Protein AF-A0A7S0B2W1-F1 (afdb_monomer_lite)

Structure (mmCIF, N/CA/C/O backbone):
data_AF-A0A7S0B2W1-F1
#
_entry.id   AF-A0A7S0B2W1-F1
#
loop_
_atom_site.group_PDB
_atom_site.id
_atom_site.type_symbol
_atom_site.label_atom_id
_atom_site.label_alt_id
_atom_site.label_comp_id
_atom_site.label_asym_id
_atom_site.label_entity_id
_atom_site.label_seq_id
_atom_site.pdbx_PDB_ins_code
_atom_site.Cartn_x
_atom_site.Cartn_y
_atom_site.Cartn_z
_atom_site.occupancy
_atom_site.B_iso_or_equiv
_atom_site.auth_seq_id
_atom_site.auth_comp_id
_atom_site.auth_asym_id
_atom_site.auth_atom_id
_atom_site.pdbx_PDB_model_num
ATOM 1 N N . PHE A 1 1 ? 29.233 -32.238 44.458 1.00 33.94 1 PHE A N 1
ATOM 2 C CA . PHE A 1 1 ? 28.437 -33.161 43.628 1.00 33.94 1 PHE A CA 1
ATOM 3 C C . PHE A 1 1 ? 27.207 -33.588 44.409 1.00 33.94 1 PHE A C 1
ATOM 5 O O . PHE A 1 1 ? 27.342 -34.240 45.431 1.00 33.94 1 PHE A O 1
ATOM 12 N N . GLY A 1 2 ? 26.029 -33.151 43.974 1.00 28.05 2 GLY A N 1
ATOM 13 C CA . GLY A 1 2 ? 24.747 -33.525 44.566 1.00 28.05 2 GLY A CA 1
ATOM 14 C C . GLY A 1 2 ? 23.644 -33.131 43.595 1.00 28.05 2 GLY A C 1
ATOM 15 O O . GLY A 1 2 ? 23.211 -31.982 43.576 1.00 28.05 2 GLY A O 1
ATOM 16 N N . THR A 1 3 ? 23.265 -34.050 42.714 1.00 29.05 3 THR A N 1
ATOM 17 C CA . THR A 1 3 ? 22.204 -33.855 41.723 1.00 29.05 3 THR A CA 1
ATOM 18 C C . THR A 1 3 ? 20.850 -33.885 42.427 1.00 29.05 3 THR A C 1
ATOM 20 O O . THR A 1 3 ? 20.411 -34.938 42.884 1.00 29.05 3 THR A O 1
ATOM 23 N N . LYS A 1 4 ? 20.181 -32.733 42.534 1.00 31.78 4 LYS A N 1
ATOM 24 C CA . LYS A 1 4 ? 18.758 -32.674 42.889 1.00 31.78 4 LYS A CA 1
ATOM 25 C C . LYS A 1 4 ? 17.947 -32.865 41.607 1.00 31.78 4 LYS A C 1
ATOM 27 O O . LYS A 1 4 ? 18.033 -32.035 40.707 1.00 31.78 4 LYS A O 1
ATOM 32 N N . SER A 1 5 ? 17.188 -33.954 41.519 1.00 28.28 5 SER A N 1
ATOM 33 C CA . SER A 1 5 ? 16.269 -34.202 40.404 1.00 28.28 5 SER A CA 1
ATOM 34 C C . SER A 1 5 ? 15.020 -33.327 40.523 1.00 28.28 5 SER A C 1
ATOM 36 O O . SER A 1 5 ? 14.340 -33.343 41.549 1.00 28.28 5 SER A O 1
ATOM 38 N N . CYS A 1 6 ? 14.695 -32.593 39.459 1.00 31.50 6 CYS A N 1
ATOM 39 C CA . CYS A 1 6 ? 13.386 -31.970 39.272 1.00 31.50 6 CYS A CA 1
ATOM 40 C C . CYS A 1 6 ? 12.473 -32.961 38.541 1.00 31.50 6 CYS A C 1
ATOM 42 O O . CYS A 1 6 ? 12.792 -33.388 37.433 1.00 31.50 6 CYS A O 1
ATOM 44 N N . HIS A 1 7 ? 11.335 -33.316 39.137 1.00 28.45 7 HIS A N 1
ATOM 45 C CA . HIS A 1 7 ? 10.301 -34.100 38.463 1.00 28.45 7 HIS A CA 1
ATOM 46 C C . HIS A 1 7 ? 9.260 -33.163 37.843 1.00 28.45 7 HIS A C 1
ATOM 48 O O . HIS A 1 7 ? 8.652 -32.352 38.539 1.00 28.45 7 HIS A O 1
ATOM 54 N N . PHE A 1 8 ? 9.050 -33.288 36.532 1.00 32.78 8 PHE A N 1
ATOM 55 C CA . PHE A 1 8 ? 7.949 -32.643 35.821 1.00 32.78 8 PHE A CA 1
ATOM 56 C C . PHE A 1 8 ? 6.752 -33.592 35.800 1.00 32.78 8 PHE A C 1
ATOM 58 O O . PHE A 1 8 ? 6.807 -34.643 35.164 1.00 32.78 8 PHE A O 1
ATOM 65 N N . THR A 1 9 ? 5.664 -33.225 36.473 1.00 28.41 9 THR A N 1
ATOM 66 C CA . THR A 1 9 ? 4.415 -33.995 36.424 1.00 28.41 9 THR A CA 1
ATOM 67 C C . THR A 1 9 ? 3.416 -33.265 35.538 1.00 28.41 9 THR A C 1
ATOM 69 O O . THR A 1 9 ? 3.052 -32.120 35.805 1.00 28.41 9 THR A O 1
ATOM 72 N N . ARG A 1 10 ? 2.969 -33.926 34.467 1.00 28.66 10 ARG A N 1
ATOM 73 C CA . ARG A 1 10 ? 1.928 -33.422 33.567 1.00 28.66 10 ARG A CA 1
ATOM 74 C C . ARG A 1 10 ? 0.574 -33.556 34.272 1.00 28.66 10 ARG A C 1
ATOM 76 O O . ARG A 1 10 ? 0.061 -34.662 34.406 1.00 28.66 10 ARG A O 1
ATOM 83 N N . CYS A 1 11 ? -0.001 -32.453 34.742 1.00 25.11 11 CYS A N 1
ATOM 84 C CA . CYS A 1 11 ? -1.352 -32.466 35.304 1.00 25.11 11 CYS A CA 1
ATOM 85 C C . CYS A 1 11 ? -2.386 -32.387 34.172 1.00 25.11 11 CYS A C 1
ATOM 87 O O . CYS A 1 11 ? -2.517 -31.352 33.525 1.00 25.11 11 CYS A O 1
ATOM 89 N N . HIS A 1 12 ? -3.138 -33.468 33.944 1.00 26.36 12 HIS A N 1
ATOM 90 C CA . HIS A 1 12 ? -4.381 -33.421 33.171 1.00 26.36 12 HIS A CA 1
ATOM 91 C C . HIS A 1 12 ? -5.533 -33.080 34.120 1.00 26.36 12 HIS A C 1
ATOM 93 O O . HIS A 1 12 ? -5.932 -33.909 34.935 1.00 26.36 12 HIS A O 1
ATOM 99 N N . ALA A 1 13 ? -6.079 -31.869 34.015 1.00 30.69 13 ALA A N 1
ATOM 100 C CA . ALA A 1 13 ? -7.371 -31.545 34.607 1.00 30.69 13 ALA A CA 1
ATOM 101 C C . ALA A 1 13 ? -8.452 -31.689 33.526 1.00 30.69 13 ALA A C 1
ATOM 103 O O . ALA A 1 13 ? -8.463 -30.956 32.539 1.00 30.69 13 ALA A O 1
ATOM 104 N N . LEU A 1 14 ? -9.349 -32.661 33.703 1.00 28.48 14 LEU A N 1
ATOM 105 C CA . LEU A 1 14 ? -10.558 -32.814 32.896 1.00 28.48 14 LEU A CA 1
ATOM 106 C C . LEU A 1 14 ? -11.555 -31.718 33.284 1.00 28.48 14 LEU A C 1
ATOM 108 O O . LEU A 1 14 ? -12.187 -31.801 34.336 1.00 28.48 14 LEU A O 1
ATOM 112 N N . CYS A 1 15 ? -11.727 -30.712 32.428 1.00 24.97 15 CYS A N 1
ATOM 113 C CA . CYS A 1 15 ? -12.821 -29.758 32.566 1.00 24.97 15 CYS A CA 1
ATOM 114 C C . CYS A 1 15 ? -14.045 -30.281 31.796 1.00 24.97 15 CYS A C 1
ATOM 116 O O . CYS A 1 15 ? -14.092 -30.264 30.566 1.00 24.97 15 CYS A O 1
ATOM 118 N N . LYS A 1 16 ? -15.043 -30.796 32.524 1.00 30.59 16 LYS A N 1
ATOM 119 C CA . LYS A 1 16 ? -16.366 -31.116 31.971 1.00 30.59 16 LYS A CA 1
ATOM 120 C C . LYS A 1 16 ? -17.134 -29.810 31.725 1.00 30.59 16 LYS A C 1
ATOM 122 O O . LYS A 1 16 ? -17.674 -29.252 32.673 1.00 30.59 16 LYS A O 1
ATOM 127 N N . ARG A 1 17 ? -17.218 -29.418 30.447 1.00 31.38 17 ARG A N 1
ATOM 128 C CA . ARG A 1 17 ? -18.344 -28.798 29.700 1.00 31.38 17 ARG A CA 1
ATOM 129 C C . ARG A 1 17 ? -17.832 -27.736 28.716 1.00 31.38 17 ARG A C 1
ATOM 131 O O . ARG A 1 17 ? -17.560 -26.611 29.102 1.00 31.38 17 ARG A O 1
ATOM 138 N N . GLY A 1 18 ? -17.769 -28.142 27.445 1.00 36.31 18 GLY A N 1
ATOM 139 C CA . GLY A 1 18 ? -18.026 -27.310 26.264 1.00 36.31 18 GLY A CA 1
ATOM 140 C C . GLY A 1 18 ? -17.159 -26.072 26.035 1.00 36.31 18 GLY A C 1
ATOM 141 O O . GLY A 1 18 ? -17.656 -24.972 26.208 1.00 36.31 18 GLY A O 1
ATOM 142 N N . LEU A 1 19 ? -15.919 -26.258 25.580 1.00 30.09 19 LEU A N 1
ATOM 143 C CA . LEU A 1 19 ? -15.317 -25.627 24.391 1.00 30.09 19 LEU A CA 1
ATOM 144 C C . LEU A 1 19 ? -13.881 -26.170 24.268 1.00 30.09 19 LEU A C 1
ATOM 146 O O . LEU A 1 19 ? -13.179 -26.307 25.269 1.00 30.09 19 LEU A O 1
ATOM 150 N N . GLN A 1 20 ? -13.471 -26.555 23.061 1.00 34.03 20 GLN A N 1
ATOM 151 C CA . GLN A 1 20 ? -12.111 -27.013 22.781 1.00 34.03 20 GLN A CA 1
ATOM 152 C C . GLN A 1 20 ? -11.143 -25.838 22.909 1.00 34.03 20 GLN A C 1
ATOM 154 O O . GLN A 1 20 ? -11.149 -24.981 22.044 1.00 34.03 20 GLN A O 1
ATOM 159 N N . ASP A 1 21 ? -10.330 -25.827 23.966 1.00 31.67 21 ASP A N 1
ATOM 160 C CA . ASP A 1 21 ? -8.982 -25.247 23.975 1.00 31.67 21 ASP A CA 1
ATOM 161 C C . ASP A 1 21 ? -8.209 -25.787 25.188 1.00 31.67 21 ASP A C 1
ATOM 163 O O . ASP A 1 21 ? -8.521 -25.521 26.351 1.00 31.67 21 ASP A O 1
ATOM 167 N N . SER A 1 22 ? -7.201 -26.617 24.921 1.00 27.95 22 SER A N 1
ATOM 168 C CA . SER A 1 22 ? -6.357 -27.225 25.953 1.00 27.95 22 SER A CA 1
ATOM 169 C C . SER A 1 22 ? -5.234 -26.258 26.343 1.00 27.95 22 SER A C 1
ATOM 171 O O . SER A 1 22 ? -4.193 -26.231 25.693 1.00 27.95 22 SER A O 1
ATOM 173 N N . ILE A 1 23 ? -5.401 -25.482 27.417 1.00 35.69 23 ILE A N 1
ATOM 174 C CA . ILE A 1 23 ? -4.299 -24.711 28.019 1.00 35.69 23 ILE A CA 1
ATOM 175 C C . ILE A 1 23 ? -3.503 -25.637 28.949 1.00 35.69 23 ILE A C 1
ATOM 177 O O . ILE A 1 23 ? -4.009 -26.084 29.980 1.00 35.69 23 ILE A O 1
ATOM 181 N N . ALA A 1 24 ? -2.245 -25.928 28.607 1.00 30.77 24 ALA A N 1
ATOM 182 C CA . ALA A 1 24 ? -1.331 -26.644 29.494 1.00 30.77 24 ALA A CA 1
ATOM 183 C C . ALA A 1 24 ? -0.710 -25.673 30.514 1.00 30.77 24 ALA A C 1
ATOM 185 O O . ALA A 1 24 ? 0.078 -24.801 30.153 1.00 30.77 24 ALA A O 1
ATOM 186 N N . TRP A 1 25 ? -1.035 -25.844 31.796 1.00 31.61 25 TRP A N 1
ATOM 187 C CA . TRP A 1 25 ? -0.371 -25.145 32.899 1.00 31.61 25 TRP A CA 1
ATOM 188 C C . TRP A 1 25 ? 0.776 -26.001 33.442 1.00 31.61 25 TRP A C 1
ATOM 190 O O . TRP A 1 25 ? 0.572 -27.158 33.809 1.00 31.61 25 TRP A O 1
ATOM 200 N N . TRP A 1 26 ? 1.977 -25.430 33.539 1.00 32.59 26 TRP A N 1
ATOM 201 C CA . TRP A 1 26 ? 3.114 -26.068 34.204 1.00 32.59 26 TRP A CA 1
ATOM 202 C C . TRP A 1 26 ? 3.242 -25.517 35.625 1.00 32.59 26 TRP A C 1
ATOM 204 O O . TRP A 1 26 ? 3.466 -24.324 35.814 1.00 32.59 26 TRP A O 1
ATOM 214 N N . ALA A 1 27 ? 3.112 -26.381 36.632 1.00 32.75 27 ALA A N 1
ATOM 215 C CA . ALA A 1 27 ? 3.444 -26.047 38.012 1.00 32.75 27 ALA A CA 1
ATOM 216 C C . ALA A 1 27 ? 4.825 -26.626 38.342 1.00 32.75 27 ALA A C 1
ATOM 218 O O . ALA A 1 27 ? 5.010 -27.842 38.335 1.00 32.75 27 ALA A O 1
ATOM 219 N N . VAL A 1 28 ? 5.798 -25.767 38.648 1.00 33.75 28 VAL A N 1
ATOM 220 C CA . VAL A 1 28 ? 7.100 -26.206 39.165 1.00 33.75 28 VAL A CA 1
ATOM 221 C C . VAL A 1 28 ? 6.979 -26.337 40.682 1.00 33.75 28 VAL A C 1
ATOM 223 O O . VAL A 1 28 ? 6.884 -25.336 41.390 1.00 33.75 28 VAL A O 1
ATOM 226 N N . ARG A 1 29 ? 6.963 -27.571 41.197 1.00 32.50 29 ARG A N 1
ATOM 227 C CA . ARG A 1 29 ? 7.152 -27.837 42.630 1.00 32.50 29 ARG A CA 1
ATOM 228 C C . ARG A 1 29 ? 8.627 -28.126 42.880 1.00 32.50 29 ARG A C 1
ATOM 230 O O . ARG A 1 29 ? 9.124 -29.183 42.505 1.00 32.50 29 ARG A O 1
ATOM 237 N N . CYS A 1 30 ? 9.317 -27.211 43.551 1.00 28.77 30 CYS A N 1
ATOM 238 C CA . CYS A 1 30 ? 10.601 -27.528 44.167 1.00 28.77 30 CYS A CA 1
ATOM 239 C C . CYS A 1 30 ? 10.342 -28.432 45.381 1.00 28.77 30 CYS A C 1
ATOM 241 O O . CYS A 1 30 ? 9.528 -28.099 46.243 1.00 28.77 30 CYS A O 1
ATOM 243 N N . ALA A 1 31 ? 11.002 -29.588 45.449 1.00 27.56 31 ALA A N 1
ATOM 244 C CA . ALA A 1 31 ? 10.891 -30.476 46.599 1.00 27.56 31 ALA A CA 1
ATOM 245 C C . ALA A 1 31 ? 11.450 -29.784 47.858 1.00 27.56 31 ALA A C 1
ATOM 247 O O . ALA A 1 31 ? 12.629 -29.426 47.889 1.00 27.56 31 ALA A O 1
ATOM 248 N N . GLY A 1 32 ? 10.607 -29.615 48.886 1.00 34.41 32 GLY A N 1
ATOM 249 C CA . GLY A 1 32 ? 11.056 -29.320 50.251 1.00 34.41 32 GLY A CA 1
ATOM 250 C C . GLY A 1 32 ? 10.566 -28.040 50.939 1.00 34.41 32 GLY A C 1
ATOM 251 O O . GLY A 1 32 ? 11.229 -27.638 51.887 1.00 34.41 32 GLY A O 1
ATOM 252 N N . GLN A 1 33 ? 9.460 -27.392 50.541 1.00 30.56 33 GLN A N 1
ATOM 253 C CA . GLN A 1 33 ? 8.897 -26.284 51.340 1.00 30.56 33 GLN A CA 1
ATOM 254 C C . GLN A 1 33 ? 7.363 -26.286 51.415 1.00 30.56 33 GLN A C 1
ATOM 256 O O . GLN A 1 33 ? 6.658 -26.453 50.421 1.00 30.56 33 GLN A O 1
ATOM 261 N N . SER A 1 34 ? 6.869 -26.077 52.633 1.00 32.12 34 SER A N 1
ATOM 262 C CA . SER A 1 34 ? 5.471 -25.938 53.028 1.00 32.12 34 SER A CA 1
ATOM 263 C C . SER A 1 34 ? 5.106 -24.456 53.191 1.00 32.12 34 SER A C 1
ATOM 265 O O . SER A 1 34 ? 5.350 -23.907 54.258 1.00 32.12 34 SER A O 1
ATOM 267 N N . ALA A 1 35 ? 4.556 -23.809 52.153 1.00 30.70 35 ALA A N 1
ATOM 268 C CA . ALA A 1 35 ? 3.589 -22.692 52.235 1.00 30.70 35 ALA A CA 1
ATOM 269 C C . ALA A 1 35 ? 3.288 -22.088 50.838 1.00 30.70 35 ALA A C 1
ATOM 271 O O . ALA A 1 35 ? 4.149 -22.141 49.957 1.00 30.70 35 ALA A O 1
ATOM 272 N N . PRO A 1 36 ? 2.084 -21.519 50.610 1.00 39.88 36 PRO A N 1
ATOM 273 C CA . PRO A 1 36 ? 1.634 -21.034 49.306 1.00 39.88 36 PRO A CA 1
ATOM 274 C C . PRO A 1 36 ? 1.880 -19.526 49.091 1.00 39.88 36 PRO A C 1
ATOM 276 O O . PRO A 1 36 ? 2.056 -18.768 50.036 1.00 39.88 36 PRO A O 1
ATOM 279 N N . HIS A 1 37 ? 1.781 -19.107 47.823 1.00 35.75 37 HIS A N 1
ATOM 280 C CA . HIS A 1 37 ? 1.803 -17.733 47.287 1.00 35.75 37 HIS A CA 1
ATOM 281 C C . HIS A 1 37 ? 3.165 -17.072 47.020 1.00 35.75 37 HIS A C 1
ATOM 283 O O . HIS A 1 37 ? 3.580 -16.140 47.698 1.00 35.75 37 HIS A O 1
ATOM 289 N N . ALA A 1 38 ? 3.751 -17.409 45.869 1.00 30.69 38 ALA A N 1
ATOM 290 C CA . ALA A 1 38 ? 4.478 -16.429 45.063 1.00 30.69 38 ALA A CA 1
ATOM 291 C C . ALA A 1 38 ? 3.594 -16.044 43.862 1.00 30.69 38 ALA A C 1
ATOM 293 O O . ALA A 1 38 ? 3.432 -16.826 42.926 1.00 30.69 38 ALA A O 1
ATOM 294 N N . ARG A 1 39 ? 2.968 -14.858 43.895 1.00 33.38 39 ARG A N 1
ATOM 295 C CA . ARG A 1 39 ? 2.344 -14.252 42.704 1.00 33.38 39 ARG A CA 1
ATOM 296 C C . ARG A 1 39 ? 3.446 -13.553 41.907 1.00 33.38 39 ARG A C 1
ATOM 298 O O . ARG A 1 39 ? 3.866 -12.461 42.272 1.00 33.38 39 ARG A O 1
ATOM 305 N N . GLY A 1 40 ? 3.930 -14.195 40.849 1.00 30.41 40 GLY A N 1
ATOM 306 C CA . GLY A 1 40 ? 4.761 -13.548 39.833 1.00 30.41 40 GLY A CA 1
ATOM 307 C C . GLY A 1 40 ? 3.877 -12.873 38.785 1.00 30.41 40 GLY A C 1
ATOM 308 O O . GLY A 1 40 ? 2.916 -13.474 38.311 1.00 30.41 40 GLY A O 1
ATOM 309 N N . MET A 1 41 ? 4.182 -11.623 38.440 1.00 27.39 41 MET A N 1
ATOM 310 C CA . MET A 1 41 ? 3.489 -10.869 37.396 1.00 27.39 41 MET A CA 1
ATOM 311 C C . MET A 1 41 ? 4.158 -11.173 36.048 1.00 27.39 41 MET A C 1
ATOM 313 O O . MET A 1 41 ? 5.344 -10.891 35.880 1.00 27.39 41 MET A O 1
ATOM 317 N N . LEU A 1 42 ? 3.423 -11.751 35.092 1.00 30.22 42 LEU A N 1
ATOM 318 C CA . LEU A 1 42 ? 3.894 -11.862 33.710 1.00 30.22 42 LEU A CA 1
ATOM 319 C C . LEU A 1 42 ? 3.802 -10.483 33.044 1.00 30.22 42 LEU A C 1
ATOM 321 O O . LEU A 1 42 ? 2.712 -9.933 32.907 1.00 30.22 42 LEU A O 1
ATOM 325 N N . ARG A 1 43 ? 4.935 -9.939 32.594 1.00 30.61 43 ARG A N 1
ATOM 326 C CA . ARG A 1 43 ? 4.965 -8.898 31.559 1.00 30.61 43 ARG A CA 1
ATOM 327 C C . ARG A 1 43 ? 5.613 -9.486 30.315 1.00 30.61 43 ARG A C 1
ATOM 329 O O . ARG A 1 43 ? 6.758 -9.924 30.368 1.00 30.61 43 ARG A O 1
ATOM 336 N N . CYS A 1 44 ? 4.873 -9.491 29.212 1.00 28.75 44 CYS A N 1
ATOM 337 C CA . CYS A 1 44 ? 5.407 -9.820 27.899 1.00 28.75 44 CYS A CA 1
ATOM 338 C C . CYS A 1 44 ? 6.091 -8.573 27.338 1.00 28.75 44 CYS A C 1
ATOM 340 O O . CYS A 1 44 ? 5.420 -7.622 26.951 1.00 28.75 44 CYS A O 1
ATOM 342 N N . ALA A 1 45 ? 7.418 -8.581 27.303 1.00 30.06 45 ALA A N 1
ATOM 343 C CA . ALA A 1 45 ? 8.199 -7.665 26.485 1.00 30.06 45 ALA A CA 1
ATOM 344 C C . ALA A 1 45 ? 8.992 -8.518 25.483 1.00 30.06 45 ALA A C 1
ATOM 346 O O . ALA A 1 45 ? 9.579 -9.532 25.860 1.00 30.06 45 ALA A O 1
ATOM 347 N N . GLU A 1 46 ? 8.959 -8.145 24.202 1.00 37.69 46 GLU A N 1
ATOM 348 C CA . GLU A 1 46 ? 9.805 -8.727 23.142 1.00 37.69 46 GLU A CA 1
ATOM 349 C C . GLU A 1 46 ? 9.635 -10.238 22.867 1.00 37.69 46 GLU A C 1
ATOM 351 O O . GLU A 1 46 ? 10.592 -10.922 22.507 1.00 37.69 46 GLU A O 1
ATOM 356 N N . GLY A 1 47 ? 8.434 -10.802 23.040 1.00 37.25 47 GLY A N 1
ATOM 357 C CA . GLY A 1 47 ? 8.203 -12.227 22.747 1.00 37.25 47 GLY A CA 1
ATOM 358 C C . GLY A 1 47 ? 8.971 -13.189 23.666 1.00 37.25 47 GLY A C 1
ATOM 359 O O . GLY A 1 47 ? 9.158 -14.354 23.320 1.00 37.25 47 GLY A O 1
ATOM 360 N N . ARG A 1 48 ? 9.420 -12.719 24.838 1.00 35.53 48 ARG A N 1
ATOM 361 C CA . ARG A 1 48 ? 10.134 -13.516 25.842 1.00 35.53 48 ARG A CA 1
ATOM 362 C C . ARG A 1 48 ? 9.343 -13.543 27.146 1.00 35.53 48 ARG A C 1
ATOM 364 O O . ARG A 1 48 ? 9.059 -12.501 27.731 1.00 35.53 48 ARG A O 1
ATOM 371 N N . ALA A 1 49 ? 9.010 -14.738 27.626 1.00 36.53 49 ALA A N 1
ATOM 372 C CA . ALA A 1 49 ? 8.522 -14.922 28.988 1.00 36.53 49 ALA A CA 1
ATOM 373 C C . ALA A 1 49 ? 9.732 -15.042 29.927 1.00 36.53 49 ALA A C 1
ATOM 375 O O . ALA A 1 49 ? 10.481 -16.014 29.853 1.00 36.53 49 ALA A O 1
ATOM 376 N N . VAL A 1 50 ? 9.946 -14.054 30.799 1.00 37.31 50 VAL A N 1
ATOM 377 C CA . VAL A 1 50 ? 11.023 -14.095 31.801 1.00 37.31 50 VAL A CA 1
ATOM 378 C C . VAL A 1 50 ? 10.429 -14.484 33.151 1.00 37.31 50 VAL A C 1
ATOM 380 O O . VAL A 1 50 ? 9.694 -13.714 33.767 1.00 37.31 50 VAL A O 1
ATOM 383 N N . PHE A 1 51 ? 10.757 -15.685 33.626 1.00 38.03 51 PHE A N 1
ATOM 384 C CA . PHE A 1 51 ? 10.444 -16.117 34.987 1.00 38.03 51 PHE A CA 1
ATOM 385 C C . PHE A 1 51 ? 11.548 -15.636 35.935 1.00 38.03 51 PHE A C 1
ATOM 387 O O . PHE A 1 51 ? 12.637 -16.203 35.980 1.00 38.03 51 PHE A O 1
ATOM 394 N N . LEU A 1 52 ? 11.276 -14.589 36.716 1.00 36.41 52 LEU A N 1
ATOM 395 C CA . LEU A 1 52 ? 12.165 -14.168 37.800 1.00 36.41 52 LEU A CA 1
ATOM 396 C C . LEU A 1 52 ? 11.808 -14.934 39.078 1.00 36.41 52 LEU A C 1
ATOM 398 O O . LEU A 1 52 ? 11.001 -14.484 39.889 1.00 36.41 52 LEU A O 1
ATOM 402 N N . CYS A 1 53 ? 12.421 -16.104 39.265 1.00 37.41 53 CYS A N 1
ATOM 403 C CA . CYS A 1 53 ? 12.463 -16.750 40.574 1.00 37.41 53 CYS A CA 1
ATOM 404 C C . CYS A 1 53 ? 13.677 -16.212 41.342 1.00 37.41 53 CYS A C 1
ATOM 406 O O . CYS A 1 53 ? 14.818 -16.430 40.944 1.00 37.41 53 CYS A O 1
ATOM 408 N N . ARG A 1 54 ? 13.439 -15.494 42.444 1.00 38.56 54 ARG A N 1
ATOM 409 C CA . ARG A 1 54 ? 14.446 -14.697 43.175 1.00 38.56 54 ARG A CA 1
ATOM 410 C C . ARG A 1 54 ? 15.575 -15.512 43.843 1.00 38.56 54 ARG A C 1
ATOM 412 O O . ARG A 1 54 ? 16.423 -14.918 44.496 1.00 38.56 54 ARG A O 1
ATOM 419 N N . GLN A 1 55 ? 15.582 -16.843 43.724 1.00 43.31 55 GLN A N 1
ATOM 420 C CA . GLN A 1 55 ? 16.507 -17.743 44.438 1.00 43.31 55 GLN A CA 1
ATOM 421 C C . GLN A 1 55 ? 17.092 -18.883 43.584 1.00 43.31 55 GLN A C 1
ATOM 423 O O . GLN A 1 55 ? 17.742 -19.778 44.118 1.00 43.31 55 GLN A O 1
ATOM 428 N N . CYS A 1 56 ? 16.910 -18.874 42.264 1.00 35.03 56 CYS A N 1
ATOM 429 C CA . CYS A 1 56 ? 17.560 -19.838 41.375 1.00 35.03 56 CYS A CA 1
ATOM 430 C C . CYS A 1 56 ? 18.262 -19.087 40.245 1.00 35.03 56 CYS A C 1
ATOM 432 O O . CYS A 1 56 ? 17.715 -18.121 39.717 1.00 35.03 56 CYS A O 1
ATOM 434 N N . ILE A 1 57 ? 19.479 -19.523 39.907 1.00 35.66 57 ILE A N 1
ATOM 435 C CA . ILE A 1 57 ? 20.256 -19.044 38.755 1.00 35.66 57 ILE A CA 1
ATOM 436 C C . ILE A 1 57 ? 19.306 -18.930 37.549 1.00 35.66 57 ILE A C 1
ATOM 438 O O . ILE A 1 57 ? 18.574 -19.892 37.296 1.00 35.66 57 ILE A O 1
ATOM 442 N N . PRO A 1 58 ? 19.260 -17.787 36.838 1.00 37.59 58 PRO A N 1
ATOM 443 C CA . PRO A 1 58 ? 18.314 -17.586 35.751 1.00 37.59 58 PRO A CA 1
ATOM 444 C C . PRO A 1 58 ? 18.646 -18.548 34.610 1.00 37.59 58 PRO A C 1
ATOM 446 O O . PRO A 1 58 ? 19.536 -18.304 33.800 1.00 37.59 58 PRO A O 1
ATOM 449 N N . LEU A 1 59 ? 17.933 -19.671 34.560 1.00 34.78 59 LEU A N 1
ATOM 450 C CA . LEU A 1 59 ? 17.946 -20.562 33.414 1.00 34.78 59 LEU A CA 1
ATOM 451 C C . LEU A 1 59 ? 17.023 -19.940 32.361 1.00 34.78 59 LEU A C 1
ATOM 453 O O . LEU A 1 59 ? 15.802 -19.913 32.527 1.00 34.78 59 LEU A O 1
ATOM 457 N N . LEU A 1 60 ? 17.613 -19.389 31.301 1.00 36.56 60 LEU A N 1
ATOM 458 C CA . LEU A 1 60 ? 16.881 -18.819 30.176 1.00 36.56 60 LEU A CA 1
ATOM 459 C C . LEU A 1 60 ? 16.259 -19.962 29.355 1.00 36.56 60 LEU A C 1
ATOM 461 O O . LEU A 1 60 ? 16.877 -20.502 28.442 1.00 36.56 60 LEU A O 1
ATOM 465 N N . LEU A 1 61 ? 15.039 -20.365 29.703 1.00 36.16 61 LEU A N 1
ATOM 466 C CA . LEU A 1 61 ? 14.247 -21.300 28.905 1.00 36.16 61 LEU A CA 1
ATOM 467 C C . LEU A 1 61 ? 13.586 -20.531 27.756 1.00 36.16 61 LEU A C 1
ATOM 469 O O . LEU A 1 61 ? 12.544 -19.902 27.924 1.00 36.16 61 LEU A O 1
ATOM 473 N N . VAL A 1 62 ? 14.214 -20.567 26.580 1.00 35.56 62 VAL A N 1
ATOM 474 C CA . VAL A 1 62 ? 13.585 -20.137 25.326 1.00 35.56 62 VAL A CA 1
ATOM 475 C C . VAL A 1 62 ? 12.657 -21.261 24.879 1.00 35.56 62 VAL A C 1
ATOM 477 O O . VAL A 1 62 ? 13.120 -22.309 24.439 1.00 35.56 62 VAL A O 1
ATOM 480 N N . VAL A 1 63 ? 11.348 -21.057 25.009 1.00 38.66 63 VAL A N 1
ATOM 481 C CA . VAL A 1 63 ? 10.345 -21.927 24.386 1.00 38.66 63 VAL A CA 1
ATOM 482 C C . VAL A 1 63 ? 9.906 -21.249 23.085 1.00 38.66 63 VAL A C 1
ATOM 484 O O . VAL A 1 63 ? 9.218 -20.230 23.150 1.00 38.66 63 VAL A O 1
ATOM 487 N N . PRO A 1 64 ? 10.296 -21.749 21.899 1.00 37.66 64 PRO A N 1
ATOM 488 C CA . PRO A 1 64 ? 9.719 -21.289 20.649 1.00 37.66 64 PRO A CA 1
ATOM 489 C C . PRO A 1 64 ? 8.346 -21.949 20.507 1.00 37.66 64 PRO A C 1
ATOM 491 O O . PRO A 1 64 ? 8.234 -23.139 20.228 1.00 37.66 64 PRO A O 1
ATOM 494 N N . GLY A 1 65 ? 7.291 -21.184 20.773 1.00 38.84 65 GLY A N 1
ATOM 495 C CA . GLY A 1 65 ? 5.921 -21.677 20.692 1.00 38.84 65 GLY A CA 1
ATOM 496 C C . GLY A 1 65 ? 4.910 -20.574 20.966 1.00 38.84 65 GLY A C 1
ATOM 497 O O . GLY A 1 65 ? 4.635 -20.267 22.118 1.00 38.84 65 GLY A O 1
ATOM 498 N N . ALA A 1 66 ? 4.402 -19.979 19.884 1.00 40.31 66 ALA A N 1
ATOM 499 C CA . ALA A 1 66 ? 3.117 -19.290 19.767 1.00 40.31 66 ALA A CA 1
ATOM 500 C C . ALA A 1 66 ? 2.567 -18.610 21.040 1.00 40.31 66 ALA A C 1
ATOM 502 O O . ALA A 1 66 ? 1.543 -19.017 21.590 1.00 40.31 66 ALA A O 1
ATOM 503 N N . CYS A 1 67 ? 3.159 -17.485 21.449 1.00 36.88 67 CYS A N 1
ATOM 504 C CA . CYS A 1 67 ? 2.340 -16.452 22.079 1.00 36.88 67 CYS A CA 1
ATOM 505 C C . CYS A 1 67 ? 1.390 -15.944 20.992 1.00 36.88 67 CYS A C 1
ATOM 507 O O . CYS A 1 67 ? 1.787 -15.145 20.145 1.00 36.88 67 CYS A O 1
ATOM 509 N N . ASN A 1 68 ? 0.172 -16.485 20.960 1.00 43.25 68 ASN A N 1
ATOM 510 C CA . ASN A 1 68 ? -0.863 -16.075 20.026 1.00 43.25 68 ASN A CA 1
ATOM 511 C C . ASN A 1 68 ? -1.138 -14.584 20.285 1.00 43.25 68 ASN A C 1
ATOM 513 O O . ASN A 1 68 ? -1.761 -14.226 21.282 1.00 43.25 68 ASN A O 1
ATOM 517 N N . PHE A 1 69 ? -0.614 -13.706 19.427 1.00 50.34 69 PHE A N 1
ATOM 518 C CA . PHE A 1 69 ? -0.726 -12.243 19.531 1.00 50.34 69 PHE A CA 1
ATOM 519 C C . PHE A 1 69 ? -2.147 -11.755 19.188 1.00 50.34 69 PHE A C 1
ATOM 521 O O . PHE A 1 69 ? -2.349 -10.675 18.647 1.00 50.34 69 PHE A O 1
ATOM 528 N N . GLN A 1 70 ? -3.166 -12.569 19.460 1.00 58.00 70 GLN A N 1
ATOM 529 C CA . GLN A 1 70 ? -4.549 -12.263 19.137 1.00 58.00 70 GLN A CA 1
ATOM 530 C C . GLN A 1 70 ? -5.217 -11.617 20.345 1.00 58.00 70 GLN A C 1
ATOM 532 O O . GLN A 1 70 ? -6.010 -12.233 21.052 1.00 58.00 70 GLN A O 1
ATOM 537 N N . GLY A 1 71 ? -4.868 -10.351 20.582 1.00 69.81 71 GLY A N 1
ATOM 538 C CA . GLY A 1 71 ? -5.687 -9.488 21.426 1.00 69.81 71 GLY A CA 1
ATOM 539 C C . GLY A 1 71 ? -7.106 -9.340 20.850 1.00 69.81 71 GLY A C 1
ATOM 540 O O . GLY A 1 71 ? -7.323 -9.616 19.662 1.00 69.81 71 GLY A O 1
ATOM 541 N N . PRO A 1 72 ? -8.084 -8.915 21.669 1.00 88.38 72 PRO A N 1
ATOM 542 C CA . PRO A 1 72 ? -9.429 -8.635 21.180 1.00 88.38 72 PRO A CA 1
ATOM 543 C C . PRO A 1 72 ? -9.395 -7.554 20.092 1.00 88.38 72 PRO A C 1
ATOM 545 O O . PRO A 1 72 ? -8.528 -6.678 20.099 1.00 88.38 72 PRO A O 1
ATOM 548 N N . TRP A 1 73 ? -10.361 -7.609 19.173 1.00 95.44 73 TRP A N 1
ATOM 549 C CA . TRP A 1 73 ? -10.573 -6.547 18.192 1.00 95.44 73 TRP A CA 1
ATOM 550 C C . TRP A 1 73 ? -10.849 -5.221 18.903 1.00 95.44 73 TRP A C 1
ATOM 552 O O . TRP A 1 73 ? -11.748 -5.122 19.739 1.00 95.44 73 TRP A O 1
ATOM 562 N N . GLN A 1 74 ? -10.068 -4.206 18.559 1.00 96.50 74 GLN A N 1
ATOM 563 C CA . GLN A 1 74 ? -10.250 -2.828 18.990 1.00 96.50 74 GLN A CA 1
ATOM 564 C C . GLN A 1 74 ? -11.032 -2.062 17.925 1.00 96.50 74 GLN A C 1
ATOM 566 O O . GLN A 1 74 ? -10.999 -2.417 16.749 1.00 96.50 74 GLN A O 1
ATOM 571 N N . ARG A 1 75 ? -11.740 -1.010 18.335 1.00 95.25 75 ARG A N 1
ATOM 572 C CA . ARG A 1 75 ? -12.532 -0.135 17.457 1.00 95.25 75 ARG A CA 1
ATOM 573 C C . ARG A 1 75 ? -11.952 1.274 17.440 1.00 95.25 75 ARG A C 1
ATOM 575 O O . ARG A 1 75 ? -11.139 1.618 18.294 1.00 95.25 75 ARG A O 1
ATOM 582 N N . GLY A 1 76 ? -12.432 2.098 16.513 1.00 92.69 76 GLY A N 1
ATOM 583 C CA . GLY A 1 76 ? -12.110 3.526 16.464 1.00 92.69 76 GLY A CA 1
ATOM 584 C C . GLY A 1 76 ? -10.849 3.859 15.669 1.00 92.6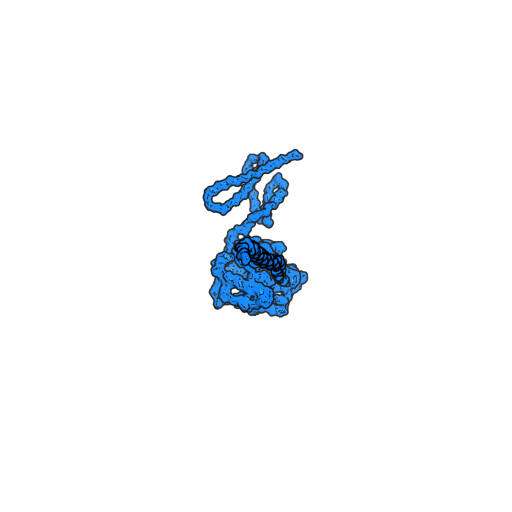9 76 GLY A C 1
ATOM 585 O O . GLY A 1 76 ? -10.333 4.966 15.803 1.00 92.69 76 GLY A O 1
ATOM 586 N N . LEU A 1 77 ? -10.350 2.919 14.860 1.00 97.75 77 LEU A N 1
ATOM 587 C CA . LEU A 1 77 ? -9.323 3.207 13.867 1.00 97.75 77 LEU A CA 1
ATOM 588 C C . LEU A 1 77 ? -10.001 3.787 12.629 1.00 97.75 77 LEU A C 1
ATOM 590 O O . LEU A 1 77 ? -10.653 3.057 11.887 1.00 97.75 77 LEU A O 1
ATOM 594 N N . ARG A 1 78 ? -9.841 5.087 12.392 1.00 97.56 78 ARG A N 1
ATOM 595 C CA . ARG A 1 78 ? -10.263 5.679 11.121 1.00 97.56 78 ARG A CA 1
ATOM 596 C C . ARG A 1 78 ? -9.285 5.281 10.029 1.00 97.56 78 ARG A C 1
ATOM 598 O O . ARG A 1 78 ? -8.089 5.130 10.292 1.00 97.56 78 ARG A O 1
ATOM 605 N N . ALA A 1 79 ? -9.780 5.133 8.811 1.00 96.94 79 ALA A N 1
ATOM 606 C CA . ALA A 1 79 ? -8.912 4.918 7.670 1.00 96.94 79 ALA A CA 1
ATOM 607 C C . ALA A 1 79 ? -9.270 5.818 6.500 1.00 96.94 79 ALA A C 1
ATOM 609 O O . ALA A 1 79 ? -10.412 6.221 6.364 1.00 96.94 79 ALA A O 1
ATOM 610 N N . THR A 1 80 ? -8.285 6.132 5.673 1.00 95.81 80 THR A N 1
ATOM 611 C CA . THR A 1 80 ? -8.453 6.758 4.353 1.00 95.81 80 THR A CA 1
ATOM 612 C C . THR A 1 80 ? -7.607 5.992 3.345 1.00 95.81 80 THR A C 1
ATOM 614 O O . THR A 1 80 ? -6.980 4.991 3.699 1.00 95.81 80 THR A O 1
ATOM 617 N N . HIS A 1 81 ? -7.583 6.446 2.097 1.00 95.12 81 HIS A N 1
ATOM 618 C CA . HIS A 1 81 ? -6.713 5.907 1.064 1.00 95.12 81 HIS A CA 1
ATOM 619 C C . HIS A 1 81 ? -5.889 7.005 0.384 1.00 95.12 81 HIS A C 1
ATOM 621 O O . HIS A 1 81 ? -6.337 8.146 0.220 1.00 95.12 81 HIS A O 1
ATOM 627 N N . PHE A 1 82 ? -4.702 6.633 -0.092 1.00 94.62 82 PHE A N 1
ATOM 628 C CA . PHE A 1 82 ? -3.842 7.503 -0.881 1.00 94.62 82 PHE A CA 1
ATOM 629 C C . PHE A 1 82 ? -3.032 6.728 -1.919 1.00 94.62 82 PHE A C 1
ATOM 631 O O . PHE A 1 82 ? -2.671 5.568 -1.738 1.00 94.62 82 PHE A O 1
ATOM 638 N N . TRP A 1 83 ? -2.634 7.438 -2.969 1.00 95.62 83 TRP A N 1
ATOM 639 C CA . TRP A 1 83 ? -1.474 7.093 -3.779 1.00 95.62 83 TRP A CA 1
ATOM 640 C C . TRP A 1 83 ? -0.936 8.366 -4.416 1.00 95.62 83 TRP A C 1
ATOM 642 O O . TRP A 1 83 ? -1.548 8.925 -5.317 1.00 95.62 83 TRP A O 1
ATOM 652 N N . ASN A 1 84 ? 0.174 8.884 -3.894 1.00 93.88 84 ASN A N 1
ATOM 653 C CA . ASN A 1 84 ? 0.743 10.160 -4.336 1.00 93.88 84 ASN A CA 1
ATOM 654 C C . ASN A 1 84 ? 2.163 10.014 -4.904 1.00 93.88 84 ASN A C 1
ATOM 656 O O . ASN A 1 84 ? 2.836 11.019 -5.117 1.00 93.88 84 ASN A O 1
ATOM 660 N N . CYS A 1 85 ? 2.626 8.772 -5.092 1.00 95.31 85 CYS A N 1
ATOM 661 C CA . CYS A 1 85 ? 3.960 8.369 -5.555 1.00 95.31 85 CYS A CA 1
ATOM 662 C C . CYS A 1 85 ? 5.158 8.925 -4.765 1.00 95.31 85 CYS A C 1
ATOM 664 O O . CYS A 1 85 ? 6.298 8.627 -5.115 1.00 95.31 85 CYS A O 1
ATOM 666 N N . ASP A 1 86 ? 4.942 9.699 -3.701 1.00 93.50 86 ASP A N 1
ATOM 667 C CA . ASP A 1 86 ? 6.018 10.204 -2.854 1.00 93.50 86 ASP A CA 1
ATOM 668 C C . ASP A 1 86 ? 6.507 9.113 -1.903 1.00 93.50 86 ASP A C 1
ATOM 670 O O . ASP A 1 86 ? 5.715 8.290 -1.443 1.00 93.50 86 ASP A O 1
ATOM 674 N N . GLY A 1 87 ? 7.804 9.106 -1.605 1.00 92.69 87 GLY A N 1
ATOM 675 C CA . GLY A 1 87 ? 8.442 8.044 -0.836 1.00 92.69 87 GLY A CA 1
ATOM 676 C C . GLY A 1 87 ? 7.817 7.793 0.539 1.00 92.69 87 GLY A C 1
ATOM 677 O O . GLY A 1 87 ? 7.289 8.680 1.214 1.00 92.69 87 GLY A O 1
ATOM 678 N N . ALA A 1 88 ? 7.892 6.538 0.973 1.00 94.00 88 ALA A N 1
ATOM 679 C CA . ALA A 1 88 ? 7.496 6.112 2.307 1.00 94.00 88 ALA A CA 1
ATOM 680 C C . ALA A 1 88 ? 8.483 6.663 3.351 1.00 94.00 88 ALA A C 1
ATOM 682 O O . ALA A 1 88 ? 9.681 6.402 3.272 1.00 94.00 88 ALA A O 1
ATOM 683 N N . GLN A 1 89 ? 8.005 7.405 4.357 1.00 93.31 89 GLN A N 1
ATOM 684 C CA . GLN A 1 89 ? 8.882 8.024 5.365 1.00 93.31 89 GLN A CA 1
ATOM 685 C C . GLN A 1 89 ? 9.790 7.016 6.080 1.00 93.31 89 GLN A C 1
ATOM 687 O O . GLN A 1 89 ? 10.939 7.351 6.356 1.00 93.31 89 GLN A O 1
ATOM 692 N N . CYS A 1 90 ? 9.319 5.787 6.313 1.00 95.19 90 CYS A N 1
ATOM 693 C CA . CYS A 1 90 ? 10.132 4.736 6.925 1.00 95.19 90 CYS A CA 1
ATOM 694 C C . CYS A 1 90 ? 11.386 4.386 6.096 1.00 95.19 90 CYS A C 1
ATOM 696 O O . CYS A 1 90 ? 12.350 3.856 6.636 1.00 95.19 90 CYS A O 1
ATOM 698 N N . ASP A 1 91 ? 11.409 4.689 4.797 1.00 94.31 91 ASP A N 1
ATOM 699 C CA . ASP A 1 91 ? 12.554 4.411 3.921 1.00 94.31 91 ASP A CA 1
ATOM 700 C C . ASP A 1 91 ? 13.560 5.560 3.847 1.00 94.31 91 ASP A C 1
ATOM 702 O O . ASP A 1 91 ? 14.663 5.392 3.329 1.00 94.31 91 ASP A O 1
ATOM 706 N N . LYS A 1 92 ? 13.212 6.737 4.380 1.00 91.75 92 LYS A N 1
ATOM 707 C CA . LYS A 1 92 ? 14.032 7.945 4.244 1.00 91.75 92 LYS A CA 1
ATOM 708 C C . LYS A 1 92 ? 15.434 7.765 4.828 1.00 91.75 92 LYS A C 1
ATOM 710 O O . LYS A 1 92 ? 16.404 8.190 4.211 1.00 91.75 92 LYS A O 1
ATOM 715 N N . ALA A 1 93 ? 15.525 7.089 5.972 1.00 89.88 93 ALA A N 1
ATOM 716 C CA . ALA A 1 93 ? 16.778 6.781 6.659 1.00 89.88 93 ALA A CA 1
ATOM 717 C C . ALA A 1 93 ? 17.700 5.847 5.854 1.00 89.88 93 ALA A C 1
ATOM 719 O O . ALA A 1 93 ? 18.918 5.885 6.012 1.00 89.88 93 ALA A O 1
ATOM 720 N N . LEU A 1 94 ? 17.124 4.997 4.994 1.00 90.00 94 LEU A N 1
ATOM 721 C CA . LEU A 1 94 ? 17.877 4.029 4.194 1.00 90.00 94 LEU A CA 1
ATOM 722 C C . LEU A 1 94 ? 18.623 4.703 3.038 1.00 90.00 94 LEU A C 1
ATOM 724 O O . LEU A 1 94 ? 19.641 4.188 2.583 1.00 90.00 94 LEU A O 1
ATOM 728 N N . MET A 1 95 ? 18.127 5.845 2.560 1.00 89.44 95 MET A N 1
ATOM 729 C CA . MET A 1 95 ? 18.694 6.566 1.426 1.00 89.44 95 MET A CA 1
ATOM 730 C C . MET A 1 95 ? 19.791 7.528 1.890 1.00 89.44 95 MET A C 1
ATOM 732 O O . MET A 1 95 ? 19.524 8.685 2.217 1.00 89.44 95 MET A O 1
ATOM 736 N N . GLN A 1 96 ? 21.032 7.040 1.911 1.00 87.50 96 GLN A N 1
ATOM 737 C CA . GLN A 1 96 ? 22.216 7.817 2.279 1.00 87.50 96 GLN A CA 1
ATOM 738 C C . GLN A 1 96 ? 23.273 7.744 1.158 1.00 87.50 96 GLN A C 1
ATOM 740 O O . GLN A 1 96 ? 23.795 6.655 0.907 1.00 87.50 96 GLN A O 1
ATOM 745 N N . PRO A 1 97 ? 23.609 8.866 0.482 1.00 88.94 97 PRO A N 1
ATOM 746 C CA . PRO A 1 97 ? 23.042 10.209 0.656 1.00 88.94 97 PRO A CA 1
ATOM 747 C C . PRO A 1 97 ? 21.592 10.310 0.156 1.00 88.94 97 PRO A C 1
ATOM 749 O O . PRO A 1 97 ? 21.185 9.604 -0.767 1.00 88.94 97 PRO A O 1
ATOM 752 N N . TYR A 1 98 ? 20.816 11.224 0.745 1.00 90.94 98 TYR A N 1
ATOM 753 C CA . TYR A 1 98 ? 19.426 11.447 0.345 1.00 90.94 98 TYR A CA 1
ATOM 754 C C . TYR A 1 98 ? 19.328 11.976 -1.094 1.00 90.94 98 TYR A C 1
ATOM 756 O O . TYR A 1 98 ? 19.918 13.002 -1.433 1.00 90.94 98 TYR A O 1
ATOM 764 N N . ALA A 1 99 ? 18.523 11.310 -1.922 1.00 93.06 99 ALA A N 1
ATOM 765 C CA . ALA A 1 99 ? 18.277 11.672 -3.314 1.00 93.06 99 ALA A CA 1
ATOM 766 C C . ALA A 1 99 ? 16.771 11.816 -3.575 1.00 93.06 99 ALA A C 1
ATOM 768 O O . ALA A 1 99 ? 16.091 10.854 -3.933 1.00 93.06 99 ALA A O 1
ATOM 769 N N . ALA A 1 100 ? 16.249 13.042 -3.452 1.00 92.56 100 ALA A N 1
ATOM 770 C CA . ALA A 1 100 ? 14.819 13.334 -3.620 1.00 92.56 100 ALA A CA 1
ATOM 771 C C . ALA A 1 100 ? 14.235 12.771 -4.930 1.00 92.56 100 ALA A C 1
ATOM 773 O O . ALA A 1 100 ? 13.144 12.206 -4.933 1.00 92.56 100 ALA A O 1
ATOM 774 N N . VAL A 1 101 ? 14.992 12.847 -6.028 1.00 95.38 101 VAL A N 1
ATOM 775 C CA . VAL A 1 101 ? 14.583 12.334 -7.346 1.00 95.38 101 VAL A CA 1
ATOM 776 C C . VAL A 1 101 ? 14.248 10.833 -7.323 1.00 95.38 101 VAL A C 1
ATOM 778 O O . VAL A 1 101 ? 13.374 10.397 -8.059 1.00 95.38 101 VAL A O 1
ATOM 781 N N . ARG A 1 102 ? 14.872 10.032 -6.447 1.00 94.69 102 ARG A N 1
ATOM 782 C CA . ARG A 1 102 ? 14.648 8.574 -6.336 1.00 94.69 102 ARG A CA 1
ATOM 783 C C . ARG A 1 102 ? 13.756 8.179 -5.157 1.00 94.69 102 ARG A C 1
ATOM 785 O O . ARG A 1 102 ? 13.472 6.999 -4.966 1.00 94.69 102 ARG A O 1
ATOM 792 N N . PHE A 1 103 ? 13.336 9.148 -4.346 1.00 95.00 103 PHE A N 1
ATOM 793 C CA . PHE A 1 103 ? 12.514 8.920 -3.161 1.00 95.00 103 PHE A CA 1
ATOM 794 C C . PHE A 1 103 ? 11.027 8.835 -3.529 1.00 95.00 103 PHE A C 1
ATOM 796 O O . PHE A 1 103 ? 10.249 9.747 -3.251 1.00 95.00 103 PHE A O 1
ATOM 803 N N . ILE A 1 104 ? 10.650 7.752 -4.201 1.00 95.75 104 ILE A N 1
ATOM 804 C CA . ILE A 1 104 ? 9.280 7.475 -4.648 1.00 95.75 104 ILE A CA 1
ATOM 805 C C . ILE A 1 104 ? 8.690 6.278 -3.894 1.00 95.75 104 ILE A C 1
ATOM 807 O O . ILE A 1 104 ? 9.427 5.477 -3.316 1.00 95.75 104 ILE A O 1
ATOM 811 N N . TYR A 1 105 ? 7.364 6.160 -3.864 1.00 95.88 105 TYR A N 1
ATOM 812 C CA . TYR A 1 105 ? 6.695 5.006 -3.257 1.00 95.88 105 TYR A CA 1
ATOM 813 C C . TYR A 1 105 ? 6.942 3.752 -4.108 1.00 95.88 105 TYR A C 1
ATOM 815 O O . TYR A 1 105 ? 6.775 3.793 -5.328 1.00 95.88 105 TYR A O 1
ATOM 823 N N . ALA A 1 106 ? 7.361 2.648 -3.487 1.00 96.94 106 ALA A N 1
ATOM 824 C CA . ALA A 1 106 ? 7.691 1.429 -4.219 1.00 96.94 106 ALA A CA 1
ATOM 825 C C . ALA A 1 106 ? 6.416 0.739 -4.749 1.00 96.94 106 ALA A C 1
ATOM 827 O O . ALA A 1 106 ? 5.463 0.581 -3.983 1.00 96.94 106 ALA A O 1
ATOM 828 N N . PRO A 1 107 ? 6.381 0.268 -6.009 1.00 97.31 107 PRO A N 1
ATOM 829 C CA . PRO A 1 107 ? 5.243 -0.478 -6.552 1.00 97.31 107 PRO A CA 1
ATOM 830 C C . PRO A 1 107 ? 4.868 -1.707 -5.727 1.00 97.31 107 PRO A C 1
ATOM 832 O O . PRO A 1 107 ? 3.693 -1.994 -5.541 1.00 97.31 107 PRO A O 1
ATOM 835 N N . GLN A 1 108 ? 5.857 -2.390 -5.150 1.00 97.00 108 GLN A N 1
ATOM 836 C CA . GLN A 1 108 ? 5.667 -3.565 -4.301 1.00 97.00 108 GLN A CA 1
ATOM 837 C C . GLN A 1 108 ? 4.869 -3.267 -3.019 1.00 97.00 108 GLN A C 1
ATOM 839 O O . GLN A 1 108 ? 4.403 -4.213 -2.384 1.00 97.00 108 GLN A O 1
ATOM 844 N N . TYR A 1 109 ? 4.712 -1.989 -2.647 1.00 98.06 109 TYR A N 1
ATOM 845 C CA . TYR A 1 109 ? 3.890 -1.535 -1.519 1.00 98.06 109 TYR A CA 1
ATOM 846 C C . TYR A 1 109 ? 2.403 -1.408 -1.870 1.00 98.06 109 TYR A C 1
ATOM 848 O O . TYR A 1 109 ? 1.591 -1.174 -0.978 1.00 98.06 109 TYR A O 1
ATOM 856 N N . ALA A 1 110 ? 2.033 -1.535 -3.146 1.00 98.31 110 ALA A N 1
ATOM 857 C CA . ALA A 1 110 ? 0.635 -1.658 -3.531 1.00 98.31 110 ALA A CA 1
ATOM 858 C C . ALA A 1 110 ? -0.011 -2.885 -2.854 1.00 98.31 110 ALA A C 1
ATOM 860 O O . ALA A 1 110 ? 0.712 -3.825 -2.496 1.00 98.31 110 ALA A O 1
ATOM 861 N N . PRO A 1 111 ? -1.350 -2.889 -2.701 1.00 98.69 111 PRO A N 1
ATOM 862 C CA . PRO A 1 111 ? -2.082 -4.040 -2.196 1.00 98.69 111 PRO A CA 1
ATOM 863 C C . PRO A 1 111 ? -1.657 -5.330 -2.897 1.00 98.69 111 PRO A C 1
ATOM 865 O O . PRO A 1 111 ? -1.456 -5.344 -4.112 1.00 98.69 111 PRO A O 1
ATOM 868 N N . ALA A 1 112 ? -1.486 -6.390 -2.118 1.00 98.38 112 ALA A N 1
ATOM 869 C CA . ALA A 1 112 ? -1.036 -7.688 -2.596 1.00 98.38 112 ALA A CA 1
ATOM 870 C C . ALA A 1 112 ? -1.955 -8.792 -2.073 1.00 98.38 112 ALA A C 1
ATOM 872 O O . ALA A 1 112 ? -2.388 -8.735 -0.920 1.00 98.38 112 ALA A O 1
ATOM 873 N N . ASP A 1 113 ? -2.222 -9.785 -2.916 1.00 98.25 113 ASP A N 1
ATOM 874 C CA . ASP A 1 113 ? -2.914 -11.006 -2.524 1.00 98.25 113 ASP A CA 1
ATOM 875 C C . ASP A 1 113 ? -1.919 -11.918 -1.782 1.00 98.25 113 ASP A C 1
ATOM 877 O O . ASP A 1 113 ? -0.872 -12.249 -2.343 1.00 98.25 113 ASP A O 1
ATOM 881 N N . PRO A 1 114 ? -2.177 -12.311 -0.522 1.00 98.12 114 PRO A N 1
ATOM 882 C CA . PRO A 1 114 ? -1.319 -13.239 0.209 1.00 98.12 114 PRO A CA 1
ATOM 883 C C . PRO A 1 114 ? -1.084 -14.575 -0.514 1.00 98.12 114 PRO A C 1
ATOM 885 O O . PRO A 1 114 ? -0.012 -15.164 -0.352 1.00 98.12 114 PRO A O 1
ATOM 888 N N . GLU A 1 115 ? -2.042 -15.063 -1.309 1.00 97.56 115 GLU A N 1
ATOM 889 C CA . GLU A 1 115 ? -1.930 -16.337 -2.036 1.00 97.56 115 GLU A CA 1
ATOM 890 C C . GLU A 1 115 ? -0.785 -16.328 -3.061 1.00 97.56 115 GLU A C 1
ATOM 892 O O . GLU A 1 115 ? -0.094 -17.337 -3.227 1.00 97.56 115 GLU A O 1
ATOM 897 N N . ASP A 1 116 ? -0.468 -15.165 -3.638 1.00 94.62 116 ASP A N 1
ATOM 898 C CA . ASP A 1 116 ? 0.680 -14.992 -4.539 1.00 94.62 116 ASP A CA 1
ATOM 899 C C . ASP A 1 116 ? 2.038 -15.150 -3.823 1.00 94.62 116 ASP A C 1
ATOM 901 O O . ASP A 1 116 ? 3.082 -15.294 -4.464 1.00 94.62 116 ASP A O 1
ATOM 905 N N . PHE A 1 117 ? 2.049 -15.138 -2.484 1.00 93.69 117 PHE A N 1
ATOM 906 C CA . PHE A 1 117 ? 3.260 -15.144 -1.653 1.00 93.69 117 PHE A CA 1
ATOM 907 C C . PHE A 1 117 ? 3.312 -16.312 -0.663 1.00 93.69 117 PHE A C 1
ATOM 909 O O . PHE A 1 117 ? 4.069 -16.271 0.310 1.00 93.69 117 PHE A O 1
ATOM 916 N N . GLY A 1 118 ? 2.560 -17.382 -0.927 1.00 93.56 118 GLY A N 1
ATOM 917 C CA . GLY A 1 118 ? 2.536 -18.587 -0.092 1.00 93.56 118 GLY A CA 1
ATOM 918 C C . GLY A 1 118 ? 1.399 -18.634 0.929 1.00 93.56 118 GLY A C 1
ATOM 919 O O . GLY A 1 118 ? 1.430 -19.494 1.810 1.00 93.56 118 GLY A O 1
ATOM 920 N N . GLY A 1 119 ? 0.414 -17.749 0.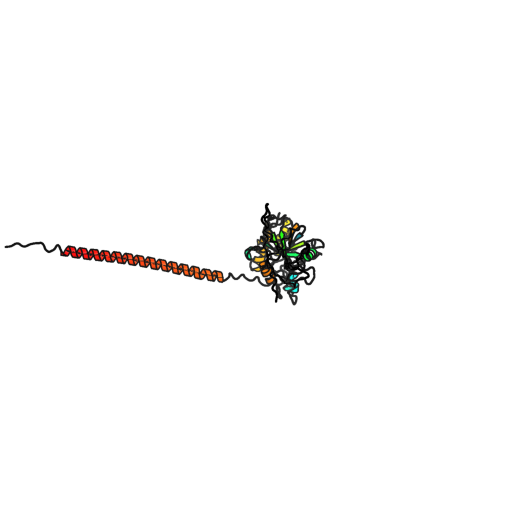793 1.00 96.81 119 GLY A N 1
ATOM 921 C CA . GLY A 1 119 ? -0.843 -17.782 1.526 1.00 96.81 119 GLY A CA 1
ATOM 922 C C . GLY A 1 119 ? -0.894 -16.860 2.749 1.00 96.81 119 GLY A C 1
ATOM 923 O O . GLY A 1 119 ? 0.125 -16.325 3.210 1.00 96.81 119 GLY A O 1
ATOM 924 N N . PRO A 1 120 ? -2.100 -16.666 3.303 1.00 98.00 120 PRO A N 1
ATOM 925 C CA . PRO A 1 120 ? -2.328 -15.777 4.432 1.00 98.00 120 PRO A CA 1
ATOM 926 C C . PRO A 1 120 ? -1.833 -16.364 5.754 1.00 98.00 120 PRO A C 1
ATOM 928 O O . PRO A 1 120 ? -1.917 -17.565 6.008 1.00 98.00 120 PRO A O 1
ATOM 931 N N . THR A 1 121 ? -1.362 -15.497 6.655 1.00 97.75 121 THR A N 1
ATOM 932 C CA . THR A 1 121 ? -0.887 -15.918 7.989 1.00 97.75 121 THR A CA 1
ATOM 933 C C . THR A 1 121 ? -2.019 -15.984 9.017 1.00 97.75 121 THR A C 1
ATOM 935 O O . THR A 1 121 ? -2.002 -16.813 9.928 1.00 97.75 121 THR A O 1
ATOM 938 N N . TYR A 1 122 ? -3.012 -15.110 8.881 1.00 96.88 122 TYR A N 1
ATOM 939 C CA . TYR A 1 122 ? -4.146 -14.932 9.789 1.00 96.88 122 TYR A CA 1
ATOM 940 C C . TYR A 1 122 ? -5.505 -15.166 9.109 1.00 96.88 122 TYR A C 1
ATOM 942 O O . TYR A 1 122 ? -6.538 -14.942 9.743 1.00 96.88 122 TYR A O 1
ATOM 950 N N . GLY A 1 123 ? -5.512 -15.621 7.851 1.00 97.25 123 GLY A N 1
ATOM 951 C CA . GLY A 1 123 ? -6.713 -15.727 7.012 1.00 97.25 123 GLY A CA 1
ATOM 952 C C . GLY A 1 123 ? -7.130 -14.401 6.362 1.00 97.25 123 GLY A C 1
ATOM 953 O O . GLY A 1 123 ? -8.280 -14.247 5.956 1.00 97.25 123 GLY A O 1
ATOM 954 N N . GLU A 1 124 ? -6.226 -13.424 6.320 1.00 98.25 124 GLU A N 1
ATOM 955 C CA . GLU A 1 124 ? -6.388 -12.178 5.579 1.00 98.25 124 GLU A CA 1
ATOM 956 C C . GLU A 1 124 ? -6.473 -12.397 4.071 1.00 98.25 124 GLU A C 1
ATOM 958 O O . GLU A 1 124 ? -5.927 -13.352 3.543 1.00 98.25 124 GLU A O 1
ATOM 963 N N . GLN A 1 125 ? -7.152 -11.484 3.386 1.00 98.50 125 GLN A N 1
ATOM 964 C CA . GLN A 1 125 ? -7.308 -11.501 1.931 1.00 98.50 125 GLN A CA 1
ATOM 965 C C . GLN A 1 125 ? -6.382 -10.493 1.246 1.00 98.50 125 GLN A C 1
ATOM 967 O O . GLN A 1 125 ? -6.218 -10.524 0.034 1.00 98.50 125 GLN A O 1
ATOM 972 N N . LEU A 1 126 ? -5.792 -9.566 2.012 1.00 98.25 126 LEU A N 1
ATOM 973 C CA . LEU A 1 126 ? -4.921 -8.520 1.485 1.00 98.25 126 LEU A CA 1
ATOM 974 C C . LEU A 1 126 ? -3.746 -8.253 2.416 1.00 98.25 126 LEU A C 1
ATOM 976 O O . LEU A 1 126 ? -3.896 -8.184 3.641 1.00 98.25 126 LEU A O 1
ATOM 980 N N . TRP A 1 127 ? -2.601 -7.968 1.812 1.00 98.75 127 TRP A N 1
ATOM 981 C CA . TRP A 1 127 ? -1.493 -7.274 2.448 1.00 98.75 127 TRP A CA 1
ATOM 982 C C . TRP A 1 127 ? -1.385 -5.855 1.906 1.00 98.75 127 TRP A C 1
ATOM 984 O O . TRP A 1 127 ? -1.416 -5.619 0.702 1.00 98.75 127 TRP A O 1
ATOM 994 N N . LEU A 1 128 ? -1.280 -4.899 2.822 1.00 98.69 128 LEU A N 1
ATOM 995 C CA . LEU A 1 128 ? -1.355 -3.470 2.564 1.00 98.69 128 LEU A CA 1
ATOM 996 C C . LEU A 1 128 ? -0.199 -2.757 3.266 1.00 98.69 128 LEU A C 1
ATOM 998 O O . LEU A 1 128 ? 0.317 -3.209 4.295 1.00 98.69 128 LEU A O 1
ATOM 1002 N N . THR A 1 129 ? 0.165 -1.584 2.761 1.00 98.75 129 THR A N 1
ATOM 1003 C CA . THR A 1 129 ? 0.972 -0.615 3.504 1.00 98.75 129 THR A CA 1
ATOM 1004 C C . THR A 1 129 ? 0.142 0.622 3.832 1.00 98.75 129 THR A C 1
ATOM 1006 O O . THR A 1 129 ? -0.876 0.905 3.199 1.00 98.75 129 THR A O 1
ATOM 1009 N N . GLY A 1 130 ? 0.567 1.387 4.836 1.00 97.56 130 GLY A N 1
ATOM 1010 C CA . GLY A 1 130 ? -0.124 2.624 5.183 1.00 97.56 130 GLY A CA 1
ATOM 1011 C C . GLY A 1 130 ? 0.715 3.640 5.943 1.00 97.56 130 GLY A C 1
ATOM 1012 O O . GLY A 1 130 ? 1.857 3.381 6.348 1.00 97.56 130 GLY A O 1
ATOM 1013 N N . ARG A 1 131 ? 0.133 4.826 6.124 1.00 96.25 131 ARG A N 1
ATOM 1014 C CA . ARG A 1 131 ? 0.684 5.921 6.921 1.00 96.25 131 ARG A CA 1
ATOM 1015 C C . ARG A 1 131 ? -0.111 6.072 8.213 1.00 96.25 131 ARG A C 1
ATOM 1017 O O . ARG A 1 131 ? -1.302 6.356 8.169 1.00 96.25 131 ARG A O 1
ATOM 1024 N N . ALA A 1 132 ? 0.537 5.869 9.353 1.00 96.88 132 ALA A N 1
ATOM 1025 C CA . ALA A 1 132 ? -0.124 5.882 10.658 1.00 96.88 132 ALA A CA 1
ATOM 1026 C C . ALA A 1 132 ? -0.061 7.271 11.305 1.00 96.88 132 ALA A C 1
ATOM 1028 O O . ALA A 1 132 ? 0.979 7.929 11.216 1.00 96.88 132 ALA A O 1
ATOM 1029 N N . SER A 1 133 ? -1.129 7.700 11.986 1.00 95.94 133 SER A N 1
ATOM 1030 C CA . SER A 1 133 ? -1.078 8.874 12.870 1.00 95.94 133 SER A CA 1
ATOM 1031 C C . SER A 1 133 ? -0.076 8.674 14.011 1.00 95.94 133 SER A C 1
ATOM 1033 O O . SER A 1 133 ? 0.335 7.549 14.315 1.00 95.94 133 SER A O 1
ATOM 1035 N N . ASP A 1 134 ? 0.304 9.757 14.687 1.00 94.69 134 ASP A N 1
ATOM 1036 C CA . ASP A 1 134 ? 1.227 9.689 15.829 1.00 94.69 134 ASP A CA 1
ATOM 1037 C C . ASP A 1 134 ? 0.654 8.844 16.976 1.00 94.69 134 ASP A C 1
ATOM 1039 O O . ASP A 1 134 ? 1.377 8.067 17.598 1.00 94.69 134 ASP A O 1
ATOM 1043 N N . ALA A 1 135 ? -0.659 8.942 17.218 1.00 95.44 135 ALA A N 1
ATOM 1044 C CA . ALA A 1 135 ? -1.347 8.147 18.233 1.00 95.44 135 ALA A CA 1
ATOM 1045 C C . ALA A 1 135 ? -1.333 6.648 17.891 1.00 95.44 135 ALA A C 1
ATOM 1047 O O . ALA A 1 135 ? -1.081 5.817 18.765 1.00 95.44 135 ALA A O 1
ATOM 1048 N N . LEU A 1 136 ? -1.545 6.293 16.617 1.00 96.94 136 LEU A N 1
ATOM 1049 C CA . LEU A 1 136 ? -1.453 4.903 16.175 1.00 96.94 136 LEU A CA 1
ATOM 1050 C C . LEU A 1 136 ? -0.010 4.389 16.217 1.00 96.94 136 LEU A C 1
ATOM 1052 O O . LEU A 1 136 ? 0.228 3.259 16.628 1.00 96.94 136 LEU A O 1
ATOM 1056 N N . SER A 1 137 ? 0.960 5.223 15.851 1.00 96.12 137 SER A N 1
ATOM 1057 C CA . SER A 1 137 ? 2.386 4.884 15.915 1.00 96.12 137 SER A CA 1
ATOM 1058 C C . SER A 1 137 ? 2.839 4.624 17.355 1.00 96.12 137 SER A C 1
ATOM 1060 O O . SER A 1 137 ? 3.498 3.621 17.617 1.00 96.12 137 SER A O 1
ATOM 1062 N N . ALA A 1 138 ? 2.389 5.443 18.311 1.00 94.75 138 ALA A N 1
ATOM 1063 C CA . ALA A 1 138 ? 2.637 5.218 19.733 1.00 94.75 138 ALA A CA 1
ATOM 1064 C C . ALA A 1 138 ? 2.049 3.884 20.234 1.00 94.75 138 ALA A C 1
ATOM 1066 O O . ALA A 1 138 ? 2.667 3.222 21.066 1.00 94.75 138 ALA A O 1
ATOM 1067 N N . LEU A 1 139 ? 0.887 3.470 19.709 1.00 94.62 139 LEU A N 1
ATOM 1068 C CA . LEU A 1 139 ? 0.283 2.164 20.001 1.00 94.62 139 LEU A CA 1
ATOM 1069 C C . LEU A 1 139 ? 1.098 1.014 19.394 1.00 94.62 139 LEU A C 1
ATOM 1071 O O . LEU A 1 139 ? 1.314 0.007 20.063 1.00 94.62 139 LEU A O 1
ATOM 1075 N N . LEU A 1 140 ? 1.573 1.169 18.154 1.00 95.19 140 LEU A N 1
ATOM 1076 C CA . LEU A 1 140 ? 2.418 0.180 17.474 1.00 95.19 140 LEU A CA 1
ATOM 1077 C C . LEU A 1 140 ? 3.777 -0.011 18.167 1.00 95.19 140 LEU A C 1
ATOM 1079 O O . LEU A 1 140 ? 4.354 -1.098 18.098 1.00 95.19 140 LEU A O 1
ATOM 1083 N N . GLY A 1 141 ? 4.264 1.014 18.866 1.00 94.62 141 GLY A N 1
ATOM 1084 C CA . GLY A 1 141 ? 5.494 0.962 19.646 1.00 94.62 141 GLY A CA 1
ATOM 1085 C C . GLY A 1 141 ? 6.742 1.231 18.797 1.00 94.62 141 GLY A C 1
ATOM 1086 O O . GLY A 1 141 ? 6.681 2.000 17.841 1.00 94.62 141 GLY A O 1
ATOM 1087 N N . PRO A 1 142 ? 7.911 0.671 19.152 1.00 94.25 142 PRO A N 1
ATOM 1088 C CA . PRO A 1 142 ? 9.153 0.943 18.434 1.00 94.25 142 PRO A CA 1
ATOM 1089 C C . PRO A 1 142 ? 9.142 0.374 17.009 1.00 94.25 142 PRO A C 1
ATOM 1091 O O . PRO A 1 142 ? 8.387 -0.544 16.682 1.00 94.25 142 PRO A O 1
ATOM 1094 N N . ASP A 1 143 ? 10.020 0.910 16.163 1.00 95.19 143 ASP A N 1
ATOM 1095 C CA . ASP A 1 143 ? 10.254 0.370 14.823 1.00 95.19 143 ASP A CA 1
ATOM 1096 C C . ASP A 1 143 ? 10.640 -1.117 14.885 1.00 95.19 143 ASP A C 1
ATOM 1098 O O . ASP A 1 143 ? 11.358 -1.567 15.787 1.00 95.19 143 ASP A O 1
ATOM 1102 N N . SER A 1 144 ? 10.158 -1.884 13.911 1.00 92.69 144 SER A N 1
ATOM 1103 C CA . SER A 1 144 ? 10.612 -3.249 13.673 1.00 92.69 144 SER A CA 1
ATOM 1104 C C . SER A 1 144 ? 12.082 -3.252 13.238 1.00 92.69 144 SER A C 1
ATOM 1106 O O . SER A 1 144 ? 12.664 -2.240 12.844 1.00 92.69 144 SER A O 1
ATOM 1108 N N . ARG A 1 145 ? 12.717 -4.425 13.302 1.00 87.69 145 ARG A N 1
ATOM 1109 C CA . ARG A 1 145 ? 14.091 -4.602 12.808 1.00 87.69 145 ARG A CA 1
ATOM 1110 C C . ARG A 1 145 ? 14.175 -4.519 11.283 1.00 87.69 145 ARG A C 1
ATOM 1112 O O . ARG A 1 145 ? 15.251 -4.222 10.768 1.00 87.69 145 ARG A O 1
ATOM 1119 N N . CYS A 1 146 ? 13.079 -4.805 10.581 1.00 88.31 146 CYS A N 1
ATOM 1120 C CA . CYS A 1 146 ? 12.991 -4.736 9.126 1.00 88.31 146 CYS A CA 1
ATOM 1121 C C . CYS A 1 146 ? 12.272 -3.465 8.663 1.00 88.31 146 CYS A C 1
ATOM 1123 O O . CYS A 1 146 ? 11.640 -2.757 9.443 1.00 88.31 146 CYS A O 1
ATOM 1125 N N . CYS A 1 147 ? 12.290 -3.254 7.345 1.00 92.38 147 CYS A N 1
ATOM 1126 C CA . CYS A 1 147 ? 11.232 -2.505 6.667 1.00 92.38 147 CYS A CA 1
ATOM 1127 C C . CYS A 1 147 ? 11.188 -0.990 6.963 1.00 92.38 147 CYS A C 1
ATOM 1129 O O . CYS A 1 147 ? 10.183 -0.324 6.691 1.00 92.38 147 CYS A O 1
ATOM 1131 N N . GLY A 1 148 ? 12.306 -0.427 7.429 1.00 89.44 148 GLY A N 1
ATOM 1132 C CA . GLY A 1 148 ? 12.530 1.013 7.564 1.00 89.44 148 GLY A CA 1
ATOM 1133 C C . GLY A 1 148 ? 12.579 1.511 9.010 1.00 89.44 148 GLY A C 1
ATOM 1134 O O . GLY A 1 148 ? 12.392 0.746 9.949 1.00 89.44 148 GLY A O 1
ATOM 1135 N N . ARG A 1 149 ? 12.869 2.802 9.188 1.00 90.31 149 ARG A N 1
ATOM 1136 C CA . ARG A 1 149 ? 12.952 3.482 10.491 1.00 90.31 149 ARG A CA 1
ATOM 1137 C C . ARG A 1 149 ? 12.359 4.879 10.411 1.00 90.31 149 ARG A C 1
ATOM 1139 O O . ARG A 1 149 ? 12.488 5.544 9.382 1.00 90.31 149 ARG A O 1
ATOM 1146 N N . ASP A 1 150 ? 11.767 5.342 11.504 1.00 81.81 150 ASP A N 1
ATOM 1147 C CA . ASP A 1 150 ? 11.291 6.717 11.626 1.00 81.81 150 ASP A CA 1
ATOM 1148 C C . ASP A 1 150 ? 12.296 7.573 12.405 1.00 81.81 150 ASP A C 1
ATOM 1150 O O . ASP A 1 150 ? 12.255 7.662 13.630 1.00 81.81 150 ASP A O 1
ATOM 1154 N N . GLU A 1 151 ? 13.205 8.247 11.697 1.00 72.38 151 GLU A N 1
ATOM 1155 C CA . GLU A 1 151 ? 14.174 9.158 12.332 1.00 72.38 151 GLU A CA 1
ATOM 1156 C C . GLU A 1 151 ? 13.520 10.392 12.972 1.00 72.38 151 GLU A C 1
ATOM 1158 O O . GLU A 1 151 ? 14.153 11.075 13.776 1.00 72.38 151 GLU A O 1
ATOM 1163 N N . ARG A 1 152 ? 12.278 10.724 12.587 1.00 63.06 152 ARG A N 1
ATOM 1164 C CA . ARG A 1 152 ? 11.617 11.987 12.950 1.00 63.06 152 ARG A CA 1
ATOM 1165 C C . ARG A 1 152 ? 10.362 11.829 13.808 1.00 63.06 152 ARG A C 1
ATOM 1167 O O . ARG A 1 152 ? 9.788 12.854 14.172 1.00 63.06 152 ARG A O 1
ATOM 1174 N N . GLY A 1 153 ? 9.964 10.614 14.191 1.00 60.59 153 GLY A N 1
ATOM 1175 C CA . GLY A 1 153 ? 9.120 10.440 15.376 1.00 60.59 153 GLY A CA 1
ATOM 1176 C C . GLY A 1 153 ? 8.121 9.284 15.395 1.00 60.59 153 GLY A C 1
ATOM 1177 O O . GLY A 1 153 ? 7.706 8.737 14.386 1.00 60.59 153 GLY A O 1
ATOM 1178 N N . SER A 1 154 ? 7.679 8.990 16.620 1.00 73.56 154 SER A N 1
ATOM 1179 C CA . SER A 1 154 ? 6.608 8.076 17.060 1.00 73.56 154 SER A CA 1
ATOM 1180 C C . SER A 1 154 ? 6.812 6.561 16.911 1.00 73.56 154 SER A C 1
ATOM 1182 O O . SER A 1 154 ? 6.191 5.823 17.671 1.00 73.56 154 SER A O 1
ATOM 1184 N N . GLY A 1 155 ? 7.733 6.094 16.062 1.00 91.12 155 GLY A N 1
ATOM 1185 C CA . GLY A 1 155 ? 8.066 4.667 15.938 1.00 91.12 155 GLY A CA 1
ATOM 1186 C C . GLY A 1 155 ? 7.063 3.871 15.095 1.00 91.12 155 GLY A C 1
ATOM 1187 O O . GLY A 1 155 ? 6.227 4.437 14.393 1.00 91.12 155 GLY A O 1
ATOM 1188 N N . GLY A 1 156 ? 7.151 2.547 15.124 1.00 95.69 156 GLY A N 1
ATOM 1189 C CA . GLY A 1 156 ? 6.199 1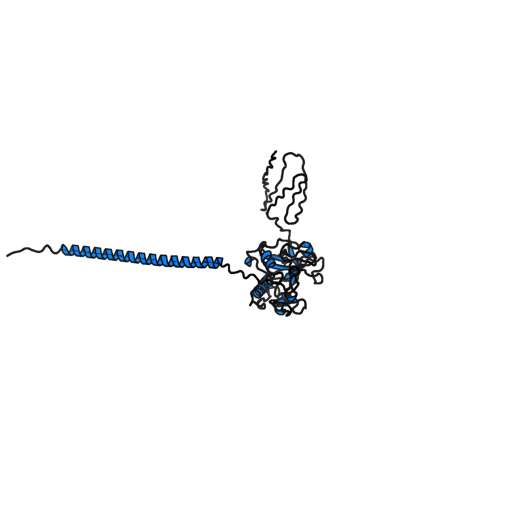.638 14.496 1.00 95.69 156 GLY A CA 1
ATOM 1190 C C . GLY A 1 156 ? 6.469 1.320 13.024 1.00 95.69 156 GLY A C 1
ATOM 1191 O O . GLY A 1 156 ? 5.671 0.609 12.419 1.00 95.69 156 GLY A O 1
ATOM 1192 N N . CYS A 1 157 ? 7.544 1.824 12.408 1.00 96.56 157 CYS A N 1
ATOM 1193 C CA . CYS A 1 157 ? 7.911 1.419 11.047 1.00 96.56 157 CYS A CA 1
ATOM 1194 C C . CYS A 1 157 ? 8.084 -0.099 10.967 1.00 96.56 157 CYS A C 1
ATOM 1196 O O . CYS A 1 157 ? 8.718 -0.701 11.830 1.00 96.56 157 CYS A O 1
ATOM 1198 N N . GLY A 1 158 ? 7.483 -0.725 9.953 1.00 96.75 158 GLY A N 1
ATOM 1199 C CA . GLY A 1 158 ? 7.519 -2.180 9.805 1.00 96.75 158 GLY A CA 1
ATOM 1200 C C . GLY A 1 158 ? 6.692 -2.951 10.841 1.00 96.75 158 GLY A C 1
ATOM 1201 O O . GLY A 1 158 ? 6.816 -4.166 10.899 1.00 96.75 158 GLY A O 1
ATOM 1202 N N . GLN A 1 159 ? 5.873 -2.287 11.665 1.00 97.81 159 GLN A N 1
ATOM 1203 C CA . GLN A 1 159 ? 4.878 -2.955 12.512 1.00 97.81 159 GLN A CA 1
ATOM 1204 C C . GLN A 1 159 ? 3.576 -3.180 11.736 1.00 97.81 159 GLN A C 1
ATOM 1206 O O . GLN A 1 159 ? 3.237 -2.387 10.848 1.00 97.81 159 GLN A O 1
ATOM 1211 N N . CYS A 1 160 ? 2.832 -4.230 12.101 1.00 98.19 160 CYS A N 1
ATOM 1212 C CA . CYS A 1 160 ? 1.612 -4.634 11.407 1.00 98.19 160 CYS A CA 1
ATOM 1213 C C . CYS A 1 160 ? 0.356 -4.633 12.283 1.00 98.19 160 CYS A C 1
ATOM 1215 O O . CYS A 1 160 ? 0.373 -4.939 13.478 1.00 98.19 160 CYS A O 1
ATOM 1217 N N . LEU A 1 161 ? -0.765 -4.342 11.630 1.00 98.25 161 LEU A N 1
ATOM 1218 C CA . LEU A 1 161 ? -2.117 -4.508 12.149 1.00 98.25 161 LEU A CA 1
ATOM 1219 C C . LEU A 1 161 ? -2.852 -5.540 11.303 1.00 98.25 161 LEU A C 1
ATOM 1221 O O . LEU A 1 161 ? -2.728 -5.509 10.086 1.00 98.25 161 LEU A O 1
ATOM 1225 N N . LEU A 1 162 ? -3.662 -6.388 11.929 1.00 98.56 162 LEU A N 1
ATOM 1226 C CA . LEU A 1 162 ? -4.749 -7.066 11.233 1.00 98.56 162 LEU A CA 1
ATOM 1227 C C . LEU A 1 162 ? -5.991 -6.194 11.384 1.00 98.56 162 LEU A C 1
ATOM 1229 O O . LEU A 1 162 ? -6.373 -5.869 12.512 1.00 98.56 162 LEU A O 1
ATOM 1233 N N . VAL A 1 163 ? -6.600 -5.810 10.269 1.00 98.62 163 VAL A N 1
ATOM 1234 C CA . VAL A 1 163 ? -7.773 -4.935 10.227 1.00 98.62 163 VAL A CA 1
ATOM 1235 C C . VAL A 1 163 ? -8.946 -5.629 9.550 1.00 98.62 163 VAL A C 1
ATOM 1237 O O . VAL A 1 163 ? -8.759 -6.506 8.709 1.00 98.62 163 VAL A O 1
ATOM 1240 N N . ARG A 1 164 ? -10.160 -5.206 9.890 1.00 97.81 164 ARG A N 1
ATOM 1241 C CA . ARG A 1 164 ? -11.381 -5.505 9.136 1.00 97.81 164 ARG A CA 1
ATOM 1242 C C . ARG A 1 164 ? -12.223 -4.249 9.000 1.00 97.81 164 ARG A C 1
ATOM 1244 O O . ARG A 1 164 ? -12.175 -3.380 9.872 1.00 97.81 164 ARG A O 1
ATOM 1251 N N . ASN A 1 165 ? -12.989 -4.170 7.918 1.00 98.25 165 ASN A N 1
ATOM 1252 C CA . ASN A 1 165 ? -13.875 -3.048 7.636 1.00 98.25 165 ASN A CA 1
ATOM 1253 C C . ASN A 1 165 ? -15.340 -3.510 7.724 1.00 98.25 165 ASN A C 1
ATOM 1255 O O . ASN A 1 165 ? -15.859 -4.031 6.738 1.00 98.25 165 ASN A O 1
ATOM 1259 N N . PRO A 1 166 ? -16.025 -3.328 8.870 1.00 97.88 166 PRO A N 1
ATOM 1260 C CA . PRO A 1 166 ? -17.402 -3.791 9.034 1.00 97.88 166 PRO A CA 1
ATOM 1261 C C . PRO A 1 166 ? -18.409 -3.147 8.076 1.00 97.88 166 PRO A C 1
ATOM 1263 O O . PRO A 1 166 ? -19.498 -3.689 7.916 1.00 97.88 166 PRO A O 1
ATOM 1266 N N . SER A 1 167 ? -18.088 -1.993 7.477 1.00 97.44 167 SER A N 1
ATOM 1267 C CA . SER A 1 167 ? -18.978 -1.316 6.530 1.00 97.44 167 SER A CA 1
ATOM 1268 C C . SER A 1 167 ? -18.697 -1.665 5.068 1.00 97.44 167 SER A C 1
ATOM 1270 O O . SER A 1 167 ? -19.448 -1.226 4.202 1.00 97.44 167 SER A O 1
ATOM 1272 N N . ALA A 1 168 ? -17.631 -2.408 4.759 1.00 98.12 168 ALA A N 1
ATOM 1273 C CA . ALA A 1 168 ? -17.329 -2.815 3.388 1.00 98.12 168 ALA A CA 1
ATOM 1274 C C . ALA A 1 168 ? -18.333 -3.856 2.862 1.00 98.12 168 ALA A C 1
ATOM 1276 O O . ALA A 1 168 ? -18.931 -4.602 3.637 1.00 98.12 168 ALA A O 1
ATOM 1277 N N . THR A 1 169 ? -18.481 -3.963 1.540 1.00 98.25 169 THR A N 1
ATOM 1278 C CA . THR A 1 169 ? -19.307 -5.015 0.922 1.00 98.25 169 THR A CA 1
ATOM 1279 C C . THR A 1 169 ? -18.734 -6.409 1.192 1.00 98.25 169 THR A C 1
ATOM 1281 O O . THR A 1 169 ? -19.492 -7.363 1.367 1.00 98.25 169 THR A O 1
ATOM 1284 N N . ARG A 1 170 ? -17.405 -6.519 1.320 1.00 98.19 170 ARG A N 1
ATOM 1285 C CA . ARG A 1 170 ? -16.688 -7.690 1.846 1.00 98.19 170 ARG A CA 1
ATOM 1286 C C . ARG A 1 170 ? -16.308 -7.490 3.317 1.00 98.19 170 ARG A C 1
ATOM 1288 O O . ARG A 1 170 ? -15.132 -7.437 3.674 1.00 98.19 170 ARG A O 1
ATOM 1295 N N . ALA A 1 171 ? -17.306 -7.337 4.189 1.00 97.62 171 ALA A N 1
ATOM 1296 C CA . ALA A 1 171 ? -17.089 -7.125 5.628 1.00 97.62 171 ALA A CA 1
ATOM 1297 C C . ALA A 1 171 ? -16.432 -8.326 6.346 1.00 97.62 171 ALA A C 1
ATOM 1299 O O . ALA A 1 171 ? -15.899 -8.180 7.448 1.00 97.62 171 ALA A O 1
ATOM 1300 N N . ASP A 1 172 ? -16.480 -9.510 5.735 1.00 97.06 172 ASP A N 1
ATOM 1301 C CA . ASP A 1 172 ? -15.820 -10.734 6.190 1.00 97.06 172 ASP A CA 1
ATOM 1302 C C . ASP A 1 172 ? -14.308 -10.737 5.919 1.00 97.06 172 ASP A C 1
ATOM 1304 O O . ASP A 1 172 ? -13.566 -11.470 6.577 1.00 97.06 172 ASP A O 1
ATOM 1308 N N . TRP A 1 173 ? -13.833 -9.898 4.995 1.00 98.38 173 TRP A N 1
ATOM 1309 C CA . TRP A 1 173 ? -12.416 -9.803 4.677 1.00 98.38 173 TRP A CA 1
ATOM 1310 C C . TRP A 1 173 ? -11.630 -9.137 5.801 1.00 98.38 173 TRP A C 1
ATOM 1312 O O . TRP A 1 173 ? -12.047 -8.148 6.414 1.00 98.38 173 TRP A O 1
ATOM 1322 N N . THR A 1 174 ? -10.426 -9.659 6.019 1.00 98.56 174 THR A N 1
ATOM 1323 C CA . THR A 1 174 ? -9.412 -9.010 6.846 1.00 98.56 174 THR A CA 1
ATOM 1324 C C . THR A 1 174 ? -8.191 -8.676 6.000 1.00 98.56 174 THR A C 1
ATOM 1326 O O . THR A 1 174 ? -7.968 -9.290 4.958 1.00 98.56 174 THR A O 1
ATOM 1329 N N . ALA A 1 175 ? -7.413 -7.690 6.432 1.00 98.75 175 ALA A N 1
ATOM 1330 C CA . ALA A 1 175 ? -6.191 -7.273 5.759 1.00 98.75 175 ALA A CA 1
ATOM 1331 C C . ALA A 1 175 ? -5.071 -7.055 6.775 1.00 98.75 175 ALA A C 1
ATOM 1333 O O . ALA A 1 175 ? -5.314 -6.540 7.869 1.00 98.75 175 ALA A O 1
ATOM 1334 N N . VAL A 1 176 ? -3.839 -7.408 6.417 1.00 98.81 176 VAL A N 1
ATOM 1335 C CA . VAL A 1 176 ? -2.659 -6.992 7.181 1.00 98.81 176 VAL A CA 1
ATOM 1336 C C . VAL A 1 176 ? -2.172 -5.655 6.638 1.00 98.81 176 VAL A C 1
ATOM 1338 O O . VAL A 1 176 ? -1.887 -5.541 5.453 1.00 98.81 176 VAL A O 1
ATOM 1341 N N . VAL A 1 177 ? -2.033 -4.648 7.501 1.00 98.75 177 VAL A N 1
ATOM 1342 C CA . VAL A 1 177 ? -1.502 -3.327 7.141 1.00 98.75 177 VAL A CA 1
ATOM 1343 C C . VAL A 1 177 ? -0.170 -3.099 7.841 1.00 98.75 177 VAL A C 1
ATOM 1345 O O . VAL A 1 177 ? -0.123 -3.035 9.069 1.00 98.75 177 VAL A O 1
ATOM 1348 N N . MET A 1 178 ? 0.905 -2.935 7.070 1.00 98.62 178 MET A N 1
ATOM 1349 C CA . MET A 1 178 ? 2.225 -2.557 7.580 1.00 98.62 178 MET A CA 1
ATOM 1350 C C . MET A 1 178 ? 2.406 -1.034 7.554 1.00 98.62 178 MET A C 1
ATOM 1352 O O . MET A 1 178 ? 2.227 -0.390 6.515 1.00 98.62 178 MET A O 1
ATOM 1356 N N . LYS A 1 179 ? 2.832 -0.431 8.671 1.00 97.81 179 LYS A N 1
ATOM 1357 C CA . LYS A 1 179 ? 3.182 0.998 8.686 1.00 97.81 179 LYS A CA 1
ATOM 1358 C C . LYS A 1 179 ? 4.455 1.241 7.867 1.00 97.81 179 LYS A C 1
ATOM 1360 O O . LYS A 1 179 ? 5.533 0.746 8.204 1.00 97.81 179 LYS A O 1
ATOM 1365 N N . LYS A 1 180 ? 4.340 2.091 6.842 1.00 96.75 180 LYS A N 1
ATOM 1366 C CA . LYS A 1 180 ? 5.453 2.572 6.002 1.00 96.75 180 LYS A CA 1
ATOM 1367 C C . LYS A 1 180 ? 5.618 4.089 5.978 1.00 96.75 180 LYS A C 1
ATOM 1369 O O . LYS A 1 180 ? 6.613 4.592 5.459 1.00 96.75 180 LYS A O 1
ATOM 1374 N N . GLY A 1 181 ? 4.714 4.843 6.590 1.00 94.25 181 GLY A N 1
ATOM 1375 C CA . GLY A 1 181 ? 4.931 6.271 6.788 1.00 94.25 181 GLY A CA 1
ATOM 1376 C C . GLY A 1 181 ? 4.128 6.849 7.937 1.00 94.25 181 GLY A C 1
ATOM 1377 O O . GLY A 1 181 ? 3.388 6.138 8.615 1.00 94.25 181 GLY A O 1
ATOM 1378 N N . ARG A 1 182 ? 4.289 8.149 8.147 1.00 93.38 182 ARG A N 1
ATOM 1379 C CA . ARG A 1 182 ? 3.518 8.926 9.110 1.00 93.38 182 ARG A CA 1
ATOM 1380 C C . ARG A 1 182 ? 2.372 9.622 8.393 1.00 93.38 182 ARG A C 1
ATOM 1382 O O . ARG A 1 182 ? 2.569 10.179 7.312 1.00 93.38 182 ARG A O 1
ATOM 1389 N N . CYS A 1 183 ? 1.189 9.594 8.988 1.00 92.44 183 CYS A N 1
ATOM 1390 C CA . CYS A 1 183 ? 0.152 10.548 8.652 1.00 92.44 183 CYS A CA 1
ATOM 1391 C C . CYS A 1 183 ? 0.358 11.776 9.534 1.00 92.44 183 CYS A C 1
ATOM 1393 O O . CYS A 1 183 ? 0.187 11.710 10.750 1.00 92.44 183 CYS A O 1
ATOM 1395 N N . PHE A 1 184 ? 0.808 12.863 8.918 1.00 89.38 184 PHE A N 1
ATOM 1396 C CA . PHE A 1 184 ? 1.134 14.095 9.624 1.00 89.38 184 PHE A CA 1
ATOM 1397 C C . PHE A 1 184 ? -0.105 14.696 10.313 1.00 89.38 184 PHE A C 1
ATOM 1399 O O . PHE A 1 184 ? -1.184 14.653 9.719 1.00 89.38 184 PHE A O 1
ATOM 1406 N N . PRO A 1 185 ? 0.027 15.243 11.537 1.00 90.06 185 PRO A N 1
ATOM 1407 C CA . PRO A 1 185 ? -1.102 15.746 12.325 1.00 90.06 185 PRO A CA 1
ATOM 1408 C C . PRO A 1 185 ? -1.801 16.959 11.697 1.00 90.06 185 PRO A C 1
ATOM 1410 O O . PRO A 1 185 ? -2.923 17.274 12.074 1.00 90.06 185 PRO A O 1
ATOM 1413 N N . GLU A 1 186 ? -1.164 17.634 10.738 1.00 87.31 186 GLU A N 1
ATOM 1414 C CA . GLU A 1 186 ? -1.775 18.706 9.950 1.00 87.31 186 GLU A CA 1
ATOM 1415 C C . GLU A 1 186 ? -2.799 18.175 8.930 1.00 87.31 186 GLU A C 1
ATOM 1417 O O . GLU A 1 186 ? -3.617 18.944 8.424 1.00 87.31 186 GLU A O 1
ATOM 1422 N N . ASN A 1 187 ? -2.776 16.870 8.623 1.00 85.56 187 ASN A N 1
ATOM 1423 C CA . ASN A 1 187 ? -3.781 16.240 7.773 1.00 85.56 187 ASN A CA 1
ATOM 1424 C C . ASN A 1 187 ? -5.045 15.917 8.590 1.00 85.56 187 ASN A C 1
ATOM 1426 O O . ASN A 1 187 ? -4.936 15.285 9.646 1.00 85.56 187 ASN A O 1
ATOM 1430 N N . PRO A 1 188 ? -6.248 16.259 8.088 1.00 85.06 188 PRO A N 1
ATOM 1431 C CA . PRO A 1 188 ? -7.499 15.958 8.776 1.00 85.06 188 PRO A CA 1
ATOM 1432 C C . PRO A 1 188 ? -7.658 14.468 9.098 1.00 85.06 188 PRO A C 1
ATOM 1434 O O . PRO A 1 188 ? -7.584 13.620 8.210 1.00 85.06 188 PRO A O 1
ATOM 1437 N N . GLY A 1 189 ? -7.927 14.156 10.365 1.00 86.88 189 GLY A N 1
ATOM 1438 C CA . GLY A 1 189 ? -8.100 12.794 10.871 1.00 86.88 189 GLY A CA 1
ATOM 1439 C C . GLY A 1 189 ? -6.858 12.229 11.557 1.00 86.88 189 GLY A C 1
ATOM 1440 O O . GLY A 1 189 ? -6.996 11.297 12.346 1.00 86.88 189 GLY A O 1
ATOM 1441 N N . CYS A 1 190 ? -5.678 12.807 11.324 1.00 91.44 190 CYS A N 1
ATOM 1442 C CA . CYS A 1 190 ? -4.405 12.314 11.850 1.00 91.44 190 CYS A CA 1
ATOM 1443 C C . CYS A 1 190 ? -3.913 13.057 13.098 1.00 91.44 190 CYS A C 1
ATOM 1445 O O . CYS A 1 190 ? -2.905 12.664 13.691 1.00 91.44 190 CYS A O 1
ATOM 1447 N N . GLU A 1 191 ? -4.623 14.101 13.522 1.00 92.94 191 GLU A N 1
ATOM 1448 C CA . GLU A 1 191 ? -4.348 14.832 14.750 1.00 92.94 191 GLU A CA 1
ATOM 1449 C C . GLU A 1 191 ? -4.580 13.976 16.005 1.00 92.94 191 GLU A C 1
ATOM 1451 O O . GLU A 1 191 ? -5.494 13.150 16.084 1.00 92.94 191 GLU A O 1
ATOM 1456 N N . ALA A 1 192 ? -3.766 14.188 17.040 1.00 89.50 192 ALA A N 1
ATOM 1457 C CA . ALA A 1 192 ? -3.973 13.525 18.322 1.00 89.50 192 ALA A CA 1
ATOM 1458 C C . ALA A 1 192 ? -5.328 13.933 18.948 1.00 89.50 192 ALA A C 1
ATOM 1460 O O . ALA A 1 192 ? -5.718 15.098 18.845 1.00 89.50 192 ALA A O 1
ATOM 1461 N N . PRO A 1 193 ? -6.044 13.016 19.633 1.00 93.06 193 PRO A N 1
ATOM 1462 C CA . PRO A 1 193 ? -5.683 11.629 19.955 1.00 93.06 193 PRO A CA 1
ATOM 1463 C C . PRO A 1 193 ? -6.211 10.588 18.943 1.00 93.06 193 PRO A C 1
ATOM 1465 O O . PRO A 1 193 ? -6.399 9.426 19.302 1.00 93.06 193 PRO A O 1
ATOM 1468 N N . LYS A 1 194 ? -6.516 10.977 17.699 1.00 95.38 194 LYS A N 1
ATOM 1469 C CA . LYS A 1 194 ? -7.201 10.103 16.738 1.00 95.38 194 LYS A CA 1
ATOM 1470 C C . LYS A 1 194 ? -6.281 8.993 16.224 1.00 95.38 194 LYS A C 1
ATOM 1472 O O . LYS A 1 194 ? -5.163 9.234 15.758 1.00 95.38 194 LYS A O 1
ATOM 1477 N N . LEU A 1 195 ? -6.775 7.758 16.278 1.00 97.12 195 LEU A N 1
ATOM 1478 C CA . LEU A 1 195 ? -6.150 6.619 15.612 1.00 97.12 195 LEU A CA 1
ATOM 1479 C C . LEU A 1 195 ? -6.541 6.654 14.137 1.00 97.12 195 LEU A C 1
ATOM 1481 O O . LEU A 1 195 ? -7.722 6.531 13.810 1.00 97.12 195 LEU A O 1
ATOM 1485 N N . HIS A 1 196 ? -5.551 6.821 13.263 1.00 97.69 196 HIS A N 1
ATOM 1486 C CA . HIS A 1 196 ? -5.778 6.915 11.825 1.00 97.69 196 HIS A CA 1
ATOM 1487 C C . HIS A 1 196 ? -4.726 6.145 11.041 1.00 97.69 196 HIS A C 1
ATOM 1489 O O . HIS A 1 196 ? -3.537 6.198 11.372 1.00 97.69 196 HIS A O 1
ATOM 1495 N N . ILE A 1 197 ? -5.163 5.462 9.985 1.00 97.69 197 ILE A N 1
ATOM 1496 C CA . ILE A 1 197 ? -4.296 4.822 8.998 1.00 97.69 197 ILE A CA 1
ATOM 1497 C C . ILE A 1 197 ? -4.711 5.243 7.586 1.00 97.69 197 ILE A C 1
ATOM 1499 O O . ILE A 1 197 ? -5.833 5.021 7.149 1.00 97.69 197 ILE A O 1
ATOM 1503 N N . ASP A 1 198 ? -3.796 5.851 6.847 1.00 96.25 198 ASP A N 1
ATOM 1504 C CA . ASP A 1 198 ? -4.006 6.174 5.438 1.00 96.25 198 ASP A CA 1
ATOM 1505 C C . ASP A 1 198 ? -3.432 5.031 4.590 1.00 96.25 198 ASP A C 1
ATOM 1507 O O . ASP A 1 198 ? -2.225 4.785 4.633 1.00 96.25 198 ASP A O 1
ATOM 1511 N N . ILE A 1 199 ? -4.282 4.265 3.907 1.00 97.75 199 ILE A N 1
ATOM 1512 C CA . ILE A 1 199 ? -3.923 3.029 3.195 1.00 97.75 199 ILE A CA 1
ATOM 1513 C C . ILE A 1 199 ? -3.395 3.356 1.800 1.00 97.75 199 ILE A C 1
ATOM 1515 O O . ILE A 1 199 ? -4.003 4.119 1.053 1.00 97.75 199 ILE A O 1
ATOM 1519 N N . ALA A 1 200 ? -2.269 2.754 1.426 1.00 97.81 200 ALA A N 1
ATOM 1520 C CA . ALA A 1 200 ? -1.718 2.916 0.090 1.00 97.81 200 ALA A CA 1
ATOM 1521 C C . ALA A 1 200 ? -2.524 2.080 -0.920 1.00 97.81 200 ALA A C 1
ATOM 1523 O O . ALA A 1 200 ? -2.501 0.852 -0.865 1.00 97.81 200 ALA A O 1
ATOM 1524 N N . ALA A 1 201 ? -3.222 2.740 -1.844 1.00 97.81 201 ALA A N 1
ATOM 1525 C CA . ALA A 1 201 ? -4.053 2.104 -2.865 1.00 97.81 201 ALA A CA 1
ATOM 1526 C C . ALA A 1 201 ? -3.888 2.826 -4.219 1.00 97.81 201 ALA A C 1
ATOM 1528 O O . ALA A 1 201 ? -4.396 3.939 -4.385 1.00 97.81 201 ALA A O 1
ATOM 1529 N N . PRO A 1 202 ? -3.164 2.242 -5.196 1.00 97.56 202 PRO A N 1
ATOM 1530 C CA . PRO A 1 202 ? -2.990 2.837 -6.521 1.00 97.56 202 PRO A CA 1
ATOM 1531 C C . PRO A 1 202 ? -4.329 3.175 -7.180 1.00 97.56 202 PRO A C 1
ATOM 1533 O O . PRO A 1 202 ? -5.276 2.405 -7.085 1.00 97.56 202 PRO A O 1
ATOM 1536 N N . GLY A 1 203 ? -4.414 4.335 -7.832 1.00 96.19 203 GLY A N 1
ATOM 1537 C CA . GLY A 1 203 ? -5.661 4.842 -8.417 1.00 96.19 203 GLY A CA 1
ATOM 1538 C C . GLY A 1 203 ? -6.545 5.626 -7.441 1.00 96.19 203 GLY A C 1
ATOM 1539 O O . GLY A 1 203 ? -7.395 6.392 -7.880 1.00 96.19 203 GLY A O 1
ATOM 1540 N N . TYR A 1 204 ? -6.318 5.528 -6.130 1.00 95.19 204 TYR A N 1
ATOM 1541 C CA . TYR A 1 204 ? -7.160 6.149 -5.101 1.00 95.19 204 TYR A CA 1
ATOM 1542 C C . TYR A 1 204 ? -6.562 7.433 -4.490 1.00 95.19 204 TYR A C 1
ATOM 1544 O O . TYR A 1 204 ? -6.924 7.861 -3.393 1.00 95.19 204 TYR A O 1
ATOM 1552 N N . GLY A 1 205 ? -5.636 8.097 -5.179 1.00 89.94 205 GLY A N 1
ATOM 1553 C CA . GLY A 1 205 ? -5.133 9.411 -4.780 1.00 89.94 205 GLY A CA 1
ATOM 1554 C C . GLY A 1 205 ? -6.208 10.496 -4.920 1.00 89.94 205 GLY A C 1
ATOM 1555 O O . GLY A 1 205 ? -6.777 10.672 -5.988 1.00 89.94 205 GLY A O 1
ATOM 1556 N N . ARG A 1 206 ? -6.469 11.284 -3.872 1.00 77.44 206 ARG A N 1
ATOM 1557 C CA . ARG A 1 206 ? -7.531 12.316 -3.885 1.00 77.44 206 ARG A CA 1
ATOM 1558 C C . ARG A 1 206 ? -7.195 13.634 -4.580 1.00 77.44 206 ARG A C 1
ATOM 1560 O O . ARG A 1 206 ? -8.093 14.419 -4.853 1.00 77.44 206 ARG A O 1
ATOM 1567 N N . PHE A 1 207 ? -5.921 13.910 -4.839 1.00 68.56 207 PHE A N 1
ATOM 1568 C CA . PHE A 1 207 ? -5.488 15.239 -5.267 1.00 68.56 207 PHE A CA 1
ATOM 1569 C C . PHE A 1 207 ? -4.677 15.168 -6.561 1.00 68.56 207 PHE A C 1
ATOM 1571 O O . PHE A 1 207 ? -3.442 15.196 -6.527 1.00 68.56 207 PHE A O 1
ATOM 1578 N N . ASN A 1 208 ? -5.374 15.088 -7.694 1.00 60.12 208 ASN A N 1
ATOM 1579 C CA . ASN A 1 208 ? -4.778 15.125 -9.033 1.00 60.12 208 ASN A CA 1
ATOM 1580 C C . ASN A 1 208 ? -3.881 16.367 -9.253 1.00 60.12 208 ASN A C 1
ATOM 1582 O O . ASN A 1 208 ? -2.835 16.236 -9.878 1.00 60.12 208 ASN A O 1
ATOM 1586 N N . ASP A 1 209 ? -4.202 17.517 -8.644 1.00 54.62 209 ASP A N 1
ATOM 1587 C CA . ASP A 1 209 ? -3.481 18.786 -8.851 1.00 54.62 209 ASP A CA 1
ATOM 1588 C C . ASP A 1 209 ? -2.695 19.297 -7.630 1.00 54.62 209 ASP A C 1
ATOM 1590 O O . ASP A 1 209 ? -2.121 20.387 -7.659 1.00 54.62 209 ASP A O 1
ATOM 1594 N N . SER A 1 210 ? -2.598 18.523 -6.540 1.00 68.94 210 SER A N 1
ATOM 1595 C CA . SER A 1 210 ? -1.786 18.970 -5.398 1.00 68.94 210 SER A CA 1
ATOM 1596 C C . SER A 1 210 ? -0.289 18.868 -5.685 1.00 68.94 210 SER A C 1
ATOM 1598 O O . SER A 1 210 ? 0.201 17.912 -6.293 1.00 68.94 210 SER A O 1
ATOM 1600 N N . ASN A 1 211 ? 0.477 19.799 -5.115 1.00 74.31 211 ASN A N 1
ATOM 1601 C CA . ASN A 1 211 ? 1.936 19.685 -5.026 1.00 74.31 211 ASN A CA 1
ATOM 1602 C C . ASN A 1 211 ? 2.386 18.460 -4.204 1.00 74.31 211 ASN A C 1
ATOM 1604 O O . ASN A 1 211 ? 3.558 18.080 -4.273 1.00 74.31 211 ASN A O 1
ATOM 1608 N N . ALA A 1 212 ? 1.474 17.844 -3.442 1.00 83.69 212 ALA A N 1
ATOM 1609 C CA . ALA A 1 212 ? 1.703 16.613 -2.694 1.00 83.69 212 ALA A CA 1
ATOM 1610 C C . ALA A 1 212 ? 1.646 15.353 -3.577 1.00 83.69 212 ALA A C 1
ATOM 1612 O O . ALA A 1 212 ? 2.204 14.329 -3.183 1.00 83.69 212 ALA A O 1
ATOM 1613 N N . ASN A 1 213 ? 1.014 15.414 -4.757 1.00 91.19 213 ASN A N 1
ATOM 1614 C CA . ASN A 1 213 ? 1.027 14.331 -5.734 1.00 91.19 213 ASN A CA 1
ATOM 1615 C C . ASN A 1 213 ? 2.270 14.431 -6.625 1.00 91.19 213 ASN A C 1
ATOM 1617 O O . ASN A 1 213 ? 2.421 15.361 -7.420 1.00 91.19 213 ASN A O 1
ATOM 1621 N N . LYS A 1 214 ? 3.174 13.468 -6.447 1.00 94.44 214 LYS A N 1
ATOM 1622 C CA . LYS A 1 214 ? 4.449 13.348 -7.156 1.00 94.44 214 LYS A CA 1
ATOM 1623 C C . LYS A 1 214 ? 4.377 12.385 -8.336 1.00 94.44 214 LYS A C 1
ATOM 1625 O O . LYS A 1 214 ? 5.378 12.221 -9.024 1.00 94.44 214 LYS A O 1
ATOM 1630 N N . CYS A 1 215 ? 3.232 11.756 -8.590 1.00 95.19 215 CYS A N 1
ATOM 1631 C CA . CYS A 1 215 ? 3.050 10.890 -9.749 1.00 95.19 215 CYS A CA 1
ATOM 1632 C C . CYS A 1 215 ? 3.235 11.694 -11.047 1.00 95.19 215 CYS A C 1
ATOM 1634 O O . CYS A 1 215 ? 2.793 12.836 -11.143 1.00 95.19 215 CYS A O 1
ATOM 1636 N N . GLY A 1 216 ? 3.944 11.144 -12.031 1.00 93.81 216 GLY A N 1
ATOM 1637 C CA . GLY A 1 216 ? 4.310 11.835 -13.273 1.00 93.81 216 GLY A CA 1
ATOM 1638 C C . GLY A 1 216 ? 5.200 13.081 -13.126 1.00 93.81 216 GLY A C 1
ATOM 1639 O O . GLY A 1 216 ? 5.405 13.777 -14.116 1.00 93.81 216 GLY A O 1
ATOM 1640 N N . ASP A 1 217 ? 5.715 13.397 -11.930 1.00 92.75 217 ASP A N 1
ATOM 1641 C CA . ASP A 1 217 ? 6.606 14.544 -11.717 1.00 92.75 217 ASP A CA 1
ATOM 1642 C C . ASP A 1 217 ? 7.928 14.338 -12.493 1.00 92.75 217 ASP A C 1
ATOM 1644 O O . ASP A 1 217 ? 8.628 13.354 -12.231 1.00 92.75 217 ASP A O 1
ATOM 1648 N N . PRO A 1 218 ? 8.307 15.240 -13.426 1.00 91.88 218 PRO A N 1
ATOM 1649 C CA . PRO A 1 218 ? 9.526 15.095 -14.228 1.00 91.88 218 PRO A CA 1
ATOM 1650 C C . PRO A 1 218 ? 10.814 15.185 -13.395 1.00 91.88 218 PRO A C 1
ATOM 1652 O O . PRO A 1 218 ? 11.881 14.797 -13.869 1.00 91.88 218 PRO A O 1
ATOM 1655 N N . TYR A 1 219 ? 10.736 15.667 -12.150 1.00 93.25 219 TYR A N 1
ATOM 1656 C CA . TYR A 1 219 ? 11.849 15.694 -11.199 1.00 93.25 219 TYR A CA 1
ATOM 1657 C C . TYR A 1 219 ? 11.940 14.422 -10.345 1.00 93.25 219 TYR A C 1
ATOM 1659 O O . TYR A 1 219 ? 12.729 14.373 -9.397 1.00 93.25 219 TYR A O 1
ATOM 1667 N N . ARG A 1 220 ? 11.137 13.394 -10.641 1.00 93.44 220 ARG A N 1
ATOM 1668 C CA . ARG A 1 220 ? 11.197 12.072 -10.010 1.00 93.44 220 ARG A CA 1
ATOM 1669 C C . ARG A 1 220 ? 11.558 11.010 -11.041 1.00 93.44 220 ARG A C 1
ATOM 1671 O O . ARG A 1 220 ? 11.109 11.039 -12.182 1.00 93.44 220 ARG A O 1
ATOM 1678 N N . VAL A 1 221 ? 12.361 10.037 -10.627 1.00 90.06 221 VAL A N 1
ATOM 1679 C CA . VAL A 1 221 ? 12.709 8.897 -11.470 1.00 90.06 221 VAL A CA 1
ATOM 1680 C C . VAL A 1 221 ? 11.562 7.899 -11.415 1.00 90.06 221 VAL A C 1
ATOM 1682 O O . VAL A 1 221 ? 11.349 7.284 -10.378 1.00 90.06 221 VAL A O 1
ATOM 1685 N N . ASN A 1 222 ? 10.870 7.743 -12.544 1.00 87.06 222 ASN A N 1
ATOM 1686 C CA . ASN A 1 222 ? 9.949 6.646 -12.837 1.00 87.06 222 ASN A CA 1
ATOM 1687 C C . ASN A 1 222 ? 8.907 6.372 -11.740 1.00 87.06 222 ASN A C 1
ATOM 1689 O O . ASN A 1 222 ? 8.960 5.370 -11.040 1.00 87.06 222 ASN A O 1
ATOM 1693 N N . THR A 1 223 ? 7.928 7.262 -11.603 1.00 94.38 223 THR A N 1
ATOM 1694 C CA . THR A 1 223 ? 6.797 7.101 -10.669 1.00 94.38 223 THR A CA 1
ATOM 1695 C C . THR A 1 223 ? 5.747 6.093 -11.148 1.00 94.38 223 THR A C 1
ATOM 1697 O O . THR A 1 223 ? 4.761 5.870 -10.448 1.00 94.38 223 THR A O 1
ATOM 1700 N N . TYR A 1 224 ? 5.980 5.468 -12.311 1.00 96.50 224 TYR A N 1
ATOM 1701 C CA . TYR A 1 224 ? 5.198 4.411 -12.971 1.00 96.50 224 TYR A CA 1
ATOM 1702 C C . TYR A 1 224 ? 3.786 4.788 -13.429 1.00 96.50 224 TYR A C 1
ATOM 1704 O O . TYR A 1 224 ? 3.283 4.172 -14.367 1.00 96.50 224 TYR A O 1
ATOM 1712 N N . VAL A 1 225 ? 3.182 5.802 -12.813 1.00 96.50 225 VAL A N 1
ATOM 1713 C CA . VAL A 1 225 ? 1.864 6.348 -13.145 1.00 96.50 225 VAL A CA 1
ATOM 1714 C C . VAL A 1 225 ? 1.894 7.875 -13.141 1.00 96.50 225 VAL A C 1
ATOM 1716 O O . VAL A 1 225 ? 2.699 8.508 -12.451 1.00 96.50 225 VAL A O 1
ATOM 1719 N N . THR A 1 226 ? 0.997 8.482 -13.906 1.00 95.25 226 THR A N 1
ATOM 1720 C CA . THR A 1 226 ? 0.741 9.926 -13.933 1.00 95.25 226 THR A CA 1
ATOM 1721 C C . THR A 1 226 ? -0.132 10.364 -12.754 1.00 95.25 226 THR A C 1
ATOM 1723 O O . THR A 1 226 ? -0.706 9.541 -12.037 1.00 95.25 226 THR A O 1
ATOM 1726 N N . LYS A 1 227 ? -0.281 11.682 -12.548 1.00 93.75 227 LYS A N 1
ATOM 1727 C CA . LYS A 1 227 ? -1.227 12.210 -11.549 1.00 93.75 227 LYS A CA 1
ATOM 1728 C C . LYS A 1 227 ? -2.666 11.777 -11.827 1.00 93.75 227 LYS A C 1
ATOM 1730 O O . LYS A 1 227 ? -3.354 11.366 -10.898 1.00 93.75 227 LYS A O 1
ATOM 1735 N N . ALA A 1 228 ? -3.096 11.824 -13.090 1.00 93.06 228 ALA A N 1
ATOM 1736 C CA . ALA A 1 228 ? -4.442 11.418 -13.487 1.00 93.06 228 ALA A CA 1
ATOM 1737 C C . ALA A 1 228 ? -4.687 9.932 -13.185 1.00 93.06 228 ALA A C 1
ATOM 1739 O O . ALA A 1 228 ? -5.665 9.593 -12.528 1.00 93.06 228 ALA A O 1
ATOM 1740 N N . GLU A 1 229 ? -3.748 9.065 -13.566 1.00 95.69 229 GLU A N 1
ATOM 1741 C CA . GLU A 1 229 ? -3.810 7.624 -13.293 1.00 95.69 229 GLU A CA 1
ATOM 1742 C C . GLU A 1 229 ? -3.809 7.327 -11.789 1.00 95.69 229 GLU A C 1
ATOM 1744 O O . GLU A 1 229 ? -4.605 6.523 -11.314 1.00 95.69 229 GLU A O 1
ATOM 1749 N N . SER A 1 230 ? -2.983 8.026 -11.002 1.00 95.19 230 SER A N 1
ATOM 1750 C CA . SER A 1 230 ? -2.948 7.851 -9.543 1.00 95.19 230 SER A CA 1
ATOM 1751 C C . SER A 1 230 ? -4.250 8.234 -8.834 1.00 95.19 230 SER A C 1
ATOM 1753 O O . SER A 1 230 ? -4.455 7.810 -7.700 1.00 95.19 230 SER A O 1
ATOM 1755 N N . SER A 1 231 ? -5.109 9.016 -9.494 1.00 93.56 231 SER A N 1
ATOM 1756 C CA . SER A 1 231 ? -6.356 9.572 -8.963 1.00 93.56 231 SER A CA 1
ATOM 1757 C C . SER A 1 231 ? -7.612 9.047 -9.659 1.00 93.56 231 SER A C 1
ATOM 1759 O O . SER A 1 231 ? -8.701 9.548 -9.384 1.00 93.56 231 SER A O 1
ATOM 1761 N N . LEU A 1 232 ? -7.474 8.045 -10.531 1.00 94.00 232 LEU A N 1
ATOM 1762 C CA . LEU A 1 232 ? -8.543 7.495 -11.368 1.00 94.00 232 LEU A CA 1
ATOM 1763 C C . LEU A 1 232 ? -9.834 7.179 -10.596 1.00 94.00 232 LEU A C 1
ATOM 1765 O O . LEU A 1 232 ? -10.932 7.442 -11.075 1.00 94.00 232 LEU A O 1
ATOM 1769 N N . CYS A 1 233 ? -9.684 6.661 -9.381 1.00 94.38 233 CYS A N 1
ATOM 1770 C CA . CYS A 1 233 ? -10.754 6.279 -8.472 1.00 94.38 233 CYS A CA 1
ATOM 1771 C C . CYS A 1 233 ? -10.751 7.100 -7.179 1.00 94.38 233 CYS A C 1
ATOM 1773 O O . CYS A 1 233 ? -11.468 6.773 -6.245 1.00 94.38 233 CYS A O 1
ATOM 1775 N N . GLY A 1 234 ? -9.987 8.193 -7.099 1.00 89.56 234 GLY A N 1
ATOM 1776 C CA . GLY A 1 234 ? -9.863 9.002 -5.881 1.00 89.56 234 GLY A CA 1
ATOM 1777 C C . GLY A 1 234 ? -11.163 9.667 -5.409 1.00 89.56 234 GLY A C 1
ATOM 1778 O O . GLY A 1 234 ? -11.262 10.014 -4.234 1.00 89.56 234 GLY A O 1
ATOM 1779 N N . LEU A 1 235 ? -12.145 9.822 -6.306 1.00 88.88 235 LEU A N 1
ATOM 1780 C CA . LEU A 1 235 ? -13.473 10.400 -6.050 1.00 88.88 235 LEU A CA 1
ATOM 1781 C C . LEU A 1 235 ? -14.607 9.388 -6.289 1.00 88.88 235 LEU A C 1
ATOM 1783 O O . LEU A 1 235 ? -15.719 9.781 -6.642 1.00 88.88 235 LEU A O 1
ATOM 1787 N N . TRP A 1 236 ? -14.335 8.089 -6.128 1.00 91.81 236 TRP A N 1
ATOM 1788 C CA . TRP A 1 236 ? -15.307 7.013 -6.369 1.00 91.81 236 TRP A CA 1
ATOM 1789 C C . TRP A 1 236 ? -16.646 7.246 -5.652 1.00 91.81 236 TRP A C 1
ATOM 1791 O O . TRP A 1 236 ? -17.695 6.960 -6.213 1.00 91.81 236 TRP A O 1
ATOM 1801 N N . SER A 1 237 ? -16.627 7.849 -4.463 1.00 90.69 237 SER A N 1
ATOM 1802 C CA . SER A 1 237 ? -17.812 8.171 -3.654 1.00 90.69 237 SER A CA 1
ATOM 1803 C C . SER A 1 237 ? -18.804 9.121 -4.335 1.00 90.69 237 SER A C 1
ATOM 1805 O O . SER A 1 237 ? -19.972 9.182 -3.959 1.00 90.69 237 SER A O 1
ATOM 1807 N N . THR A 1 238 ? -18.349 9.875 -5.339 1.00 90.38 238 THR A N 1
ATOM 1808 C CA . THR A 1 238 ? -19.186 10.809 -6.103 1.00 90.38 238 THR A CA 1
ATOM 1809 C C . THR A 1 238 ? -19.898 10.139 -7.280 1.00 90.38 238 THR A C 1
ATOM 1811 O O . THR A 1 238 ? -20.869 10.690 -7.797 1.00 90.38 238 THR A O 1
ATOM 1814 N N . SER A 1 239 ? -19.427 8.965 -7.713 1.00 88.56 239 SER A N 1
ATOM 1815 C CA . SER A 1 239 ? -19.862 8.292 -8.944 1.00 88.56 239 SER A CA 1
ATOM 1816 C C . SER A 1 239 ? -20.274 6.828 -8.755 1.00 88.56 239 SER A C 1
ATOM 1818 O O . SER A 1 239 ? -20.888 6.255 -9.654 1.00 88.56 239 SER A O 1
ATOM 1820 N N . ALA A 1 240 ? -19.983 6.226 -7.602 1.00 94.00 240 ALA A N 1
ATOM 1821 C CA . ALA A 1 240 ? -20.269 4.837 -7.274 1.00 94.00 240 ALA A CA 1
ATOM 1822 C C . ALA A 1 240 ? -20.703 4.685 -5.808 1.00 94.00 240 ALA A C 1
ATOM 1824 O O . ALA A 1 240 ? -20.353 5.484 -4.942 1.00 94.00 240 ALA A O 1
ATOM 1825 N N . HIS A 1 241 ? -21.467 3.626 -5.535 1.00 95.31 241 HIS A N 1
ATOM 1826 C CA . HIS A 1 241 ? -21.923 3.278 -4.186 1.00 95.31 241 HIS A CA 1
ATOM 1827 C C . HIS A 1 241 ? -20.782 2.751 -3.295 1.00 95.31 241 HIS A C 1
ATOM 1829 O O . HIS A 1 241 ? -20.794 2.929 -2.079 1.00 95.31 241 HIS A O 1
ATOM 1835 N N . ASP A 1 242 ? -19.799 2.091 -3.899 1.00 97.44 242 ASP A N 1
ATOM 1836 C CA . ASP A 1 242 ? -18.635 1.528 -3.227 1.00 97.44 242 ASP A CA 1
ATOM 1837 C C . ASP A 1 242 ? -17.454 1.412 -4.201 1.00 97.44 242 ASP A C 1
ATOM 1839 O O . ASP A 1 242 ? -17.583 1.648 -5.408 1.00 97.44 242 ASP A O 1
ATOM 1843 N N . THR A 1 243 ? -16.286 1.040 -3.677 1.00 97.56 243 THR A N 1
ATOM 1844 C CA . THR A 1 243 ? -15.051 0.939 -4.465 1.00 97.56 243 THR A CA 1
ATOM 1845 C C . THR A 1 243 ? -15.090 -0.130 -5.555 1.00 97.56 243 THR A C 1
ATOM 1847 O O . THR A 1 243 ? -14.243 -0.090 -6.442 1.00 97.56 243 THR A O 1
ATOM 1850 N N . THR A 1 244 ? -16.059 -1.055 -5.568 1.00 97.25 244 THR A N 1
ATOM 1851 C CA . THR A 1 244 ? -16.169 -2.033 -6.666 1.00 97.25 244 THR A CA 1
ATOM 1852 C C . THR A 1 244 ? -16.603 -1.380 -7.982 1.00 97.25 244 THR A C 1
ATOM 1854 O O . THR A 1 244 ? -16.386 -1.949 -9.047 1.00 97.25 244 THR A O 1
ATOM 1857 N N . GLY A 1 245 ? -17.153 -0.159 -7.928 1.00 94.81 245 GLY A N 1
ATOM 1858 C CA . GLY A 1 245 ? -17.448 0.653 -9.111 1.00 94.81 245 GLY A CA 1
ATOM 1859 C C . GLY A 1 245 ? -16.225 1.330 -9.745 1.00 94.81 245 GLY A C 1
ATOM 1860 O O . GLY A 1 245 ? -16.355 1.943 -10.804 1.00 94.81 245 GLY A O 1
ATOM 1861 N N . CYS A 1 246 ? -15.043 1.246 -9.125 1.00 94.94 246 CYS A N 1
ATOM 1862 C CA . CYS A 1 246 ? -13.796 1.743 -9.705 1.00 94.94 246 CYS A CA 1
ATOM 1863 C C . CYS A 1 246 ? -13.373 0.897 -10.914 1.00 94.94 246 CYS A C 1
ATOM 1865 O O . CYS A 1 246 ? -13.339 -0.330 -10.846 1.00 94.94 246 CYS A O 1
ATOM 1867 N N . ASN A 1 247 ? -12.977 1.556 -12.005 1.00 94.88 247 ASN A N 1
ATOM 1868 C CA . ASN A 1 247 ? -12.386 0.887 -13.160 1.00 94.88 247 ASN A CA 1
ATOM 1869 C C . ASN A 1 247 ? -10.857 1.031 -13.147 1.00 94.88 247 ASN A C 1
ATOM 1871 O O . ASN A 1 247 ? -10.331 2.053 -13.581 1.00 94.88 247 ASN A O 1
ATOM 1875 N N . CYS A 1 248 ? -10.143 -0.008 -12.710 1.00 97.31 248 CYS A N 1
ATOM 1876 C CA . CYS A 1 248 ? -8.677 -0.024 -12.683 1.00 97.31 248 CYS A CA 1
ATOM 1877 C C . CYS A 1 248 ? -8.019 -0.213 -14.065 1.00 97.31 248 CYS A C 1
ATOM 1879 O O . CYS A 1 248 ? -6.796 -0.107 -14.165 1.00 97.31 248 CYS A O 1
ATOM 1881 N N . ASP A 1 249 ? -8.776 -0.438 -15.150 1.00 97.06 249 ASP A N 1
ATOM 1882 C CA . ASP A 1 249 ? -8.213 -0.571 -16.505 1.00 97.06 249 ASP A CA 1
ATOM 1883 C C . ASP A 1 249 ? -7.552 0.708 -17.022 1.00 97.06 249 ASP A C 1
ATOM 1885 O O . ASP A 1 249 ? -6.732 0.644 -17.937 1.00 97.06 249 ASP A O 1
ATOM 1889 N N . GLY A 1 250 ? -7.866 1.858 -16.420 1.00 95.06 250 GLY A N 1
ATOM 1890 C CA . GLY A 1 250 ? -7.187 3.118 -16.715 1.00 95.06 250 GLY A CA 1
ATOM 1891 C C . GLY A 1 250 ? -5.755 3.196 -16.176 1.00 95.06 250 GLY A C 1
ATOM 1892 O O . GLY A 1 250 ? -5.046 4.136 -16.522 1.00 95.06 250 GLY A O 1
ATOM 1893 N N . LEU A 1 251 ? -5.312 2.242 -15.347 1.00 97.56 251 LEU A N 1
ATOM 1894 C CA . LEU A 1 251 ? -3.912 2.144 -14.944 1.00 97.56 251 LEU A CA 1
ATOM 1895 C C . LEU A 1 251 ? -3.081 1.434 -16.025 1.00 97.56 251 LEU A C 1
ATOM 1897 O O . LEU A 1 251 ? -3.517 0.427 -16.594 1.00 97.56 251 LEU A O 1
ATOM 1901 N N . PRO A 1 252 ? -1.856 1.915 -16.298 1.00 97.50 252 PRO A N 1
ATOM 1902 C CA . PRO A 1 252 ? -0.988 1.299 -17.287 1.00 97.50 252 PRO A CA 1
ATOM 1903 C C . PRO A 1 252 ? -0.540 -0.095 -16.823 1.00 97.50 252 PRO A C 1
ATOM 1905 O O . PRO A 1 252 ? -0.629 -0.447 -15.648 1.00 97.50 252 PRO A O 1
ATOM 1908 N N . SER A 1 253 ? -0.058 -0.917 -17.757 1.00 97.31 253 SER A N 1
ATOM 1909 C CA . SER A 1 253 ? 0.314 -2.320 -17.489 1.00 97.31 253 SER A CA 1
ATOM 1910 C C . SER A 1 253 ? 1.487 -2.831 -18.342 1.00 97.31 253 SER A C 1
ATOM 1912 O O . SER A 1 253 ? 1.723 -4.041 -18.432 1.00 97.31 253 SER A O 1
ATOM 1914 N N . SER A 1 254 ? 2.249 -1.930 -18.974 1.00 96.44 254 SER A N 1
ATOM 1915 C CA . SER A 1 254 ? 3.323 -2.323 -19.896 1.00 96.44 254 SER A CA 1
ATOM 1916 C C . SER A 1 254 ? 4.567 -2.829 -19.160 1.00 96.44 254 SER A C 1
ATOM 1918 O O . SER A 1 254 ? 5.209 -3.774 -19.623 1.00 96.44 254 SER A O 1
ATOM 1920 N N . THR A 1 255 ? 4.868 -2.286 -17.978 1.00 95.88 255 THR A N 1
ATOM 1921 C CA . THR A 1 255 ? 5.960 -2.771 -17.115 1.00 95.88 255 THR A CA 1
ATOM 1922 C C . THR A 1 255 ? 5.450 -3.666 -15.985 1.00 95.88 255 THR A C 1
ATOM 1924 O O . THR A 1 255 ? 4.256 -3.698 -15.680 1.00 95.88 255 THR A O 1
ATOM 1927 N N . LEU A 1 256 ? 6.356 -4.419 -15.353 1.00 95.44 256 LEU A N 1
ATOM 1928 C CA . LEU A 1 256 ? 6.011 -5.267 -14.209 1.00 95.44 256 LEU A CA 1
ATOM 1929 C C . LEU A 1 256 ? 5.490 -4.431 -13.035 1.00 95.44 256 LEU A C 1
ATOM 1931 O O . LEU A 1 256 ? 4.486 -4.778 -12.425 1.00 95.44 256 LEU A O 1
ATOM 1935 N N . GLU A 1 257 ? 6.118 -3.292 -12.770 1.00 96.75 257 GLU A N 1
ATOM 1936 C CA . GLU A 1 257 ? 5.701 -2.346 -11.739 1.00 96.75 257 GLU A CA 1
ATOM 1937 C C . GLU A 1 257 ? 4.290 -1.831 -11.990 1.00 96.75 257 GLU A C 1
ATOM 1939 O O . GLU A 1 257 ? 3.461 -1.844 -11.089 1.00 96.75 257 GLU A O 1
ATOM 1944 N N . GLN A 1 258 ? 3.990 -1.443 -13.227 1.00 97.69 258 GLN A N 1
ATOM 1945 C CA . GLN A 1 258 ? 2.660 -0.985 -13.610 1.00 97.69 258 GLN A CA 1
ATOM 1946 C C . GLN A 1 258 ? 1.598 -2.077 -13.440 1.00 97.69 258 GLN A C 1
ATOM 1948 O O . GLN A 1 258 ? 0.523 -1.803 -12.914 1.00 97.69 258 GLN A O 1
ATOM 1953 N N . ARG A 1 259 ? 1.917 -3.334 -13.781 1.00 97.94 259 ARG A N 1
ATOM 1954 C CA . ARG A 1 259 ? 1.027 -4.474 -13.505 1.00 97.94 259 ARG A CA 1
ATOM 1955 C C . ARG A 1 259 ? 0.791 -4.681 -12.012 1.00 97.94 259 ARG A C 1
ATOM 1957 O O . ARG A 1 259 ? -0.348 -4.915 -11.627 1.00 97.94 259 ARG A O 1
ATOM 1964 N N . ILE A 1 260 ? 1.824 -4.544 -11.177 1.00 97.81 260 ILE A N 1
ATOM 1965 C CA . ILE A 1 260 ? 1.679 -4.610 -9.713 1.00 97.81 260 ILE A CA 1
ATOM 1966 C C . ILE A 1 260 ? 0.744 -3.500 -9.216 1.00 97.81 260 ILE A C 1
ATOM 1968 O O . ILE A 1 260 ? -0.133 -3.761 -8.397 1.00 97.81 260 ILE A O 1
ATOM 1972 N N . LEU A 1 261 ? 0.893 -2.272 -9.724 1.00 98.44 261 LEU A N 1
ATOM 1973 C CA . LEU A 1 261 ? 0.024 -1.154 -9.346 1.00 98.44 261 LEU A CA 1
ATOM 1974 C C . LEU A 1 261 ? -1.426 -1.381 -9.776 1.00 98.44 261 LEU A C 1
ATOM 1976 O O . LEU A 1 261 ? -2.335 -1.171 -8.974 1.00 98.44 261 LEU A O 1
ATOM 1980 N N . LYS A 1 262 ? -1.636 -1.824 -11.019 1.00 98.56 262 LYS A N 1
ATOM 1981 C CA . LYS A 1 262 ? -2.966 -2.147 -11.539 1.00 98.56 262 LYS A CA 1
ATOM 1982 C C . LYS A 1 262 ? -3.629 -3.241 -10.703 1.00 98.56 262 LYS A C 1
ATOM 1984 O O . LYS A 1 262 ? -4.746 -3.050 -10.237 1.00 98.56 262 LYS A O 1
ATOM 1989 N N . HIS A 1 263 ? -2.909 -4.323 -10.427 1.00 98.44 263 HIS A N 1
ATOM 1990 C CA . HIS A 1 263 ? -3.421 -5.409 -9.602 1.00 98.44 263 HIS A CA 1
ATOM 1991 C C . HIS A 1 263 ? -3.748 -4.951 -8.171 1.00 98.44 263 HIS A C 1
ATOM 1993 O O . HIS A 1 263 ? -4.802 -5.273 -7.630 1.00 98.44 263 HIS A O 1
ATOM 1999 N N . GLY A 1 264 ? -2.903 -4.106 -7.575 1.00 98.56 264 GLY A N 1
ATOM 2000 C CA . GLY A 1 264 ? -3.184 -3.524 -6.264 1.00 98.56 264 GLY A CA 1
ATOM 2001 C C . GLY A 1 264 ? -4.433 -2.632 -6.240 1.00 98.56 264 GLY A C 1
ATOM 2002 O O . GLY A 1 264 ? -5.177 -2.645 -5.258 1.00 98.56 264 GLY A O 1
ATOM 2003 N N . CYS A 1 265 ? -4.704 -1.889 -7.319 1.00 98.69 265 CYS A N 1
ATOM 2004 C CA . CYS A 1 265 ? -5.963 -1.155 -7.483 1.00 98.69 265 CYS A CA 1
ATOM 2005 C C . CYS A 1 265 ? -7.162 -2.108 -7.493 1.00 98.69 265 CYS A C 1
ATOM 2007 O O . CYS A 1 265 ? -8.146 -1.861 -6.794 1.00 98.69 265 CYS A O 1
ATOM 2009 N N . GLU A 1 266 ? -7.081 -3.204 -8.250 1.00 98.69 266 GLU A N 1
ATOM 2010 C CA . GLU A 1 266 ? -8.156 -4.195 -8.370 1.00 98.69 266 GLU A CA 1
ATOM 2011 C C . GLU A 1 266 ? -8.460 -4.848 -7.017 1.00 98.69 266 GLU A C 1
ATOM 2013 O O . GLU A 1 266 ? -9.621 -4.906 -6.610 1.00 98.69 266 GLU A O 1
ATOM 2018 N N . LEU A 1 267 ? -7.423 -5.249 -6.274 1.00 98.69 267 LEU A N 1
ATOM 2019 C CA . LEU A 1 267 ? -7.559 -5.840 -4.942 1.00 98.69 267 LEU A CA 1
ATOM 2020 C C . LEU A 1 267 ? -8.235 -4.889 -3.948 1.00 98.69 267 LEU A C 1
ATOM 2022 O O . LEU A 1 267 ? -9.176 -5.280 -3.255 1.00 98.69 267 LEU A O 1
ATOM 2026 N N . PHE A 1 268 ? -7.797 -3.626 -3.887 1.00 98.50 268 PHE A N 1
ATOM 2027 C CA . PHE A 1 268 ? -8.432 -2.644 -3.003 1.00 98.50 268 PHE A CA 1
ATOM 2028 C C . PHE A 1 268 ? -9.884 -2.370 -3.412 1.00 98.50 268 PHE A C 1
ATOM 2030 O O . PHE A 1 268 ? -10.769 -2.329 -2.558 1.00 98.50 268 PHE A O 1
ATOM 2037 N N . SER A 1 269 ? -10.144 -2.254 -4.717 1.00 98.38 269 SER A N 1
ATOM 2038 C CA . SER A 1 269 ? -11.493 -2.060 -5.258 1.00 98.38 269 SER A CA 1
ATOM 2039 C C . SER A 1 269 ? -12.423 -3.204 -4.858 1.00 98.38 269 SER A C 1
ATOM 2041 O O . SER A 1 269 ? -13.527 -2.949 -4.374 1.00 98.38 269 SER A O 1
ATOM 2043 N N . ALA A 1 270 ? -11.944 -4.449 -4.967 1.00 98.50 270 ALA A N 1
ATOM 2044 C CA . ALA A 1 270 ? -12.678 -5.665 -4.627 1.00 98.50 270 ALA A CA 1
ATOM 2045 C C . ALA A 1 270 ? -13.032 -5.786 -3.136 1.00 98.50 270 ALA A C 1
ATOM 2047 O O . ALA A 1 270 ? -14.014 -6.453 -2.805 1.00 98.50 270 ALA A O 1
ATOM 2048 N N . TRP A 1 271 ? -12.287 -5.122 -2.242 1.00 98.50 271 TRP A N 1
ATOM 2049 C CA . TRP A 1 271 ? -12.646 -5.061 -0.822 1.00 98.50 271 TRP A CA 1
ATOM 2050 C C . TRP A 1 271 ? -13.978 -4.323 -0.606 1.00 98.50 271 TRP A C 1
ATOM 2052 O O . TRP A 1 271 ? -14.734 -4.660 0.305 1.00 98.50 271 TRP A O 1
ATOM 2062 N N . GLY A 1 272 ? -14.300 -3.361 -1.477 1.00 98.06 272 GLY A N 1
ATOM 2063 C CA . GLY A 1 272 ? -15.627 -2.755 -1.559 1.00 98.06 272 GLY A CA 1
ATOM 2064 C C . GLY A 1 272 ? -15.943 -1.799 -0.414 1.00 98.06 272 GLY A C 1
ATOM 2065 O O . GLY A 1 272 ? -16.948 -1.959 0.277 1.00 98.06 272 GLY A O 1
ATOM 2066 N N . TRP A 1 273 ? -15.087 -0.809 -0.172 1.00 97.88 273 TRP A N 1
ATOM 2067 C CA . TRP A 1 273 ? -15.383 0.236 0.807 1.00 97.88 273 TRP A CA 1
ATOM 2068 C C . TRP A 1 273 ? -16.608 1.044 0.368 1.00 97.88 273 TRP A C 1
ATOM 2070 O O . TRP A 1 273 ? -16.684 1.479 -0.774 1.00 97.88 273 TRP A O 1
ATOM 2080 N N . THR A 1 274 ? -17.552 1.254 1.285 1.00 97.50 274 THR A N 1
ATOM 2081 C CA . THR A 1 274 ? -18.821 1.980 1.053 1.00 97.50 274 THR A CA 1
ATOM 2082 C C . THR A 1 274 ? -18.790 3.419 1.564 1.00 97.50 274 THR A C 1
ATOM 2084 O O . THR A 1 274 ? -19.660 4.224 1.248 1.00 97.50 274 THR A O 1
ATOM 2087 N N . VAL A 1 275 ? -17.773 3.761 2.356 1.00 95.00 275 VAL A N 1
ATOM 2088 C CA . VAL A 1 275 ? -17.514 5.114 2.855 1.00 95.00 275 VAL A CA 1
ATOM 2089 C C . VAL A 1 275 ? -16.034 5.433 2.689 1.00 95.00 275 VAL A C 1
ATOM 2091 O O . VAL A 1 275 ? -15.192 4.536 2.722 1.00 95.00 275 VAL A O 1
ATOM 2094 N N . GLU A 1 276 ? -15.710 6.708 2.504 1.00 91.44 276 GLU A N 1
ATOM 2095 C CA . GLU A 1 276 ? -14.333 7.143 2.246 1.00 91.44 276 GLU A CA 1
ATOM 2096 C C . GLU A 1 276 ? -13.452 7.140 3.499 1.00 91.44 276 GLU A C 1
ATOM 2098 O O . GLU A 1 276 ? -12.231 7.020 3.394 1.00 91.44 276 GLU A O 1
ATOM 2103 N N . ASP A 1 277 ? -14.068 7.290 4.676 1.00 93.31 277 ASP A N 1
ATOM 2104 C CA . ASP A 1 277 ? -13.393 7.354 5.969 1.00 93.31 277 ASP A CA 1
ATOM 2105 C C . ASP A 1 277 ? -13.932 6.334 7.001 1.00 93.31 277 ASP A C 1
ATOM 2107 O O . ASP A 1 277 ? -14.402 6.716 8.087 1.00 93.31 277 ASP A O 1
ATOM 2111 N N . PRO A 1 278 ? -13.882 5.020 6.684 1.00 96.81 278 PRO A N 1
ATOM 2112 C CA . PRO A 1 278 ? -14.495 3.979 7.499 1.00 96.81 278 PRO A CA 1
ATOM 2113 C C . PRO A 1 278 ? -13.877 3.887 8.893 1.00 96.81 278 PRO A C 1
ATOM 2115 O O . PRO A 1 278 ? -12.717 4.231 9.135 1.00 96.81 278 PRO A O 1
ATOM 2118 N N . GLN A 1 279 ? -14.674 3.352 9.814 1.00 97.50 279 GLN A N 1
ATOM 2119 C CA . GLN A 1 279 ? -14.224 2.950 11.141 1.00 97.50 279 GLN A CA 1
ATOM 2120 C C . GLN A 1 279 ? -13.822 1.476 11.093 1.00 97.50 279 GLN A C 1
ATOM 2122 O O . GLN A 1 279 ? -14.674 0.587 11.120 1.00 97.50 279 GLN A O 1
ATOM 2127 N N . LEU A 1 280 ? -12.521 1.224 11.017 1.00 98.25 280 LEU A N 1
ATOM 2128 C CA . LEU A 1 280 ? -11.961 -0.116 11.039 1.00 98.25 280 LEU A CA 1
ATOM 2129 C C . LEU A 1 280 ? -11.957 -0.687 12.457 1.00 98.25 280 LEU A C 1
ATOM 2131 O O . LEU A 1 280 ? -11.816 0.022 13.464 1.00 98.25 280 LEU A O 1
ATOM 2135 N N . GLU A 1 281 ? -12.035 -2.010 12.515 1.00 98.31 281 GLU A N 1
ATOM 2136 C CA . GLU A 1 281 ? -11.646 -2.762 13.699 1.00 98.31 281 GLU A CA 1
ATOM 2137 C C . GLU A 1 281 ? -10.251 -3.343 13.482 1.00 98.31 281 GLU A C 1
ATOM 2139 O O . GLU A 1 281 ? -9.925 -3.775 12.377 1.00 98.31 281 GLU A O 1
ATOM 2144 N N . PHE A 1 282 ? -9.415 -3.351 14.519 1.00 98.19 282 PHE A N 1
ATOM 2145 C CA . PHE A 1 282 ? -8.012 -3.731 14.382 1.00 98.19 282 PHE A CA 1
ATOM 2146 C C . PHE A 1 282 ? -7.460 -4.478 15.593 1.00 98.19 282 PHE A C 1
ATOM 2148 O O . PHE A 1 282 ? -7.966 -4.373 16.710 1.00 98.19 282 PHE A O 1
ATOM 2155 N N . LYS A 1 283 ? -6.368 -5.205 15.377 1.00 96.75 283 LYS A N 1
ATOM 2156 C CA . LYS A 1 283 ? -5.475 -5.696 16.429 1.00 96.75 283 LYS A CA 1
ATOM 2157 C C . LYS A 1 283 ? -4.038 -5.665 15.927 1.00 96.75 283 LYS A C 1
ATOM 2159 O O . LYS A 1 283 ? -3.790 -5.887 14.744 1.00 96.75 283 LYS A O 1
ATOM 2164 N N . GLN A 1 284 ? -3.092 -5.389 16.817 1.00 96.38 284 GLN A N 1
ATOM 2165 C CA . GLN A 1 284 ? -1.674 -5.480 16.480 1.00 96.38 284 GLN A CA 1
ATOM 2166 C C . GLN A 1 284 ? -1.276 -6.949 16.318 1.00 96.38 284 GLN A C 1
ATOM 2168 O O . GLN A 1 284 ? -1.645 -7.785 17.144 1.00 96.38 284 GLN A O 1
ATOM 2173 N N . VAL A 1 285 ? -0.531 -7.254 15.259 1.00 96.50 285 VAL A N 1
ATOM 2174 C CA . VAL A 1 285 ? -0.063 -8.607 14.933 1.00 96.50 285 VAL A CA 1
ATOM 2175 C C . VAL A 1 285 ? 1.404 -8.569 14.520 1.00 96.50 285 VAL A C 1
ATOM 2177 O O . VAL A 1 285 ? 1.954 -7.509 14.221 1.00 96.50 285 VAL A O 1
ATOM 2180 N N . ARG A 1 286 ? 2.052 -9.736 14.487 1.00 96.06 286 ARG A N 1
ATOM 2181 C CA . ARG A 1 286 ? 3.350 -9.860 13.819 1.00 96.06 286 ARG A CA 1
ATOM 2182 C C . ARG A 1 286 ? 3.133 -9.673 12.313 1.00 96.06 286 ARG A C 1
ATOM 2184 O O . ARG A 1 286 ? 2.104 -10.079 11.782 1.00 96.06 286 ARG A O 1
ATOM 2191 N N . CYS A 1 287 ? 4.080 -9.058 11.620 1.00 97.44 287 CYS A N 1
ATOM 2192 C CA . CYS A 1 287 ? 4.012 -9.039 10.167 1.00 97.44 287 CYS A CA 1
ATOM 2193 C C . CYS A 1 287 ? 4.247 -10.456 9.605 1.00 97.44 287 CYS A C 1
ATOM 2195 O O . CYS A 1 287 ? 5.125 -11.161 10.106 1.00 97.44 287 CYS A O 1
ATOM 2197 N N . PRO A 1 288 ? 3.483 -10.893 8.589 1.00 97.44 288 PRO A N 1
ATOM 2198 C CA . PRO A 1 288 ? 3.780 -12.115 7.849 1.00 97.44 288 PRO A CA 1
ATOM 2199 C C . PRO A 1 288 ? 5.219 -12.095 7.327 1.00 97.44 288 PRO A C 1
ATOM 2201 O O . PRO A 1 288 ? 5.635 -11.108 6.724 1.00 97.44 288 PRO A O 1
ATOM 2204 N N . ASP A 1 289 ? 5.973 -13.180 7.515 1.00 96.12 289 ASP A N 1
ATOM 2205 C CA . ASP A 1 289 ? 7.402 -13.216 7.159 1.00 96.12 289 ASP A CA 1
ATOM 2206 C C . ASP A 1 289 ? 7.623 -12.951 5.653 1.00 96.12 289 ASP A C 1
ATOM 2208 O O . ASP A 1 289 ? 8.540 -12.234 5.262 1.00 96.12 289 ASP A O 1
ATOM 2212 N N . ARG A 1 290 ? 6.724 -13.459 4.799 1.00 95.19 290 ARG A N 1
ATOM 2213 C CA . ARG A 1 290 ? 6.725 -13.224 3.343 1.00 95.19 290 ARG A CA 1
ATOM 2214 C C . ARG A 1 290 ? 6.395 -11.782 2.968 1.00 95.19 290 ARG A C 1
ATOM 2216 O O . ARG A 1 290 ? 6.914 -11.259 1.982 1.00 95.19 290 ARG A O 1
ATOM 2223 N N . TRP A 1 291 ? 5.575 -11.119 3.779 1.00 96.00 291 TRP A N 1
ATOM 2224 C CA . TRP A 1 291 ? 5.310 -9.697 3.617 1.00 96.00 291 TRP A CA 1
ATOM 2225 C C . TRP A 1 291 ? 6.517 -8.855 4.034 1.00 96.00 291 TRP A C 1
ATOM 2227 O O . TRP A 1 291 ? 6.899 -7.937 3.311 1.00 96.00 291 TRP A O 1
ATOM 2237 N N . GLU A 1 292 ? 7.177 -9.199 5.145 1.00 96.31 292 GLU A N 1
ATOM 2238 C CA . GLU A 1 292 ? 8.438 -8.563 5.549 1.00 96.31 292 GLU A CA 1
ATOM 2239 C C . GLU A 1 292 ? 9.537 -8.741 4.493 1.00 96.31 292 GLU A C 1
ATOM 2241 O O . GLU A 1 292 ? 10.246 -7.781 4.196 1.00 96.31 292 GLU A O 1
ATOM 2246 N N . GLU A 1 293 ? 9.659 -9.929 3.894 1.00 94.56 293 GLU A N 1
ATOM 2247 C CA . GLU A 1 293 ? 10.606 -10.223 2.811 1.00 94.56 293 GLU A CA 1
ATOM 2248 C C . GLU A 1 293 ? 10.353 -9.323 1.592 1.00 94.56 293 GLU A C 1
ATOM 2250 O O . GLU A 1 293 ? 11.247 -8.585 1.162 1.00 94.56 293 GLU A O 1
ATOM 2255 N N . ARG A 1 294 ? 9.110 -9.292 1.096 1.00 93.88 294 ARG A N 1
ATOM 2256 C CA . ARG A 1 294 ? 8.713 -8.451 -0.041 1.00 93.88 294 ARG A CA 1
ATOM 2257 C C . ARG A 1 294 ? 8.960 -6.966 0.227 1.00 93.88 294 ARG A C 1
ATOM 2259 O O . ARG A 1 294 ? 9.569 -6.277 -0.592 1.00 93.88 294 ARG A O 1
ATOM 2266 N N . ILE A 1 295 ? 8.496 -6.457 1.368 1.00 96.12 295 ILE A N 1
ATOM 2267 C CA . ILE A 1 295 ? 8.592 -5.031 1.703 1.00 96.12 295 ILE A CA 1
ATOM 2268 C C . ILE A 1 295 ? 10.031 -4.631 2.027 1.00 96.12 295 ILE A C 1
ATOM 2270 O O . ILE A 1 295 ? 10.509 -3.597 1.556 1.00 96.12 295 ILE A O 1
ATOM 2274 N N . GLY A 1 296 ? 10.750 -5.461 2.780 1.00 93.50 296 GLY A N 1
ATOM 2275 C CA . GLY A 1 296 ? 12.163 -5.270 3.091 1.00 93.50 296 GLY A CA 1
ATOM 2276 C C . GLY A 1 296 ? 13.059 -5.316 1.851 1.00 93.50 296 GLY A C 1
ATOM 2277 O O . GLY A 1 296 ? 14.125 -4.702 1.859 1.00 93.50 296 GLY A O 1
ATOM 2278 N N . GLY A 1 297 ? 12.625 -5.995 0.784 1.00 91.56 297 GLY A N 1
ATOM 2279 C CA . GLY A 1 297 ? 13.277 -6.071 -0.526 1.00 91.56 297 GLY A CA 1
ATOM 2280 C C . GLY A 1 297 ? 12.973 -4.912 -1.485 1.00 91.56 297 GLY A C 1
ATOM 2281 O O . GLY A 1 297 ? 13.727 -4.690 -2.428 1.00 91.56 297 GLY A O 1
ATOM 2282 N N . ALA A 1 298 ? 11.914 -4.136 -1.254 1.00 94.88 298 ALA A N 1
ATOM 2283 C CA . ALA A 1 298 ? 11.397 -3.196 -2.255 1.00 94.88 298 ALA A CA 1
ATOM 2284 C C . ALA A 1 298 ? 12.154 -1.860 -2.343 1.00 94.88 298 ALA A C 1
ATOM 2286 O O . ALA A 1 298 ? 12.101 -1.177 -3.366 1.00 94.88 298 ALA A O 1
ATOM 2287 N N . PHE A 1 299 ? 12.859 -1.461 -1.283 1.00 94.56 299 PHE A N 1
ATOM 2288 C CA . PHE A 1 299 ? 13.563 -0.178 -1.219 1.00 94.56 299 PHE A CA 1
ATOM 2289 C C . PHE A 1 299 ? 14.970 -0.350 -0.645 1.00 94.56 299 PHE A C 1
ATOM 2291 O O . PHE A 1 299 ? 15.220 -1.248 0.161 1.00 94.56 299 PHE A O 1
ATOM 2298 N N . GLY A 1 300 ? 15.920 0.468 -1.088 1.00 92.44 300 GLY A N 1
ATOM 2299 C CA . GLY A 1 300 ? 17.306 0.431 -0.629 1.00 92.44 300 GLY A CA 1
ATOM 2300 C C . GLY A 1 300 ? 18.001 1.785 -0.735 1.00 92.44 300 GLY A C 1
ATOM 2301 O O . GLY A 1 300 ? 17.365 2.813 -0.964 1.00 92.44 300 GLY A O 1
ATOM 2302 N N . ILE A 1 301 ? 19.330 1.783 -0.601 1.00 91.81 301 ILE A N 1
ATOM 2303 C CA . ILE A 1 301 ? 20.132 3.019 -0.536 1.00 91.81 301 ILE A CA 1
ATOM 2304 C C . ILE A 1 301 ? 20.002 3.894 -1.791 1.00 91.81 301 ILE A C 1
ATOM 2306 O O . ILE A 1 301 ? 20.173 5.107 -1.726 1.00 91.81 301 ILE A O 1
ATOM 2310 N N . LEU A 1 302 ? 19.691 3.277 -2.936 1.00 91.81 302 LEU A N 1
ATOM 2311 C CA . LEU A 1 302 ? 19.540 3.950 -4.225 1.00 91.81 302 LEU A CA 1
ATOM 2312 C C . LEU A 1 302 ? 18.079 4.266 -4.582 1.00 91.81 302 LEU A C 1
ATOM 2314 O O . LEU A 1 302 ? 17.847 4.806 -5.660 1.00 91.81 302 LEU A O 1
ATOM 2318 N N . GLY A 1 303 ? 17.114 3.976 -3.705 1.00 92.94 303 GLY A N 1
ATOM 2319 C CA . GLY A 1 303 ? 15.683 4.131 -3.971 1.00 92.94 303 GLY A CA 1
ATOM 2320 C C . GLY A 1 303 ? 14.958 2.798 -4.141 1.00 92.94 303 GLY A C 1
ATOM 2321 O O . GLY A 1 303 ? 15.356 1.784 -3.562 1.00 92.94 303 GLY A O 1
ATOM 2322 N N . VAL A 1 304 ? 13.885 2.817 -4.932 1.00 94.62 304 VAL A N 1
ATOM 2323 C CA . VAL A 1 304 ? 13.097 1.624 -5.268 1.00 94.62 304 VAL A CA 1
ATOM 2324 C C . VAL A 1 304 ? 13.980 0.596 -5.969 1.00 94.62 304 VAL A C 1
ATOM 2326 O O . VAL A 1 304 ? 14.704 0.923 -6.910 1.00 94.62 304 VAL A O 1
ATOM 2329 N N . ARG A 1 305 ? 13.914 -0.650 -5.503 1.00 93.12 305 ARG A N 1
ATOM 2330 C CA . ARG A 1 305 ? 14.508 -1.800 -6.181 1.00 93.12 305 ARG A CA 1
ATOM 2331 C C . ARG A 1 305 ? 13.496 -2.372 -7.172 1.00 93.12 305 ARG A C 1
ATOM 2333 O O . ARG A 1 305 ? 12.300 -2.356 -6.865 1.00 93.12 305 ARG A O 1
ATOM 2340 N N . PRO A 1 306 ? 13.941 -2.864 -8.343 1.00 88.56 306 PRO A N 1
ATOM 2341 C CA . PRO A 1 306 ? 13.040 -3.564 -9.245 1.00 88.56 306 PRO A CA 1
ATOM 2342 C C . PRO A 1 306 ? 12.405 -4.735 -8.485 1.00 88.56 306 PRO A C 1
ATOM 2344 O O . PRO A 1 306 ? 13.076 -5.337 -7.638 1.00 88.56 306 PRO A O 1
ATOM 2347 N N . PRO A 1 307 ? 11.120 -5.037 -8.718 1.00 86.50 307 PRO A N 1
ATOM 2348 C CA . PRO A 1 307 ? 10.548 -6.269 -8.205 1.00 86.50 307 PRO A CA 1
ATOM 2349 C C . PRO A 1 307 ? 11.427 -7.410 -8.703 1.00 86.50 307 PRO A C 1
ATOM 2351 O O . PRO A 1 307 ? 11.747 -7.455 -9.891 1.00 86.50 307 PRO A O 1
ATOM 2354 N N . GLU A 1 308 ? 11.874 -8.278 -7.790 1.00 73.38 308 GLU A N 1
ATOM 2355 C CA . GLU A 1 308 ? 12.491 -9.527 -8.214 1.00 73.38 308 GLU A CA 1
ATOM 2356 C C . GLU A 1 308 ? 11.464 -10.191 -9.120 1.00 73.38 308 GLU A C 1
ATOM 2358 O O . GLU A 1 308 ? 10.338 -10.485 -8.708 1.00 73.38 308 GLU A O 1
ATOM 2363 N N . GLU A 1 309 ? 11.821 -10.316 -10.398 1.00 55.22 309 GLU A N 1
ATOM 2364 C CA . GLU A 1 309 ? 11.131 -11.221 -11.287 1.00 55.22 309 GLU A CA 1
ATOM 2365 C C . GLU A 1 309 ? 11.202 -12.538 -10.526 1.00 55.22 309 GLU A C 1
ATOM 2367 O O . GLU A 1 309 ? 12.299 -13.056 -10.299 1.00 55.22 309 GLU A O 1
ATOM 2372 N N . TYR A 1 310 ? 10.066 -13.021 -10.014 1.00 46.44 310 TYR A N 1
ATOM 2373 C CA . TYR A 1 310 ? 9.963 -14.411 -9.623 1.00 46.44 310 TYR A CA 1
ATOM 2374 C C . TYR A 1 310 ? 10.334 -15.145 -10.896 1.00 46.44 310 TYR A C 1
ATOM 2376 O O . TYR A 1 310 ? 9.508 -15.309 -11.795 1.00 46.44 310 TYR A O 1
ATOM 2384 N N . HIS A 1 311 ? 11.618 -15.484 -11.019 1.00 42.88 311 HIS A N 1
ATOM 2385 C CA . HIS A 1 311 ? 12.091 -16.452 -11.964 1.00 42.88 311 HIS A CA 1
ATOM 2386 C C . HIS A 1 311 ? 11.116 -17.591 -11.757 1.00 42.88 311 HIS A C 1
ATOM 2388 O O . HIS A 1 311 ? 11.074 -18.167 -10.669 1.00 42.88 311 HIS A O 1
ATOM 2394 N N . LEU A 1 312 ? 10.270 -17.825 -12.763 1.00 43.91 312 LEU A N 1
ATOM 2395 C CA . LEU A 1 312 ? 9.670 -19.120 -13.011 1.00 43.91 312 LEU A CA 1
ATOM 2396 C C . LEU A 1 312 ? 10.752 -20.107 -12.633 1.00 43.91 312 LEU A C 1
ATOM 2398 O O . LEU A 1 312 ? 11.775 -20.172 -13.322 1.00 43.91 312 LEU A O 1
ATOM 2402 N N . ASP A 1 313 ? 10.595 -20.705 -11.454 1.00 43.72 313 ASP A N 1
ATOM 2403 C CA . ASP A 1 313 ? 11.655 -21.468 -10.840 1.00 43.72 313 ASP A CA 1
ATOM 2404 C C . ASP A 1 313 ? 12.021 -22.512 -11.887 1.00 43.72 313 ASP A C 1
ATOM 2406 O O . ASP A 1 313 ? 11.192 -23.343 -12.274 1.00 43.72 313 ASP A O 1
ATOM 2410 N N . TRP A 1 314 ? 13.230 -22.410 -12.445 1.00 46.78 314 TRP A N 1
ATOM 2411 C CA . TRP A 1 314 ? 13.700 -23.337 -13.468 1.00 46.78 314 TRP A CA 1
ATOM 2412 C C . TRP A 1 314 ? 13.692 -24.772 -12.922 1.00 46.78 314 TRP A C 1
ATOM 2414 O O . TRP A 1 314 ? 13.789 -25.716 -13.703 1.00 46.78 314 TRP A O 1
ATOM 2424 N N . SER A 1 315 ? 13.492 -24.969 -11.611 1.00 52.81 315 SER A N 1
ATOM 2425 C CA . SER A 1 315 ? 13.163 -26.261 -11.018 1.00 52.81 315 SER A CA 1
ATOM 2426 C C . SER A 1 315 ? 11.855 -26.875 -11.548 1.00 52.81 315 SER A C 1
ATOM 2428 O O . SER A 1 315 ? 11.771 -28.100 -11.644 1.00 52.81 315 SER A O 1
ATOM 2430 N N . TRP A 1 316 ? 10.854 -26.085 -11.957 1.00 49.31 316 TRP A N 1
ATOM 2431 C CA . TRP A 1 316 ? 9.597 -26.600 -12.514 1.00 49.31 316 TRP A CA 1
ATOM 2432 C C . TRP A 1 316 ? 9.752 -27.023 -13.980 1.00 49.31 316 TRP A C 1
ATOM 2434 O O . TRP A 1 316 ? 9.372 -28.138 -14.341 1.00 49.31 316 TRP A O 1
ATOM 2444 N N . LEU A 1 317 ? 10.432 -26.221 -14.810 1.00 51.53 317 LEU A N 1
ATOM 2445 C CA . LEU A 1 317 ? 10.825 -26.640 -16.167 1.00 51.53 317 LEU A CA 1
ATOM 2446 C C . LEU A 1 317 ? 11.808 -27.823 -16.128 1.00 51.53 317 LEU A C 1
ATOM 2448 O O . LEU A 1 317 ? 11.665 -28.774 -16.896 1.00 51.53 317 LEU A O 1
ATOM 2452 N N . GLY A 1 318 ? 12.726 -27.835 -15.160 1.00 52.72 318 GLY A N 1
ATOM 2453 C CA . GLY A 1 318 ? 13.630 -28.950 -14.875 1.00 52.72 318 GLY A CA 1
ATOM 2454 C C . GLY A 1 318 ? 12.927 -30.234 -14.420 1.00 52.72 318 GLY A C 1
ATOM 2455 O O . GLY A 1 318 ? 13.523 -31.303 -14.512 1.00 52.72 318 GLY A O 1
ATOM 2456 N N . ARG A 1 319 ? 11.658 -30.170 -13.987 1.00 57.00 319 ARG A N 1
ATOM 2457 C CA . ARG A 1 319 ? 10.810 -31.341 -13.686 1.00 57.00 319 ARG A CA 1
ATOM 2458 C C . ARG A 1 319 ? 9.925 -31.758 -14.864 1.00 57.00 319 ARG A C 1
ATOM 2460 O O . ARG A 1 319 ? 9.679 -32.949 -15.036 1.00 57.00 319 ARG A O 1
ATOM 2467 N N . ILE A 1 320 ? 9.489 -30.820 -15.707 1.00 58.97 320 ILE A N 1
ATOM 2468 C CA . ILE A 1 320 ? 8.633 -31.112 -16.872 1.00 58.97 320 ILE A CA 1
ATOM 2469 C C . ILE A 1 320 ? 9.426 -31.709 -18.033 1.00 58.97 320 ILE A C 1
ATOM 2471 O O . ILE A 1 320 ? 8.972 -32.668 -18.654 1.00 58.97 320 ILE A O 1
ATOM 2475 N N . VAL A 1 321 ? 10.625 -31.196 -18.310 1.00 60.88 321 VAL A N 1
ATOM 2476 C CA . VAL A 1 321 ? 11.478 -31.706 -19.395 1.00 60.88 321 VAL A CA 1
ATOM 2477 C C . VAL A 1 321 ? 11.798 -33.206 -19.235 1.00 60.88 321 VAL A C 1
ATOM 2479 O O . VAL A 1 321 ? 11.590 -33.950 -20.199 1.00 60.88 321 VAL A O 1
ATOM 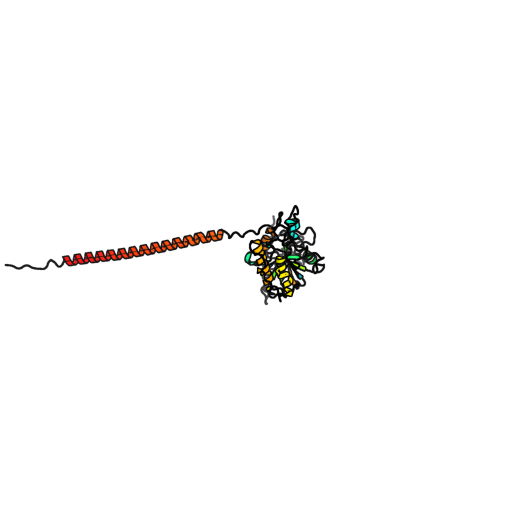2482 N N . PRO A 1 322 ? 12.209 -33.721 -18.055 1.00 60.03 322 PRO A N 1
ATOM 2483 C CA . PRO A 1 322 ? 12.405 -35.160 -17.881 1.00 60.03 322 PRO A CA 1
ATOM 2484 C C . PRO A 1 322 ? 11.092 -35.956 -17.866 1.00 60.03 322 PRO A C 1
ATOM 2486 O O . PRO A 1 322 ? 11.082 -37.084 -18.355 1.00 60.03 322 PRO A O 1
ATOM 2489 N N . ALA A 1 323 ? 9.977 -35.393 -17.383 1.00 63.75 323 ALA A N 1
ATOM 2490 C CA . ALA A 1 323 ? 8.679 -36.075 -17.408 1.00 63.75 323 ALA A CA 1
ATOM 2491 C C . ALA A 1 323 ? 8.176 -36.305 -18.846 1.00 63.75 323 ALA A C 1
ATOM 2493 O O . ALA A 1 323 ? 7.771 -37.416 -19.195 1.00 63.75 323 ALA A O 1
ATOM 2494 N N . CYS A 1 324 ? 8.282 -35.296 -19.714 1.00 68.19 324 CYS A N 1
ATOM 2495 C CA . CYS A 1 324 ? 7.948 -35.428 -21.133 1.00 68.19 324 CYS A CA 1
ATOM 2496 C C . CYS A 1 324 ? 8.912 -36.380 -21.861 1.00 68.19 324 CYS A C 1
ATOM 2498 O O . CYS A 1 324 ? 8.469 -37.212 -22.654 1.00 68.19 324 CYS A O 1
ATOM 2500 N N . GLY A 1 325 ? 10.213 -36.324 -21.551 1.00 73.56 325 GLY A N 1
ATOM 2501 C CA . GLY A 1 325 ? 11.203 -37.264 -22.087 1.00 73.56 325 GLY A CA 1
ATOM 2502 C C . GLY A 1 325 ? 10.906 -38.721 -21.711 1.00 73.56 325 GLY A C 1
ATOM 2503 O O . GLY A 1 325 ? 10.945 -39.604 -22.569 1.00 73.56 325 GLY A O 1
ATOM 2504 N N . PHE A 1 326 ? 10.526 -38.975 -20.455 1.00 75.06 326 PHE A N 1
ATOM 2505 C CA . PHE A 1 326 ? 10.165 -40.311 -19.979 1.00 75.06 326 PHE A CA 1
ATOM 2506 C C . PHE A 1 326 ? 8.915 -40.853 -20.685 1.00 75.06 326 PHE A C 1
ATOM 2508 O O . PHE A 1 326 ? 8.907 -42.004 -21.121 1.00 75.06 326 PHE A O 1
ATOM 2515 N N . LEU A 1 327 ? 7.887 -40.021 -20.887 1.00 76.44 327 LEU A N 1
ATOM 2516 C CA . LEU A 1 327 ? 6.667 -40.423 -21.598 1.00 76.44 327 LEU A CA 1
ATOM 2517 C C . LEU A 1 327 ? 6.930 -40.791 -23.068 1.00 76.44 327 LEU A C 1
ATOM 2519 O O . LEU A 1 327 ? 6.361 -41.766 -23.564 1.00 76.44 327 LEU A O 1
ATOM 2523 N N . VAL A 1 328 ? 7.830 -40.079 -23.755 1.00 81.69 328 VAL A N 1
ATOM 2524 C CA . VAL A 1 328 ? 8.231 -40.420 -25.132 1.00 81.69 328 VAL A CA 1
ATOM 2525 C C . VAL A 1 328 ? 8.990 -41.750 -25.172 1.00 81.69 328 VAL A C 1
ATOM 2527 O O . VAL A 1 328 ? 8.694 -42.597 -26.017 1.00 81.69 328 VAL A O 1
ATOM 2530 N N . ILE A 1 329 ? 9.920 -41.980 -24.239 1.00 81.56 329 ILE A N 1
ATOM 2531 C CA . ILE A 1 329 ? 10.687 -43.235 -24.157 1.00 81.56 329 ILE A CA 1
ATOM 2532 C C . ILE A 1 329 ? 9.765 -44.426 -23.864 1.00 81.56 329 ILE A C 1
ATOM 2534 O O . ILE A 1 329 ? 9.872 -45.466 -24.523 1.00 81.56 329 ILE A O 1
ATOM 2538 N N . VAL A 1 330 ? 8.824 -44.279 -22.928 1.00 85.62 330 VAL A N 1
ATOM 2539 C CA . VAL A 1 330 ? 7.824 -45.313 -22.621 1.00 85.62 330 VAL A CA 1
ATOM 2540 C C . VAL A 1 330 ? 6.932 -45.575 -23.839 1.00 85.62 330 VAL A C 1
ATOM 2542 O O . VAL A 1 330 ? 6.749 -46.730 -24.224 1.00 85.62 330 VAL A O 1
ATOM 2545 N N . GLY A 1 331 ? 6.453 -44.527 -24.518 1.00 85.38 331 GLY A N 1
ATOM 2546 C CA . GLY A 1 331 ? 5.640 -44.658 -25.731 1.00 85.38 331 GLY A CA 1
ATOM 2547 C C . GLY A 1 331 ? 6.360 -45.385 -26.876 1.00 85.38 331 GLY A C 1
ATOM 2548 O O . GLY A 1 331 ? 5.776 -46.261 -27.522 1.00 85.38 331 GLY A O 1
ATOM 2549 N N . LEU A 1 332 ? 7.643 -45.085 -27.105 1.00 87.12 332 LEU A N 1
ATOM 2550 C CA . LEU A 1 332 ? 8.471 -45.782 -28.096 1.00 87.12 332 LEU A CA 1
ATOM 2551 C C . LEU A 1 332 ? 8.735 -47.241 -27.703 1.00 87.12 332 LEU A C 1
ATOM 2553 O O . LEU A 1 332 ? 8.665 -48.125 -28.558 1.00 87.12 332 LEU A O 1
ATOM 2557 N N . SER A 1 333 ? 8.964 -47.509 -26.416 1.00 84.38 333 SER A N 1
ATOM 2558 C CA . SER A 1 333 ? 9.180 -48.865 -25.896 1.00 84.38 333 SER A CA 1
ATOM 2559 C C . SER A 1 333 ? 7.939 -49.744 -26.076 1.00 84.38 333 SER A C 1
ATOM 2561 O O . SER A 1 333 ? 8.054 -50.874 -26.553 1.00 84.38 333 SER A O 1
ATOM 2563 N N . ILE A 1 334 ? 6.743 -49.209 -25.800 1.00 88.56 334 ILE A N 1
ATOM 2564 C CA . ILE A 1 334 ? 5.463 -49.903 -26.020 1.00 88.56 334 ILE A CA 1
ATOM 2565 C C . ILE A 1 334 ? 5.260 -50.208 -27.510 1.00 88.56 334 ILE A C 1
ATOM 2567 O O . ILE A 1 334 ? 4.914 -51.336 -27.866 1.00 88.56 334 ILE A O 1
ATOM 2571 N N . ARG A 1 335 ? 5.529 -49.244 -28.404 1.00 87.69 335 ARG A N 1
ATOM 2572 C CA . ARG A 1 335 ? 5.424 -49.454 -29.861 1.00 87.69 335 ARG A CA 1
ATOM 2573 C C . ARG A 1 335 ? 6.406 -50.510 -30.372 1.00 87.69 335 ARG A C 1
ATOM 2575 O O . ARG A 1 335 ? 6.021 -51.362 -31.174 1.00 87.69 335 ARG A O 1
ATOM 2582 N N . CYS A 1 336 ? 7.653 -50.489 -29.902 1.00 85.31 336 CYS A N 1
ATOM 2583 C CA . CYS A 1 336 ? 8.643 -51.513 -30.235 1.00 85.31 336 CYS A CA 1
ATOM 2584 C C . CYS A 1 336 ? 8.214 -52.899 -29.742 1.00 85.31 336 CYS A C 1
ATOM 2586 O O . CYS A 1 336 ? 8.310 -53.871 -30.495 1.00 85.31 336 CYS A O 1
ATOM 2588 N N . TRP A 1 337 ? 7.694 -52.991 -28.516 1.00 88.44 337 TRP A N 1
ATOM 2589 C CA . TRP A 1 337 ? 7.212 -54.249 -27.954 1.00 88.44 337 TRP A CA 1
ATOM 2590 C C . TRP A 1 337 ? 6.019 -54.810 -28.739 1.00 88.44 337 TRP A C 1
ATOM 2592 O O . TRP A 1 337 ? 6.043 -55.981 -29.118 1.00 88.44 337 TRP A O 1
ATOM 2602 N N . ALA A 1 338 ? 5.036 -53.974 -29.087 1.00 87.88 338 ALA A N 1
ATOM 2603 C CA . ALA A 1 338 ? 3.892 -54.374 -29.908 1.00 87.88 338 ALA A CA 1
ATOM 2604 C C . ALA A 1 338 ? 4.328 -54.911 -31.285 1.00 87.88 338 ALA A C 1
ATOM 2606 O O . ALA A 1 338 ? 3.922 -56.001 -31.690 1.00 87.88 338 ALA A O 1
ATOM 2607 N N . LYS A 1 339 ? 5.245 -54.208 -31.966 1.00 90.31 339 LYS A N 1
ATOM 2608 C CA . LYS A 1 339 ? 5.787 -54.642 -33.266 1.00 90.31 339 LYS A CA 1
ATOM 2609 C C . LYS A 1 339 ? 6.570 -55.955 -33.168 1.00 90.31 339 LYS A C 1
ATOM 2611 O O . LYS A 1 339 ? 6.580 -56.759 -34.100 1.00 90.31 339 LYS A O 1
ATOM 2616 N N . HIS A 1 340 ? 7.248 -56.189 -32.047 1.00 88.25 340 HIS A N 1
ATOM 2617 C CA . HIS A 1 340 ? 7.954 -57.441 -31.802 1.00 88.25 340 HIS A CA 1
ATOM 2618 C C . HIS A 1 340 ? 6.987 -58.616 -31.568 1.00 88.25 340 HIS A C 1
ATOM 2620 O O . HIS A 1 340 ? 7.235 -59.713 -32.073 1.00 88.25 340 HIS A O 1
ATOM 2626 N N . GLN A 1 341 ? 5.869 -58.394 -30.869 1.00 90.50 341 GLN A N 1
ATOM 2627 C CA . GLN A 1 341 ? 4.826 -59.413 -30.696 1.00 90.50 341 GLN A CA 1
ATOM 2628 C C . GLN A 1 341 ? 4.172 -59.796 -32.028 1.00 90.50 341 GLN A C 1
ATOM 2630 O O . GLN A 1 341 ? 4.004 -60.981 -32.311 1.00 90.50 341 GLN A O 1
ATOM 2635 N N . GLU A 1 342 ? 3.899 -58.819 -32.895 1.00 91.62 342 GLU A N 1
ATOM 2636 C CA . GLU A 1 342 ? 3.349 -59.072 -34.232 1.00 91.62 342 GLU A CA 1
ATOM 2637 C C . GLU A 1 342 ? 4.287 -59.949 -35.081 1.00 91.62 342 GLU A C 1
ATOM 2639 O O . GLU A 1 342 ? 3.862 -60.937 -35.683 1.00 91.62 342 GLU A O 1
ATOM 2644 N N . LYS A 1 343 ? 5.598 -59.663 -35.059 1.00 91.06 343 LYS A N 1
ATOM 2645 C CA . LYS A 1 343 ? 6.604 -60.496 -35.741 1.00 91.06 343 LYS A CA 1
ATOM 2646 C C . LYS A 1 343 ? 6.643 -61.929 -35.207 1.00 91.06 343 LYS A C 1
ATOM 2648 O O . LYS A 1 343 ? 6.791 -62.858 -36.001 1.00 91.06 343 LYS A O 1
ATOM 2653 N N . LYS A 1 344 ? 6.501 -62.123 -33.891 1.00 91.38 344 LYS A N 1
ATOM 2654 C CA . LYS A 1 344 ? 6.431 -63.462 -33.283 1.00 91.38 344 LYS A CA 1
ATOM 2655 C C . LYS A 1 344 ? 5.182 -64.225 -33.727 1.00 91.38 344 LYS A C 1
ATOM 2657 O O . LYS A 1 344 ? 5.298 -65.394 -34.087 1.00 91.38 344 LYS A O 1
ATOM 2662 N N . ALA A 1 345 ? 4.025 -63.565 -33.773 1.00 90.69 345 ALA A N 1
ATOM 2663 C CA . ALA A 1 345 ? 2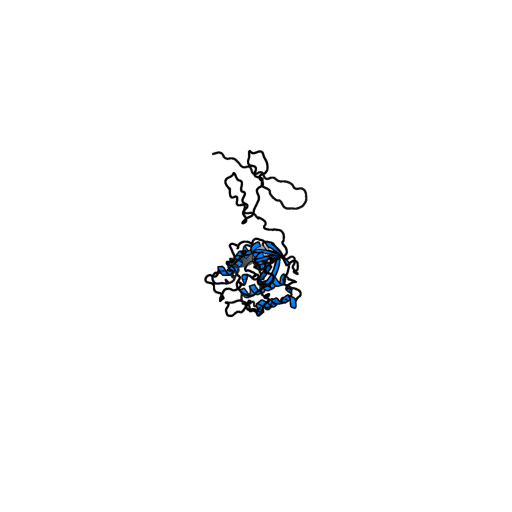.786 -64.172 -34.257 1.00 90.69 345 ALA A CA 1
ATOM 2664 C C . ALA A 1 345 ? 2.892 -64.595 -35.736 1.00 90.69 345 ALA A C 1
ATOM 2666 O O . ALA A 1 345 ? 2.545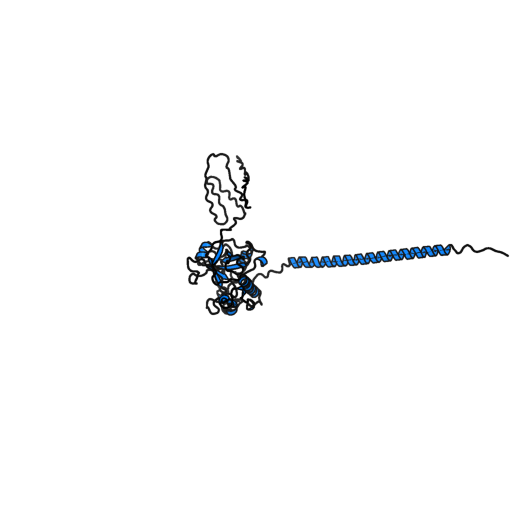 -65.721 -36.090 1.00 90.69 345 ALA A O 1
ATOM 2667 N N . LEU A 1 346 ? 3.458 -63.739 -36.595 1.00 93.12 346 LEU A N 1
ATOM 2668 C CA . LEU A 1 346 ? 3.711 -64.051 -38.008 1.00 93.12 346 LEU A CA 1
ATOM 2669 C C . LEU A 1 346 ? 4.680 -65.229 -38.193 1.00 93.12 346 LEU A C 1
ATOM 2671 O O . LEU A 1 346 ? 4.460 -66.077 -39.062 1.00 93.12 346 LEU A O 1
ATOM 2675 N N . ALA A 1 347 ? 5.740 -65.302 -37.381 1.00 92.94 347 ALA A N 1
ATOM 2676 C CA . ALA A 1 347 ? 6.691 -66.410 -37.418 1.00 92.94 347 ALA A CA 1
ATOM 2677 C C . ALA A 1 347 ? 6.029 -67.745 -37.035 1.00 92.94 347 ALA A C 1
ATOM 2679 O O . ALA A 1 347 ? 6.208 -68.729 -37.752 1.00 92.94 347 ALA A O 1
ATOM 2680 N N . ALA A 1 348 ? 5.199 -67.756 -35.986 1.00 92.25 348 ALA A N 1
ATOM 2681 C CA . ALA A 1 348 ? 4.459 -68.943 -35.558 1.00 92.25 348 ALA A CA 1
ATOM 2682 C C . ALA A 1 348 ? 3.497 -69.454 -36.650 1.00 92.25 348 ALA A C 1
ATOM 2684 O O . ALA A 1 348 ? 3.504 -70.638 -36.988 1.00 92.25 348 ALA A O 1
ATOM 2685 N N . VAL A 1 349 ? 2.740 -68.555 -37.294 1.00 92.62 349 VAL A N 1
ATOM 2686 C CA . VAL A 1 349 ? 1.840 -68.917 -38.409 1.00 92.62 349 VAL A CA 1
ATOM 2687 C C . VAL A 1 349 ? 2.619 -69.475 -39.607 1.00 92.62 349 VAL A C 1
ATOM 2689 O O . VAL A 1 349 ? 2.165 -70.406 -40.279 1.00 92.62 349 VAL A O 1
ATOM 2692 N N . ARG A 1 350 ? 3.803 -68.923 -39.904 1.00 92.88 350 ARG A N 1
ATOM 2693 C CA . ARG A 1 350 ? 4.656 -69.418 -40.994 1.00 92.88 350 ARG A CA 1
ATOM 2694 C C . ARG A 1 350 ? 5.172 -70.827 -40.704 1.00 92.88 350 ARG A C 1
ATOM 2696 O O . ARG A 1 350 ? 5.175 -71.653 -41.616 1.00 92.88 350 ARG A O 1
ATOM 2703 N N . GLU A 1 351 ? 5.560 -71.103 -39.462 1.00 94.12 351 GLU A N 1
ATOM 2704 C CA . GLU A 1 351 ? 6.009 -72.425 -39.022 1.00 94.12 351 GLU A CA 1
ATOM 2705 C C . GLU A 1 351 ? 4.889 -73.472 -39.130 1.00 94.12 351 GLU A C 1
ATOM 2707 O O . GLU A 1 351 ? 5.113 -74.551 -39.679 1.00 94.12 351 GLU A O 1
ATOM 2712 N N . GLU A 1 352 ? 3.658 -73.148 -38.717 1.00 92.75 352 GLU A N 1
ATOM 2713 C CA . GLU A 1 352 ? 2.513 -74.052 -38.894 1.00 92.75 352 GLU A CA 1
ATOM 2714 C C . GLU A 1 352 ? 2.207 -74.339 -40.367 1.00 92.75 352 GLU A C 1
ATOM 2716 O O . GLU A 1 352 ? 1.937 -75.485 -40.736 1.00 92.75 352 GLU A O 1
ATOM 2721 N N . ARG A 1 353 ? 2.276 -73.323 -41.239 1.00 91.31 353 ARG A N 1
ATOM 2722 C CA . ARG A 1 353 ? 2.092 -73.520 -42.687 1.00 91.31 353 ARG A CA 1
ATOM 2723 C C . ARG A 1 353 ? 3.163 -74.436 -43.272 1.00 91.31 353 ARG A C 1
ATOM 2725 O O . ARG A 1 353 ? 2.838 -75.254 -44.129 1.00 91.31 353 ARG A O 1
ATOM 2732 N N . LEU A 1 354 ? 4.412 -74.307 -42.822 1.00 92.06 354 LEU A N 1
ATOM 2733 C CA . LEU A 1 354 ? 5.496 -75.215 -43.199 1.00 92.06 354 LEU A CA 1
ATOM 2734 C C . LEU A 1 354 ? 5.193 -76.640 -42.726 1.00 92.06 354 LEU A C 1
ATOM 2736 O O . LEU A 1 354 ? 5.165 -77.534 -43.562 1.00 92.06 354 LEU A O 1
ATOM 2740 N N . LYS A 1 355 ? 4.840 -76.841 -41.448 1.00 93.06 355 LYS A N 1
ATOM 2741 C CA . LYS A 1 355 ? 4.474 -78.164 -40.904 1.00 93.06 355 LYS A CA 1
ATOM 2742 C C . LYS A 1 355 ? 3.322 -78.821 -41.671 1.00 93.06 355 LYS A C 1
ATOM 2744 O O . LYS A 1 355 ? 3.418 -79.996 -42.012 1.00 93.06 355 LYS A O 1
ATOM 2749 N N . ARG A 1 356 ? 2.265 -78.068 -42.010 1.00 90.75 356 ARG A N 1
ATOM 2750 C CA . ARG A 1 356 ? 1.141 -78.575 -42.825 1.00 90.75 356 ARG A CA 1
ATOM 2751 C C . ARG A 1 356 ? 1.577 -78.977 -44.234 1.00 90.75 356 ARG A C 1
ATOM 2753 O O . ARG A 1 356 ? 1.151 -80.021 -44.715 1.00 90.75 356 ARG A O 1
ATOM 2760 N N . LYS A 1 357 ? 2.436 -78.185 -44.887 1.00 91.75 357 LYS A N 1
ATOM 2761 C CA . LYS A 1 357 ? 2.981 -78.530 -46.211 1.00 91.75 357 LYS A CA 1
ATOM 2762 C C . LYS A 1 357 ? 3.828 -79.802 -46.161 1.00 91.75 357 LYS A C 1
ATOM 2764 O O . LYS A 1 357 ? 3.675 -80.649 -47.034 1.00 91.75 357 LYS A O 1
ATOM 2769 N N . THR A 1 358 ? 4.667 -79.964 -45.137 1.00 89.31 358 THR A N 1
ATOM 2770 C CA . THR A 1 358 ? 5.484 -81.174 -44.968 1.00 89.31 358 THR A CA 1
ATOM 2771 C C . THR A 1 358 ? 4.620 -82.405 -44.684 1.00 89.31 358 THR A C 1
ATOM 2773 O O . THR A 1 358 ? 4.863 -83.460 -45.260 1.00 89.31 358 THR A O 1
ATOM 2776 N N . ALA A 1 359 ? 3.574 -82.274 -43.858 1.00 85.31 359 ALA A N 1
ATOM 2777 C CA . ALA A 1 359 ? 2.636 -83.363 -43.577 1.00 85.31 359 ALA A CA 1
ATOM 2778 C C . ALA A 1 359 ? 1.867 -83.816 -44.833 1.00 85.31 359 ALA A C 1
ATOM 2780 O O . ALA A 1 359 ? 1.756 -85.013 -45.077 1.00 85.31 359 ALA A O 1
ATOM 2781 N N . LEU A 1 360 ? 1.403 -82.873 -45.665 1.00 86.31 360 LEU A N 1
ATOM 2782 C CA . LEU A 1 360 ? 0.730 -83.191 -46.932 1.00 86.31 360 LEU A CA 1
ATOM 2783 C C . LEU A 1 360 ? 1.663 -83.887 -47.938 1.00 86.31 360 LEU A C 1
ATOM 2785 O O . LEU A 1 360 ? 1.234 -84.811 -48.626 1.00 86.31 360 LEU A O 1
ATOM 2789 N N . ALA A 1 361 ? 2.937 -83.484 -47.997 1.00 79.19 361 ALA A N 1
ATOM 2790 C CA . ALA A 1 361 ? 3.932 -84.123 -48.862 1.00 79.19 361 ALA A CA 1
ATOM 2791 C C . ALA A 1 361 ? 4.251 -85.569 -48.431 1.00 79.19 361 ALA A C 1
ATOM 2793 O O . ALA A 1 361 ? 4.523 -86.416 -49.278 1.00 79.19 361 ALA A O 1
ATOM 2794 N N . LEU A 1 362 ? 4.183 -85.864 -47.127 1.00 79.06 362 LEU A N 1
ATOM 2795 C CA . LEU A 1 362 ? 4.352 -87.218 -46.587 1.00 79.06 362 LEU A CA 1
ATOM 2796 C C . LEU A 1 362 ? 3.114 -88.107 -46.806 1.00 79.06 362 LEU A C 1
ATOM 2798 O O . LEU A 1 362 ? 3.260 -89.316 -46.939 1.00 79.06 362 LEU A O 1
ATOM 2802 N N . SER A 1 363 ? 1.902 -87.542 -46.876 1.00 75.56 363 SER A N 1
ATOM 2803 C CA . SER A 1 363 ? 0.690 -88.317 -47.195 1.00 75.56 363 SER A CA 1
ATOM 2804 C C . SER A 1 363 ? 0.510 -88.594 -48.693 1.00 75.56 363 SER A C 1
ATOM 2806 O O . SER A 1 363 ? -0.150 -89.561 -49.063 1.00 75.56 363 SER A O 1
ATOM 2808 N N . SER A 1 364 ? 1.085 -87.770 -49.579 1.00 67.50 364 SER A N 1
ATOM 2809 C CA . SER A 1 364 ? 1.034 -88.023 -51.027 1.00 67.50 364 SER A CA 1
ATOM 2810 C C . SER A 1 364 ? 2.069 -89.048 -51.501 1.00 67.50 364 SER A C 1
ATOM 2812 O O . SER A 1 364 ? 1.908 -89.609 -52.578 1.00 67.50 364 SER A O 1
ATOM 2814 N N . SER A 1 365 ? 3.119 -89.323 -50.719 1.00 61.34 365 SER A N 1
ATOM 2815 C CA . SER A 1 365 ? 4.103 -90.369 -51.032 1.00 61.34 365 SER A CA 1
ATOM 2816 C C . SER A 1 365 ? 3.692 -91.772 -50.567 1.00 61.34 365 SER A C 1
ATOM 2818 O O . SER A 1 365 ? 4.292 -92.745 -51.012 1.00 61.34 365 SER A O 1
ATOM 2820 N N . SER A 1 366 ? 2.663 -91.907 -49.722 1.00 57.56 366 SER A N 1
ATOM 2821 C CA . SER A 1 366 ? 2.146 -93.208 -49.265 1.00 57.56 366 SER A CA 1
ATOM 2822 C C . SER A 1 366 ? 0.995 -93.768 -50.113 1.00 57.56 366 SER A C 1
ATOM 2824 O O . SER A 1 366 ? 0.552 -94.886 -49.867 1.00 57.56 366 SER A O 1
ATOM 2826 N N . SER A 1 367 ? 0.514 -93.030 -51.120 1.00 56.25 367 SER A N 1
ATOM 2827 C CA . SER A 1 367 ? -0.593 -93.442 -52.003 1.00 56.25 367 SER A CA 1
ATOM 2828 C C . SER A 1 367 ? -0.149 -93.946 -53.387 1.00 56.25 367 SER A C 1
ATOM 2830 O O . SER A 1 367 ? -0.999 -94.284 -54.206 1.00 56.25 367 SER A O 1
ATOM 2832 N N . SER A 1 368 ? 1.159 -94.060 -53.656 1.00 53.75 368 SER A N 1
ATOM 2833 C CA . SER A 1 368 ? 1.703 -94.480 -54.962 1.00 53.75 368 SER A CA 1
ATOM 2834 C C . SER A 1 368 ? 2.259 -95.913 -55.024 1.00 53.75 368 SER A C 1
ATOM 2836 O O . SER A 1 368 ? 2.907 -96.270 -56.004 1.00 53.75 368 SER A O 1
ATOM 2838 N N . SER A 1 369 ? 1.991 -96.768 -54.034 1.00 52.81 369 SER A N 1
ATOM 2839 C CA . SER A 1 369 ? 2.484 -98.157 -54.009 1.00 52.81 369 SER A CA 1
ATOM 2840 C C . SER A 1 369 ? 1.388 -99.185 -53.694 1.00 52.81 369 SER A C 1
ATOM 2842 O O . SER A 1 369 ? 1.540 -100.027 -52.816 1.00 52.81 369 SER A O 1
ATOM 2844 N N . SER A 1 370 ? 0.271 -99.140 -54.433 1.00 51.16 370 SER A N 1
ATOM 2845 C CA . SER A 1 370 ? -0.651 -100.287 -54.551 1.00 51.16 370 SER A CA 1
ATOM 2846 C C . SER A 1 370 ? -1.461 -100.264 -55.860 1.00 51.16 370 SER A C 1
ATOM 2848 O O . SER A 1 370 ? -2.657 -100.015 -55.871 1.00 51.16 370 SER A O 1
ATOM 2850 N N . ALA A 1 371 ? -0.787 -100.488 -56.987 1.00 49.84 371 ALA A N 1
ATOM 2851 C CA . ALA A 1 371 ? -1.360 -100.969 -58.251 1.00 49.84 371 ALA A CA 1
ATOM 2852 C C . ALA A 1 371 ? -0.167 -101.339 -59.145 1.00 49.84 371 ALA A C 1
ATOM 2854 O O . ALA A 1 371 ? 0.729 -100.524 -59.317 1.00 49.84 371 ALA A O 1
ATOM 2855 N N . GLY A 1 372 ? -0.017 -102.520 -59.719 1.00 44.09 372 GLY A N 1
ATOM 2856 C CA . GLY A 1 372 ? -0.847 -103.709 -59.793 1.00 44.09 372 GLY A CA 1
ATOM 2857 C C . GLY A 1 372 ? -0.078 -104.665 -60.707 1.00 44.09 372 GLY A C 1
ATOM 2858 O O . GLY A 1 372 ? 0.424 -104.256 -61.752 1.00 44.09 372 GLY A O 1
ATOM 2859 N N . SER A 1 373 ? 0.101 -105.892 -60.242 1.00 46.25 373 SER A N 1
ATOM 2860 C CA . SER A 1 373 ? 0.563 -107.057 -60.992 1.00 46.25 373 SER A CA 1
ATOM 2861 C C . SER A 1 373 ? -0.578 -107.626 -61.839 1.00 46.25 373 SER A C 1
ATOM 2863 O O . SER A 1 373 ? -1.662 -107.742 -61.281 1.00 46.25 373 SER A O 1
ATOM 2865 N N . GLU A 1 374 ? -0.318 -108.018 -63.093 1.00 45.44 374 GLU A N 1
ATOM 2866 C CA . GLU A 1 374 ? -0.965 -109.102 -63.889 1.00 45.44 374 GLU A CA 1
ATOM 2867 C C . GLU A 1 374 ? -0.393 -109.017 -65.332 1.00 45.44 374 GLU A C 1
ATOM 2869 O O . GLU A 1 374 ? -0.470 -107.952 -65.941 1.00 45.44 374 GLU A O 1
ATOM 2874 N N . SER A 1 375 ? 0.524 -109.912 -65.760 1.00 50.06 375 SER A N 1
ATOM 2875 C CA . SER A 1 375 ? 0.318 -111.139 -66.592 1.00 50.06 375 SER A CA 1
ATOM 2876 C C . SER A 1 375 ? -0.517 -110.890 -67.862 1.00 50.06 375 SER A C 1
ATOM 2878 O O . SER A 1 375 ? -1.560 -110.259 -67.774 1.00 50.06 375 SER A O 1
ATOM 2880 N N . GLU A 1 376 ? -0.165 -111.327 -69.073 1.00 37.12 376 GLU A N 1
ATOM 2881 C CA . GLU A 1 376 ? 0.553 -112.519 -69.558 1.00 37.12 376 GLU A CA 1
ATOM 2882 C C . GLU A 1 376 ? 0.993 -112.275 -71.018 1.00 37.12 376 GLU A C 1
ATOM 2884 O O . GLU A 1 376 ? 0.304 -111.476 -71.703 1.00 37.12 376 GLU A O 1
#

Secondary structure (DSSP, 8-state):
----PPP---------SS------PPP---TT-------PPP--BTTB-----TTS--------S-----PPPEEEEEEEEE---BPPGGGGGG-SS--GGG-B--GGGS-B-GGGGT--SSS-SEEEEEEE-HHHHHHH-SPPSSS---TTSS--TT-EEEEE-TTSTTTT-EEEEEEEEE--TTSTT-STT--EEEEE-TT--S-TT-TT--TT-TTSS--SS-HHHHTTTTTGGGT-SSGGG--GGGS--SSHHHHHHHHHHHHHHHH--SSSS-EEEEEEEPPPHHHHHHHHHHEETTEEPPP------HHHHHHHHHHHHHHHHHHHHHHHHHHHHHHHHHHHHHHHHHHHHHHHHHHHSSSSS-------

InterPro domains:
  IPR036908 RlpA-like domain superfamily [G3DSA:2.40.40.10] (144-297)

Radius of gyration: 37.45 Å; chains: 1; bounding box: 50×132×123 Å

Sequence (376 aa):
FGTKSCHFTRCHALCKRGLQDSIAWWAVRCAGQSAPHARGMLRCAEGRAVFLCRQCIPLLLVVPGACNFQGPWQRGLRATHFWNCDGAQCDKALMQPYAAVRFIYAPQYAPADPEDFGGPTYGEQLWLTGRASDALSALLGPDSRCCGRDERGSGGCGQCLLVRNPSATRADWTAVVMKKGRCFPENPGCEAPKLHIDIAAPGYGRFNDSNANKCGDPYRVNTYVTKAESSLCGLWSTSAHDTTGCNCDGLPSSTLEQRILKHGCELFSAWGWTVEDPQLEFKQVRCPDRWEERIGGAFGILGVRPPEEYHLDWSWLGRIVPACGFLVIVGLSIRCWAKHQEKKALAAVREERLKRKTALALSSSSSSSSAGSESE

Organism: NCBI:txid73915

Foldseek 3Di:
DDDDDFDWDFDDDDDPDDDDDDDGDTDGDDPDDDDDDDDDDFDDDPNATFDDPPPDDRDRDDDPDDPPLDDPWDWQAKEFAADQQAAQLQCQVQAVVGDRQQRTHFLLQFKDACVVQVHDPVQAGIEWEWAKALLQLLVLPAADPFQGHNPPDSHQQQWWKWKAFCQFPPRVHIYIYGYRHHDDLVDPQRNPPHTYIHIYAAQQHQCLPDPSRCAVPPSHDCSQGHSCRSNQCNVVLVPHQWLLPGDLPSQDDPDPSSVSNSVSNNSVSVRTGRDRITIMIIGTDNDDPSSRVSSRQQAGNSHGDDRPPPPPPVVVVVVVVVVVVVVVVVVVVVVVVVVVVVVVVVVVVVVVVVVVVVVVVVVVVVPPPDDDDDDD

pLDDT: mean 78.67, std 24.91, range [24.97, 98.81]